Protein AF-D0LQ85-F1 (afdb_monomer_lite)

Structure (mmCIF, N/CA/C/O backbone):
data_AF-D0LQ85-F1
#
_entry.id   AF-D0LQ85-F1
#
loop_
_atom_site.group_PDB
_atom_site.id
_atom_site.type_symbol
_atom_site.label_atom_id
_atom_site.label_alt_id
_atom_site.label_comp_id
_atom_site.label_asym_id
_atom_site.label_entity_id
_atom_site.label_seq_id
_atom_site.pdbx_PDB_ins_code
_atom_site.Cartn_x
_atom_site.Cartn_y
_atom_site.Cartn_z
_atom_site.occupancy
_atom_site.B_iso_or_equiv
_atom_site.auth_seq_id
_atom_site.auth_comp_id
_atom_site.auth_asym_id
_atom_site.auth_atom_id
_atom_site.pdbx_PDB_model_num
ATOM 1 N N . MET A 1 1 ? -16.252 81.339 11.603 1.00 27.92 1 MET A N 1
ATOM 2 C CA . MET A 1 1 ? -16.058 81.647 13.038 1.00 27.92 1 MET A CA 1
ATOM 3 C C . MET A 1 1 ? -14.922 80.762 13.533 1.00 27.92 1 MET A C 1
ATOM 5 O O . MET A 1 1 ? -15.133 79.569 13.634 1.00 27.92 1 MET A O 1
ATOM 9 N N . HIS A 1 2 ? -13.670 81.227 13.409 1.00 30.16 2 HIS A N 1
ATOM 10 C CA . HIS A 1 2 ? -12.871 81.927 14.446 1.00 30.16 2 HIS A CA 1
ATOM 11 C C . HIS A 1 2 ? -12.289 80.902 15.447 1.00 30.16 2 HIS A C 1
ATOM 13 O O . HIS A 1 2 ? -13.068 80.232 16.099 1.00 30.16 2 HIS A O 1
ATOM 19 N N . ILE A 1 3 ? -10.973 80.668 15.584 1.00 30.02 3 ILE A N 1
ATOM 20 C CA . ILE A 1 3 ? -9.798 81.568 15.573 1.00 30.02 3 ILE A CA 1
ATOM 21 C C . ILE A 1 3 ? -8.515 80.842 15.092 1.00 30.02 3 ILE A C 1
ATOM 23 O O . ILE A 1 3 ? -8.409 79.623 15.129 1.00 30.02 3 ILE A O 1
ATOM 27 N N . PHE A 1 4 ? -7.565 81.650 14.617 1.00 31.27 4 PHE A N 1
ATOM 28 C CA . PHE A 1 4 ? -6.306 81.365 13.919 1.00 31.27 4 PHE A CA 1
ATOM 29 C C . PHE A 1 4 ? -5.072 81.602 14.834 1.00 31.27 4 PHE A C 1
ATOM 31 O O . PHE A 1 4 ? -5.158 82.431 15.736 1.00 31.27 4 PHE A O 1
ATOM 38 N N . ARG A 1 5 ? -3.909 81.064 14.403 1.00 34.06 5 ARG A N 1
ATOM 39 C CA . ARG A 1 5 ? -2.519 81.626 14.446 1.00 34.06 5 ARG A CA 1
ATOM 40 C C . ARG A 1 5 ? -1.594 81.424 15.669 1.00 34.06 5 ARG A C 1
ATOM 42 O O . ARG A 1 5 ? -1.812 82.010 16.718 1.00 34.06 5 ARG A O 1
ATOM 49 N N . CYS A 1 6 ? -0.441 80.784 15.406 1.00 25.72 6 CYS A N 1
ATOM 50 C CA . CYS A 1 6 ? 0.945 81.318 15.513 1.00 25.72 6 CYS A CA 1
ATOM 51 C C . CYS A 1 6 ? 1.916 80.282 14.868 1.00 25.72 6 CYS A C 1
ATOM 53 O O . CYS A 1 6 ? 1.823 79.116 15.223 1.00 25.72 6 CYS A O 1
ATOM 55 N N . LEU A 1 7 ? 2.614 80.538 13.739 1.00 31.80 7 LEU A N 1
ATOM 56 C CA . LEU A 1 7 ? 3.945 81.194 13.569 1.00 31.80 7 LEU A CA 1
ATOM 57 C C . LEU A 1 7 ? 5.070 80.428 14.319 1.00 31.80 7 LEU A C 1
ATOM 59 O O . LEU A 1 7 ? 4.902 80.179 15.501 1.00 31.80 7 LEU A O 1
ATOM 63 N N . THR A 1 8 ? 6.192 79.970 13.734 1.00 30.53 8 THR A N 1
ATOM 64 C CA . THR A 1 8 ? 7.167 80.631 12.828 1.00 30.53 8 THR A CA 1
ATOM 65 C C . THR A 1 8 ? 8.168 79.643 12.177 1.00 30.53 8 THR A C 1
ATOM 67 O O . THR A 1 8 ? 8.434 78.576 12.717 1.00 30.53 8 THR A O 1
ATOM 70 N N . LEU A 1 9 ? 8.762 80.075 11.050 1.00 30.22 9 LEU A N 1
ATOM 71 C CA . LEU A 1 9 ? 9.872 79.495 10.265 1.00 30.22 9 LEU A CA 1
ATOM 72 C C . LEU A 1 9 ? 11.260 79.519 10.950 1.00 30.22 9 LEU A C 1
ATOM 74 O O . LEU A 1 9 ? 11.529 80.472 11.673 1.00 30.22 9 LEU A O 1
ATOM 78 N N . TRP A 1 10 ? 12.172 78.607 10.555 1.00 28.00 10 TRP A N 1
ATOM 79 C CA . TRP A 1 10 ? 13.581 78.862 10.128 1.00 28.00 10 TRP A CA 1
ATOM 80 C C . TRP A 1 10 ? 14.274 77.521 9.763 1.00 28.00 10 TRP A C 1
ATOM 82 O O . TRP A 1 10 ? 14.135 76.569 10.512 1.00 28.00 10 TRP A O 1
ATOM 92 N N . SER A 1 11 ? 14.834 77.287 8.567 1.00 29.95 11 SER A N 1
ATOM 93 C CA . SER A 1 11 ? 16.113 77.724 7.950 1.00 29.95 11 SER A CA 1
ATOM 94 C C . SER A 1 11 ? 17.096 76.547 7.796 1.00 29.95 11 SER A C 1
ATOM 96 O O . SER A 1 11 ? 17.191 75.688 8.664 1.00 29.95 11 SER A O 1
ATOM 98 N N . CYS A 1 12 ? 17.807 76.538 6.667 1.00 30.00 12 CYS A N 1
ATOM 99 C CA . CYS A 1 12 ? 18.821 75.578 6.215 1.00 30.00 12 CYS A CA 1
ATOM 100 C C . CYS A 1 12 ? 19.994 75.354 7.193 1.00 30.00 12 CYS A C 1
ATOM 102 O O . CYS A 1 12 ? 20.348 76.287 7.905 1.00 30.00 12 CYS A O 1
ATOM 104 N N . ILE A 1 13 ? 20.679 74.197 7.098 1.00 33.72 13 ILE A N 1
ATOM 105 C CA . ILE A 1 13 ? 22.153 74.045 6.945 1.00 33.72 13 ILE A CA 1
ATOM 106 C C . ILE A 1 13 ? 22.546 72.557 6.771 1.00 33.72 13 ILE A C 1
ATOM 108 O O . ILE A 1 13 ? 21.922 71.658 7.325 1.00 33.72 13 ILE A O 1
ATOM 112 N N . LEU A 1 14 ? 23.576 72.346 5.944 1.00 32.09 14 LEU A N 1
ATOM 113 C CA . LEU A 1 14 ? 24.211 71.097 5.509 1.00 32.09 14 LEU A CA 1
ATOM 114 C C . LEU A 1 14 ? 25.055 70.359 6.581 1.00 32.09 14 LEU A C 1
ATOM 116 O O . LEU A 1 14 ? 25.708 70.994 7.400 1.00 32.09 14 LEU A O 1
ATOM 120 N N . THR A 1 15 ? 25.126 69.026 6.408 1.00 31.20 15 THR A N 1
ATOM 121 C CA . THR A 1 15 ? 26.262 68.075 6.586 1.00 31.20 15 THR A CA 1
ATOM 122 C C . THR A 1 15 ? 27.094 68.066 7.881 1.00 31.20 15 THR A C 1
ATOM 124 O O . THR A 1 15 ? 27.815 69.018 8.157 1.00 31.20 15 THR A O 1
ATOM 127 N N . ILE A 1 16 ? 27.159 66.903 8.553 1.00 33.38 16 ILE A N 1
ATOM 128 C CA . ILE A 1 16 ? 28.312 65.960 8.625 1.00 33.38 16 ILE A CA 1
ATOM 129 C C . ILE A 1 16 ? 27.996 64.845 9.652 1.00 33.38 16 ILE A C 1
ATOM 131 O O . ILE A 1 16 ? 27.671 65.143 10.793 1.00 33.38 16 ILE A O 1
ATOM 135 N N . GLY A 1 17 ? 28.193 63.584 9.237 1.00 26.95 17 GLY A N 1
ATOM 136 C CA . GLY A 1 17 ? 28.738 62.485 10.053 1.00 26.95 17 GLY A CA 1
ATOM 137 C C . GLY A 1 17 ? 27.829 61.758 11.055 1.00 26.95 17 GLY A C 1
ATOM 138 O O . GLY A 1 17 ? 27.478 62.319 12.082 1.00 26.95 17 GLY A O 1
ATOM 139 N N . ALA A 1 18 ? 27.575 60.465 10.816 1.00 26.53 18 ALA A N 1
ATOM 140 C CA . ALA A 1 18 ? 27.982 59.360 11.704 1.00 26.53 18 ALA A CA 1
ATOM 141 C C . ALA A 1 18 ? 27.353 58.024 11.264 1.00 26.53 18 ALA A C 1
ATOM 143 O O . ALA A 1 18 ? 26.195 57.962 10.860 1.00 26.53 18 ALA A O 1
ATOM 144 N N . CYS A 1 19 ? 28.163 56.970 11.346 1.00 27.42 19 CYS A N 1
ATOM 145 C CA . CYS A 1 19 ? 27.842 55.570 11.098 1.00 27.42 19 CYS A CA 1
ATOM 146 C C . CYS A 1 19 ? 26.755 55.033 12.043 1.00 27.42 19 CYS A C 1
ATOM 148 O O . CYS A 1 19 ? 26.736 55.402 13.215 1.00 27.42 19 CYS A O 1
ATOM 150 N N . ALA A 1 20 ? 25.956 54.070 11.577 1.00 27.88 20 ALA A N 1
ATOM 151 C CA . ALA A 1 20 ? 25.286 53.110 12.452 1.00 27.88 20 ALA A CA 1
ATOM 152 C C . ALA A 1 20 ? 25.105 51.765 11.729 1.00 27.88 20 ALA A C 1
ATOM 154 O O . ALA A 1 20 ? 24.346 51.656 10.767 1.00 27.88 20 ALA A O 1
ATOM 155 N N . GLN A 1 21 ? 25.869 50.779 12.200 1.00 28.20 21 GLN A N 1
ATOM 156 C CA . GLN A 1 21 ? 25.610 49.344 12.093 1.00 28.20 21 GLN A CA 1
ATOM 157 C C . GLN A 1 21 ? 24.645 48.923 13.219 1.00 28.20 21 GLN A C 1
ATOM 159 O O . GLN A 1 21 ? 24.473 49.663 14.185 1.00 28.20 21 GLN A O 1
ATOM 164 N N . GLU A 1 22 ? 24.043 47.752 13.016 1.00 32.81 22 GLU A N 1
ATOM 165 C CA . GLU A 1 22 ? 22.952 47.040 13.710 1.00 32.81 22 GLU A CA 1
ATOM 166 C C . GLU A 1 22 ? 22.842 47.140 15.247 1.00 32.81 22 GLU A C 1
ATOM 168 O O . GLU A 1 22 ? 23.789 47.493 15.952 1.00 32.81 22 GLU A O 1
ATOM 173 N N . PRO A 1 23 ? 21.685 46.706 15.784 1.00 32.06 23 PRO A N 1
ATOM 174 C CA . PRO A 1 23 ? 21.728 45.394 16.434 1.00 32.06 23 PRO A CA 1
ATOM 175 C C . PRO A 1 23 ? 20.564 44.451 16.079 1.00 32.06 23 PRO A C 1
ATOM 177 O O . PRO A 1 23 ? 19.418 44.862 15.894 1.00 32.06 23 PRO A O 1
ATOM 180 N N . LEU A 1 24 ? 20.918 43.164 16.051 1.00 31.00 24 LEU A N 1
ATOM 181 C CA . LEU A 1 24 ? 20.067 42.001 16.293 1.00 31.00 24 LEU A CA 1
ATOM 182 C C . LEU A 1 24 ? 19.391 42.114 17.669 1.00 31.00 24 LEU A C 1
ATOM 184 O O . LEU A 1 24 ? 20.067 42.451 18.636 1.00 31.00 24 LEU A O 1
ATOM 188 N N . ASP A 1 25 ? 18.110 41.755 17.768 1.00 25.77 25 ASP A N 1
ATOM 189 C CA . ASP A 1 25 ? 17.683 40.795 18.790 1.00 25.77 25 ASP A CA 1
ATOM 190 C C . ASP A 1 25 ? 16.309 40.186 18.491 1.00 25.77 25 ASP A C 1
ATOM 192 O O . ASP A 1 25 ? 15.384 40.820 17.983 1.00 25.77 25 ASP A O 1
ATOM 196 N N . ALA A 1 26 ? 16.254 38.894 18.788 1.00 31.08 26 ALA A N 1
ATOM 197 C CA . ALA A 1 26 ? 15.220 37.939 18.460 1.00 31.08 26 ALA A CA 1
ATOM 198 C C . ALA A 1 26 ? 14.009 38.004 19.403 1.00 31.08 26 ALA A C 1
ATOM 200 O O . ALA A 1 26 ? 14.148 38.158 20.614 1.00 31.08 26 ALA A O 1
ATOM 201 N N . SER A 1 27 ? 12.825 37.753 18.845 1.00 25.41 27 SER A N 1
ATOM 202 C CA . SER A 1 27 ? 11.752 37.015 19.519 1.00 25.41 27 SER A CA 1
ATOM 203 C C . SER A 1 27 ? 10.763 36.526 18.462 1.00 25.41 27 SER A C 1
ATOM 205 O O . SER A 1 27 ? 9.851 37.244 18.056 1.00 25.41 27 SER A O 1
ATOM 207 N N . ALA A 1 28 ? 10.996 35.313 17.961 1.00 26.39 28 ALA A N 1
ATOM 208 C CA . ALA A 1 28 ? 10.004 34.561 17.209 1.00 26.39 28 ALA A CA 1
ATOM 209 C C . ALA A 1 28 ? 9.103 33.856 18.228 1.00 26.39 28 ALA A C 1
ATOM 211 O O . ALA A 1 28 ? 9.542 32.957 18.944 1.00 26.39 28 ALA A O 1
ATOM 212 N N . THR A 1 29 ? 7.854 34.297 18.321 1.00 26.19 29 THR A N 1
ATOM 213 C CA . THR A 1 29 ? 6.799 33.532 18.982 1.00 26.19 29 THR A CA 1
ATOM 214 C C . THR A 1 29 ? 6.322 32.485 17.981 1.00 26.19 29 THR A C 1
ATOM 216 O O . THR A 1 29 ? 5.824 32.809 16.909 1.00 26.19 29 THR A O 1
ATOM 219 N N . HIS A 1 30 ? 6.594 31.222 18.297 1.00 28.20 30 HIS A N 1
ATOM 220 C CA . HIS A 1 30 ? 6.122 30.062 17.556 1.00 28.20 30 HIS A CA 1
ATOM 221 C C . HIS A 1 30 ? 4.683 29.798 18.012 1.00 28.20 30 HIS A C 1
ATOM 223 O O . HIS A 1 30 ? 4.461 29.315 19.123 1.00 28.20 30 HIS A O 1
ATOM 229 N N . GLU A 1 31 ? 3.707 30.211 17.208 1.00 26.20 31 GLU A N 1
ATOM 230 C CA . GLU A 1 31 ? 2.309 29.836 17.409 1.00 26.20 31 GLU A CA 1
ATOM 231 C C . GLU A 1 31 ? 2.152 28.362 17.013 1.00 26.20 31 GLU A C 1
ATOM 233 O O . GLU A 1 31 ? 2.339 27.992 15.856 1.00 26.20 31 GLU A O 1
ATOM 238 N N . VAL A 1 32 ? 1.864 27.513 18.001 1.00 29.91 32 VAL A N 1
ATOM 239 C CA . VAL A 1 32 ? 1.469 26.112 17.805 1.00 29.91 32 VAL A CA 1
ATOM 240 C C . VAL A 1 32 ? 0.045 26.114 17.239 1.00 29.91 32 VAL A C 1
ATOM 242 O O . VAL A 1 32 ? -0.840 26.656 17.909 1.00 29.91 32 VAL A O 1
ATOM 245 N N . PRO A 1 33 ? -0.221 25.540 16.052 1.00 28.20 33 PRO A N 1
ATOM 246 C CA . PRO A 1 33 ? -1.581 25.448 15.547 1.00 28.20 33 PRO A CA 1
ATOM 247 C C . PRO A 1 33 ? -2.382 24.475 16.413 1.00 28.20 33 PRO A C 1
ATOM 249 O O . PRO A 1 33 ? -1.975 23.342 16.658 1.00 28.20 33 PRO A O 1
ATOM 252 N N . THR A 1 34 ? -3.524 24.940 16.901 1.00 25.28 34 THR A N 1
ATOM 253 C CA . THR A 1 34 ? -4.504 24.167 17.659 1.00 25.28 34 THR A CA 1
ATOM 254 C C . THR A 1 34 ? -5.240 23.184 16.740 1.00 25.28 34 THR A C 1
ATOM 256 O O . THR A 1 34 ? -5.919 23.597 15.803 1.00 25.28 34 THR A O 1
ATOM 259 N N . GLU A 1 35 ? -5.162 21.887 17.053 1.00 36.66 35 GLU A N 1
ATOM 260 C CA . GLU A 1 35 ? -5.731 20.726 16.329 1.00 36.66 35 GLU A CA 1
ATOM 261 C C . GLU A 1 35 ? -7.278 20.682 16.225 1.00 36.66 35 GLU A C 1
ATOM 263 O O . GLU A 1 35 ? -7.870 19.621 16.046 1.00 36.66 35 GLU A O 1
ATOM 268 N N . HIS A 1 36 ? -7.998 21.795 16.374 1.00 33.09 36 HIS A N 1
ATOM 269 C CA . HIS A 1 36 ? -9.460 21.771 16.558 1.00 33.09 36 HIS A CA 1
ATOM 270 C C . HIS A 1 36 ? -10.280 22.484 15.477 1.00 33.09 36 HIS A C 1
ATOM 272 O O . HIS A 1 36 ? -11.479 22.677 15.670 1.00 33.09 36 HIS A O 1
ATOM 278 N N . GLN A 1 37 ? -9.696 22.857 14.331 1.00 28.52 37 GLN A N 1
ATOM 279 C CA . GLN A 1 37 ? -10.461 23.530 13.263 1.00 28.52 37 GLN A CA 1
ATOM 280 C C . GLN A 1 37 ? -10.300 22.983 11.833 1.00 28.52 37 GLN A C 1
ATOM 282 O O . GLN A 1 37 ? -10.950 23.507 10.933 1.00 28.52 37 GLN A O 1
ATOM 287 N N . GLU A 1 38 ? -9.566 21.890 11.599 1.00 35.62 38 GLU A N 1
ATOM 288 C CA . GLU A 1 38 ? -9.393 21.330 10.237 1.00 35.62 38 GLU A CA 1
ATOM 289 C C . GLU A 1 38 ? -10.264 20.099 9.911 1.00 35.62 38 GLU A C 1
ATOM 291 O O . GLU A 1 38 ? -10.186 19.554 8.813 1.00 35.62 38 GLU A O 1
ATOM 296 N N . ALA A 1 39 ? -11.150 19.669 10.813 1.00 41.88 39 ALA A N 1
ATOM 297 C CA . ALA A 1 39 ? -11.963 18.462 10.609 1.00 41.88 39 ALA A CA 1
ATOM 298 C C . ALA A 1 39 ? -13.200 18.648 9.697 1.00 41.88 39 ALA A C 1
ATOM 300 O O . ALA A 1 39 ? -13.882 17.678 9.397 1.00 41.88 39 ALA A O 1
ATOM 301 N N . ALA A 1 40 ? -13.523 19.868 9.253 1.00 32.62 40 ALA A N 1
ATOM 302 C CA . ALA A 1 40 ? -14.833 20.163 8.649 1.00 32.62 40 ALA A CA 1
ATOM 303 C C . ALA A 1 40 ? -14.859 20.280 7.108 1.00 32.62 40 ALA A C 1
ATOM 305 O O . ALA A 1 40 ? -15.883 20.682 6.560 1.00 32.62 40 ALA A O 1
ATOM 306 N N . LEU A 1 41 ? -13.771 19.955 6.395 1.00 35.97 41 LEU A N 1
ATOM 307 C CA . LEU A 1 41 ? -13.686 20.110 4.926 1.00 35.97 41 LEU A CA 1
ATOM 308 C C . LEU A 1 41 ? -13.086 18.904 4.170 1.00 35.97 41 LEU A C 1
ATOM 310 O O . LEU A 1 41 ? -12.700 19.043 3.014 1.00 35.97 41 LEU A O 1
ATOM 314 N N . ARG A 1 42 ? -13.042 17.717 4.784 1.00 46.09 42 ARG A N 1
ATOM 315 C CA . ARG A 1 42 ? -12.640 16.446 4.145 1.00 46.09 42 ARG A CA 1
ATOM 316 C C . ARG A 1 42 ? -13.868 15.546 4.018 1.00 46.09 42 ARG A C 1
ATOM 318 O O . ARG A 1 42 ? -14.101 14.679 4.850 1.00 46.09 42 ARG A O 1
ATOM 325 N N . GLY A 1 43 ? -14.742 15.891 3.077 1.00 36.72 43 GLY A N 1
ATOM 326 C CA . GLY A 1 43 ? -16.023 15.218 2.883 1.00 36.72 43 GLY A CA 1
ATOM 327 C C . GLY A 1 43 ? -15.870 13.914 2.107 1.00 36.72 43 GLY A C 1
ATOM 328 O O . GLY A 1 43 ? -15.292 13.925 1.031 1.00 36.72 43 GLY A O 1
ATOM 329 N N . GLU A 1 44 ? -16.458 12.853 2.661 1.00 42.34 44 GLU A N 1
ATOM 330 C CA . GLU A 1 44 ? -16.792 11.562 2.034 1.00 42.34 44 GLU A CA 1
ATOM 331 C C . GLU A 1 44 ? -15.742 10.438 1.987 1.00 42.34 44 GLU A C 1
ATOM 333 O O . GLU A 1 44 ? -16.112 9.356 1.549 1.00 42.34 44 GLU A O 1
ATOM 338 N N . ASN A 1 45 ? -14.532 10.576 2.555 1.00 44.66 45 ASN A N 1
ATOM 339 C CA . ASN A 1 45 ? -13.626 9.425 2.708 1.00 44.66 45 ASN A CA 1
ATOM 340 C C . ASN A 1 45 ? -12.660 9.495 3.909 1.00 44.66 45 ASN A C 1
ATOM 342 O O . ASN A 1 45 ? -12.347 10.548 4.469 1.00 44.66 45 ASN A O 1
ATOM 346 N N . ARG A 1 46 ? -12.277 8.304 4.375 1.00 63.66 46 ARG A N 1
ATOM 347 C CA . ARG A 1 46 ? -12.022 7.920 5.773 1.00 63.66 46 ARG A CA 1
ATOM 348 C C . ARG A 1 46 ? -10.567 8.112 6.207 1.00 63.66 46 ARG A C 1
ATOM 350 O O . ARG A 1 46 ? -9.866 7.166 6.562 1.00 63.66 46 ARG A O 1
ATOM 357 N N . LEU A 1 47 ? -10.127 9.365 6.214 1.00 69.12 47 LEU A N 1
ATOM 358 C CA . LEU A 1 47 ? -8.791 9.745 6.669 1.00 69.12 47 LEU A CA 1
ATOM 359 C C . LEU A 1 47 ? -8.604 9.437 8.155 1.00 69.12 47 LEU A C 1
ATOM 361 O O . LEU A 1 47 ? -9.361 9.911 9.007 1.00 69.12 47 LEU A O 1
ATOM 365 N N . ALA A 1 48 ? -7.565 8.666 8.466 1.00 71.31 48 ALA A N 1
ATOM 366 C CA . ALA A 1 48 ? -7.311 8.194 9.815 1.00 71.31 48 ALA A CA 1
ATOM 367 C C . ALA A 1 48 ? -5.884 8.519 10.275 1.00 71.31 48 ALA A C 1
ATOM 369 O O . ALA A 1 48 ? -4.982 8.800 9.488 1.00 71.31 48 ALA A O 1
ATOM 370 N N . PHE A 1 49 ? -5.692 8.501 11.589 1.00 73.44 49 PHE A N 1
ATOM 371 C CA . PHE A 1 49 ? -4.405 8.716 12.241 1.00 73.44 49 PHE A CA 1
ATOM 372 C C . PHE A 1 49 ? -3.942 7.404 12.879 1.00 73.44 49 PHE A C 1
ATOM 374 O O . PHE A 1 49 ? -4.767 6.655 13.391 1.00 73.44 49 PHE A O 1
ATOM 381 N N . ASN A 1 50 ? -2.645 7.099 12.832 1.00 70.50 50 ASN A N 1
ATOM 382 C CA . ASN A 1 50 ? -2.084 5.789 13.210 1.00 70.50 50 ASN A CA 1
ATOM 383 C C . ASN A 1 50 ? -1.340 5.774 14.556 1.00 70.50 50 ASN A C 1
ATOM 385 O O . ASN A 1 50 ? -0.267 5.215 14.731 1.00 70.50 50 ASN A O 1
ATOM 389 N N . ARG A 1 51 ? -1.928 6.359 15.584 1.00 69.81 51 ARG A N 1
ATOM 390 C CA . ARG A 1 51 ? -1.332 6.304 16.917 1.00 69.81 51 ARG A CA 1
ATOM 391 C C . ARG A 1 51 ? -1.754 5.031 17.666 1.00 69.81 51 ARG A C 1
ATOM 393 O O . ARG A 1 51 ? -2.464 5.132 18.649 1.00 69.81 51 ARG A O 1
ATOM 400 N N . LEU A 1 52 ? -1.382 3.839 17.197 1.00 69.44 52 LEU A N 1
ATOM 401 C CA . LEU A 1 52 ? -1.562 2.592 17.958 1.00 69.44 52 LEU A CA 1
ATOM 402 C C . LEU A 1 52 ? -0.211 1.879 18.067 1.00 69.44 52 LEU A C 1
ATOM 404 O O . LEU A 1 52 ? 0.362 1.478 17.063 1.00 69.44 52 LEU A O 1
ATOM 408 N N . ALA A 1 53 ? 0.331 1.725 19.274 1.00 60.59 53 ALA A N 1
ATOM 409 C CA . ALA A 1 53 ? 1.586 0.997 19.486 1.00 60.59 53 ALA A CA 1
ATOM 410 C C . ALA A 1 53 ? 1.308 -0.451 19.929 1.00 60.59 53 ALA A C 1
ATOM 412 O O . ALA A 1 53 ? 0.536 -0.670 20.867 1.00 60.59 53 ALA A O 1
ATOM 413 N N . PHE A 1 54 ? 1.967 -1.439 19.306 1.00 61.91 54 PHE A N 1
ATOM 414 C CA . PHE A 1 54 ? 1.919 -2.845 19.738 1.00 61.91 54 PHE A CA 1
ATOM 415 C C . PHE A 1 54 ? 2.695 -3.003 21.053 1.00 61.91 54 PHE A C 1
ATOM 417 O O . PHE A 1 54 ? 3.880 -3.318 21.093 1.00 61.91 54 PHE A O 1
ATOM 424 N N . ASN A 1 55 ? 2.038 -2.731 22.179 1.00 50.12 55 ASN A N 1
ATOM 425 C CA . ASN A 1 55 ? 2.577 -3.099 23.478 1.00 50.12 55 ASN A CA 1
ATOM 426 C C . ASN A 1 55 ? 2.131 -4.522 23.802 1.00 50.12 55 ASN A C 1
ATOM 428 O O . ASN A 1 55 ? 0.957 -4.761 24.088 1.00 50.12 55 ASN A O 1
ATOM 432 N N . ARG A 1 56 ? 3.091 -5.450 23.874 1.00 47.25 56 ARG A N 1
ATOM 433 C CA . ARG A 1 56 ? 2.877 -6.857 24.245 1.00 47.25 56 ARG A CA 1
ATOM 434 C C . ARG A 1 56 ? 1.963 -7.040 25.457 1.00 47.25 56 ARG A C 1
ATOM 436 O O . ARG A 1 56 ? 1.183 -7.985 25.506 1.00 47.25 56 ARG A O 1
ATOM 443 N N . LEU A 1 57 ? 2.044 -6.147 26.449 1.00 40.56 57 LEU A N 1
ATOM 444 C CA . LEU A 1 57 ? 1.207 -6.173 27.654 1.00 40.56 57 LEU A CA 1
ATOM 445 C C . LEU A 1 57 ? -0.251 -5.758 27.375 1.00 40.56 57 LEU A C 1
ATOM 447 O O . LEU A 1 57 ? -1.156 -6.350 27.958 1.00 40.56 57 LEU A O 1
ATOM 451 N N . ALA A 1 58 ? -0.464 -4.791 26.478 1.00 49.03 58 ALA A N 1
ATOM 452 C CA . ALA A 1 58 ? -1.770 -4.277 26.064 1.00 49.03 58 ALA A CA 1
ATOM 453 C C . ALA A 1 58 ? -2.502 -5.199 25.074 1.00 49.03 58 ALA A C 1
ATOM 455 O O . ALA A 1 58 ? -3.686 -5.018 24.869 1.00 49.03 58 ALA A O 1
ATOM 456 N N . PHE A 1 59 ? -1.846 -6.210 24.498 1.00 54.09 59 PHE A N 1
ATOM 457 C CA . PHE A 1 59 ? -2.524 -7.273 23.741 1.00 54.09 59 PHE A CA 1
ATOM 458 C C . PHE A 1 59 ? -2.518 -8.627 24.471 1.00 54.09 59 PHE A C 1
ATOM 460 O O . PHE A 1 59 ? -3.463 -9.384 24.315 1.00 54.09 59 PHE A O 1
ATOM 467 N N . ASN A 1 60 ? -1.532 -8.951 25.328 1.00 43.69 60 ASN A N 1
ATOM 468 C CA . ASN A 1 60 ? -1.531 -10.225 26.080 1.00 43.69 60 ASN A CA 1
ATOM 469 C C . ASN A 1 60 ? -2.436 -10.230 27.322 1.00 43.69 60 ASN A C 1
ATOM 471 O O . ASN A 1 60 ? -2.968 -11.283 27.662 1.00 43.69 60 ASN A O 1
ATOM 475 N N . ARG A 1 61 ? -2.624 -9.102 28.032 1.00 42.69 61 ARG A N 1
ATOM 476 C CA . ARG A 1 61 ? -3.660 -9.026 29.091 1.00 42.69 61 ARG A CA 1
ATOM 477 C C . ARG A 1 61 ? -5.071 -8.920 28.519 1.00 42.69 61 ARG A C 1
ATOM 479 O O . ARG A 1 61 ? -6.026 -9.227 29.219 1.00 42.69 61 ARG A O 1
ATOM 486 N N . LEU A 1 62 ? -5.154 -8.477 27.272 1.00 47.12 62 LEU A N 1
ATOM 487 C CA . LEU A 1 62 ? -6.361 -8.081 26.563 1.00 47.12 62 LEU A CA 1
ATOM 488 C C . LEU A 1 62 ? -6.680 -9.000 25.392 1.00 47.12 62 LEU A C 1
ATOM 490 O O . LEU A 1 62 ? -7.569 -8.655 24.624 1.00 47.12 62 LEU A O 1
ATOM 494 N N . ALA A 1 63 ? -5.966 -10.129 25.259 1.00 47.03 63 ALA A N 1
ATOM 495 C CA . ALA A 1 63 ? -6.161 -11.119 24.209 1.00 47.03 63 ALA A CA 1
ATOM 496 C C . ALA A 1 63 ? -7.650 -11.410 24.172 1.00 47.03 63 ALA A C 1
ATOM 498 O O . ALA A 1 63 ? -8.193 -11.953 25.135 1.00 47.03 63 ALA A O 1
ATOM 499 N N . PHE A 1 64 ? -8.276 -10.850 23.141 1.00 52.50 64 PHE A N 1
ATOM 500 C CA . PHE A 1 64 ? -9.647 -10.386 23.131 1.00 52.50 64 PHE A CA 1
ATOM 501 C C . PHE A 1 64 ? -10.536 -11.513 23.600 1.00 52.50 64 PHE A C 1
ATOM 503 O O . PHE A 1 64 ? -10.868 -12.401 22.819 1.00 52.50 64 PHE A O 1
ATOM 510 N N . ASN A 1 65 ? -10.859 -11.521 24.898 1.00 45.94 65 ASN A N 1
ATOM 511 C CA . ASN A 1 65 ? -11.572 -12.645 25.468 1.00 45.94 65 ASN A CA 1
ATOM 512 C C . ASN A 1 65 ? -12.855 -12.723 24.665 1.00 45.94 65 ASN A C 1
ATOM 514 O O . ASN A 1 65 ? -13.648 -11.780 24.671 1.00 45.94 65 ASN A O 1
ATOM 518 N N . ARG A 1 66 ? -13.045 -13.822 23.932 1.00 46.09 66 ARG A N 1
ATOM 519 C CA . ARG A 1 66 ? -14.152 -13.980 22.988 1.00 46.09 66 ARG A CA 1
ATOM 520 C C . ARG A 1 66 ? -15.494 -13.610 23.633 1.00 46.09 66 ARG A C 1
ATOM 522 O O . ARG A 1 66 ? -16.401 -13.149 22.954 1.00 46.09 66 ARG A O 1
ATOM 529 N N . LEU A 1 67 ? -15.611 -13.767 24.952 1.00 44.50 67 LEU A N 1
ATOM 530 C CA . LEU A 1 67 ? -16.748 -13.348 25.772 1.00 44.50 67 LEU A CA 1
ATOM 531 C C . LEU A 1 67 ? -16.972 -11.828 25.883 1.00 44.50 67 LEU A C 1
ATOM 533 O O . LEU A 1 67 ? -18.134 -11.434 25.898 1.00 44.50 67 LEU A O 1
ATOM 537 N N . ALA A 1 68 ? -15.934 -10.992 25.959 1.00 53.00 68 ALA A N 1
ATOM 538 C CA . ALA A 1 68 ? -16.067 -9.537 26.092 1.00 53.00 68 ALA A CA 1
ATOM 539 C C . ALA A 1 68 ? -16.696 -8.910 24.834 1.00 53.00 68 ALA A C 1
ATOM 541 O O . ALA A 1 68 ? -17.597 -8.084 24.937 1.00 53.00 68 ALA A O 1
ATOM 542 N N . PHE A 1 69 ? -16.315 -9.397 23.647 1.00 56.28 69 PHE A N 1
ATOM 543 C CA . PHE A 1 69 ? -16.799 -8.874 22.362 1.00 56.28 69 PHE A CA 1
ATOM 544 C C . PHE A 1 69 ? -18.056 -9.578 21.815 1.00 56.28 69 PHE A C 1
ATOM 546 O O . PHE A 1 69 ? -18.735 -9.016 20.959 1.00 56.28 69 PHE A O 1
ATOM 553 N N . ASN A 1 70 ? -18.410 -10.781 22.304 1.00 48.69 70 ASN A N 1
ATOM 554 C CA . ASN A 1 70 ? -19.561 -11.563 21.805 1.00 48.69 70 ASN A CA 1
ATOM 555 C C . ASN A 1 70 ? -20.817 -11.549 22.699 1.00 48.69 70 ASN A C 1
ATOM 557 O O . ASN A 1 70 ? -21.778 -12.257 22.394 1.00 48.69 70 ASN A O 1
ATOM 561 N N . ARG A 1 71 ? -20.853 -10.789 23.803 1.00 43.44 71 ARG A N 1
ATOM 562 C CA . ARG A 1 71 ? -21.984 -10.793 24.759 1.00 43.44 71 ARG A CA 1
ATOM 563 C C . ARG A 1 71 ? -22.984 -9.641 24.569 1.00 43.44 71 ARG A C 1
ATOM 565 O O . ARG A 1 71 ? -23.649 -9.241 25.521 1.00 43.44 71 ARG A O 1
ATOM 572 N N . LEU A 1 72 ? -23.099 -9.116 23.355 1.00 53.34 72 LEU A N 1
ATOM 573 C CA . LEU A 1 72 ? -23.793 -7.857 23.082 1.00 53.34 72 LEU A CA 1
ATOM 574 C C . LEU A 1 72 ? -25.246 -8.091 22.661 1.00 53.34 72 LEU A C 1
ATOM 576 O O . LEU A 1 72 ? -25.512 -8.827 21.713 1.00 53.34 72 LEU A O 1
ATOM 580 N N . ALA A 1 73 ? -26.187 -7.496 23.398 1.00 32.06 73 ALA A N 1
ATOM 581 C CA . ALA A 1 73 ? -27.600 -7.478 23.039 1.00 32.06 73 ALA A CA 1
ATOM 582 C C . ALA A 1 73 ? -28.271 -6.140 23.414 1.00 32.06 73 ALA A C 1
ATOM 584 O O . ALA A 1 73 ? -28.496 -5.856 24.587 1.00 32.06 73 ALA A O 1
ATOM 585 N N . PHE A 1 74 ? -28.636 -5.413 22.354 1.00 32.75 74 PHE A N 1
ATOM 586 C CA . PHE A 1 74 ? -29.749 -4.482 22.123 1.00 32.75 74 PHE A CA 1
ATOM 587 C C . PHE A 1 74 ? -29.995 -3.230 22.996 1.00 32.75 74 PHE A C 1
ATOM 589 O O . PHE A 1 74 ? -30.497 -3.295 24.117 1.00 32.75 74 PHE A O 1
ATOM 596 N N . ASN A 1 75 ? -29.917 -2.107 22.261 1.00 32.12 75 ASN A N 1
ATOM 597 C CA . ASN A 1 75 ? -30.451 -0.749 22.443 1.00 32.12 75 ASN A CA 1
ATOM 598 C C . ASN A 1 75 ? -29.676 0.215 23.347 1.00 32.12 75 ASN A C 1
ATOM 600 O O . ASN A 1 75 ? -29.706 0.091 24.565 1.00 32.12 75 ASN A O 1
ATOM 604 N N . ARG A 1 76 ? -29.119 1.253 22.689 1.00 38.69 76 ARG A N 1
ATOM 605 C CA . ARG A 1 76 ? -28.298 2.352 23.226 1.00 38.69 76 ARG A CA 1
ATOM 606 C C . ARG A 1 76 ? -27.191 1.829 24.121 1.00 38.69 76 ARG A C 1
ATOM 608 O O . ARG A 1 76 ? -27.410 1.623 25.305 1.00 38.69 76 ARG A O 1
ATOM 615 N N . LEU A 1 77 ? -26.052 1.624 23.470 1.00 46.22 77 LEU A N 1
ATOM 616 C CA . LEU A 1 77 ? -24.758 1.074 23.865 1.00 46.22 77 LEU A CA 1
ATOM 617 C C . LEU A 1 77 ? -24.257 1.416 25.292 1.00 46.22 77 LEU A C 1
ATOM 619 O O . LEU A 1 77 ? -23.138 1.846 25.458 1.00 46.22 77 LEU A O 1
ATOM 623 N N . ALA A 1 78 ? -25.035 1.200 26.350 1.00 37.94 78 ALA A N 1
ATOM 624 C CA . ALA A 1 78 ? -24.590 1.315 27.734 1.00 37.94 78 ALA A CA 1
ATOM 625 C C . ALA A 1 78 ? -23.931 -0.008 28.154 1.00 37.94 78 ALA A C 1
ATOM 627 O O . ALA A 1 78 ? -24.612 -1.011 28.401 1.00 37.94 78 ALA A O 1
ATOM 628 N N . PHE A 1 79 ? -22.599 -0.022 28.205 1.00 46.59 79 PHE A N 1
ATOM 629 C CA . PHE A 1 79 ? -21.800 -1.165 28.642 1.00 46.59 79 PHE A CA 1
ATOM 630 C C . PHE A 1 79 ? -21.475 -0.996 30.120 1.00 46.59 79 PHE A C 1
ATOM 632 O O . PHE A 1 79 ? -20.900 0.007 30.520 1.00 46.59 79 PHE A O 1
ATOM 639 N N . ASN A 1 80 ? -21.817 -1.993 30.935 1.00 40.53 80 ASN A N 1
ATOM 640 C CA . ASN A 1 80 ? -21.558 -1.940 32.378 1.00 40.53 80 ASN A CA 1
ATOM 641 C C . ASN A 1 80 ? -20.161 -2.458 32.778 1.00 40.53 80 ASN A C 1
ATOM 643 O O . ASN A 1 80 ? -19.923 -2.610 33.970 1.00 40.53 80 ASN A O 1
ATOM 647 N N . SER A 1 81 ? -19.296 -2.800 31.812 1.00 50.00 81 SER A N 1
ATOM 648 C CA . SER A 1 81 ? -17.829 -2.894 31.947 1.00 50.00 81 SER A CA 1
ATOM 649 C C . SER A 1 81 ? -17.233 -3.590 30.713 1.00 50.00 81 SER A C 1
ATOM 651 O O . SER A 1 81 ? -17.700 -4.668 30.329 1.00 50.00 81 SER A O 1
ATOM 653 N N . LEU A 1 82 ? -16.200 -3.001 30.105 1.00 57.78 82 LEU A N 1
ATOM 654 C CA . LEU A 1 82 ? -15.398 -3.562 29.006 1.00 57.78 82 LEU A CA 1
ATOM 655 C C . LEU A 1 82 ? -14.161 -4.298 29.562 1.00 57.78 82 LEU A C 1
ATOM 657 O O . LEU A 1 82 ? -13.058 -4.200 29.028 1.00 57.78 82 LEU A O 1
ATOM 661 N N . ASP A 1 83 ? -14.371 -5.068 30.638 1.00 62.34 83 ASP A N 1
ATOM 662 C CA . ASP A 1 83 ? -13.360 -5.883 31.335 1.00 62.34 83 ASP A CA 1
ATOM 663 C C . ASP A 1 83 ? -12.134 -5.064 31.806 1.00 62.34 83 ASP A C 1
ATOM 665 O O . ASP A 1 83 ? -11.011 -5.570 31.866 1.00 62.34 83 ASP A O 1
ATOM 669 N N . GLY A 1 84 ? -12.347 -3.782 32.135 1.00 64.12 84 GLY A N 1
ATOM 670 C CA . GLY A 1 84 ? -11.328 -2.859 32.646 1.00 64.12 84 GLY A CA 1
ATOM 671 C C . GLY A 1 84 ? -10.432 -2.239 31.569 1.00 64.12 84 GLY A C 1
ATOM 672 O O . GLY A 1 84 ? -9.406 -1.635 31.889 1.00 64.12 84 GLY A O 1
ATOM 673 N N . LEU A 1 85 ? -10.784 -2.382 30.288 1.00 70.00 85 LEU A N 1
ATOM 674 C CA . LEU A 1 85 ? -10.101 -1.710 29.181 1.00 70.00 85 LEU A CA 1
ATOM 675 C C . LEU A 1 85 ? -10.361 -0.195 29.231 1.00 70.00 85 LEU A C 1
ATOM 677 O O . LEU A 1 85 ? -9.444 0.608 29.064 1.00 70.00 85 LEU A O 1
ATOM 681 N N . GLU A 1 86 ? -11.592 0.180 29.564 1.00 71.81 86 GLU A N 1
ATOM 682 C CA . GLU A 1 86 ? -12.034 1.541 29.852 1.00 71.81 86 GLU A CA 1
ATOM 683 C C . GLU A 1 86 ? -11.258 2.194 31.006 1.00 71.81 86 GLU A C 1
ATOM 685 O O . GLU A 1 86 ? -11.134 3.415 31.043 1.00 71.81 86 GLU A O 1
ATOM 690 N N . ASP A 1 87 ? -10.670 1.395 31.902 1.00 73.31 87 ASP A N 1
ATOM 691 C CA . ASP A 1 87 ? -10.005 1.893 33.109 1.00 73.31 87 ASP A CA 1
ATOM 692 C C . ASP A 1 87 ? -8.572 2.392 32.870 1.00 73.31 87 ASP A C 1
ATOM 694 O O . ASP A 1 87 ? -7.932 2.932 33.777 1.00 73.31 87 ASP A O 1
ATOM 698 N N . THR A 1 88 ? -8.034 2.199 31.662 1.00 77.88 88 THR A N 1
ATOM 699 C CA . THR A 1 88 ? -6.655 2.568 31.318 1.00 77.88 88 THR A CA 1
ATOM 700 C C . THR A 1 88 ? -6.604 3.448 30.077 1.00 77.88 88 THR A C 1
ATOM 702 O O . THR A 1 88 ? -7.328 3.209 29.116 1.00 77.88 88 THR A O 1
ATOM 705 N N . GLU A 1 89 ? -5.687 4.418 30.049 1.00 79.50 89 GLU A N 1
ATOM 706 C CA . GLU A 1 89 ? -5.487 5.308 28.891 1.00 79.50 89 GLU A CA 1
ATOM 707 C C . GLU A 1 89 ? -5.231 4.518 27.595 1.00 79.50 89 GLU A C 1
ATOM 709 O O . GLU A 1 89 ? -5.895 4.739 26.586 1.00 79.50 89 GLU A O 1
ATOM 714 N N . GLY A 1 90 ? -4.342 3.518 27.642 1.00 77.06 90 GLY A N 1
ATOM 715 C CA . GLY A 1 90 ? -4.064 2.662 26.482 1.00 77.06 90 GLY A CA 1
ATOM 716 C C . GLY A 1 90 ? -5.252 1.790 26.065 1.00 77.06 90 GLY A C 1
ATOM 717 O O . GLY A 1 90 ? -5.365 1.411 24.902 1.00 77.06 90 GLY A O 1
ATOM 718 N N . GLY A 1 91 ? -6.158 1.479 26.993 1.00 79.19 91 GLY A N 1
ATOM 719 C CA . GLY A 1 91 ? -7.356 0.726 26.669 1.00 79.19 91 GLY A CA 1
ATOM 720 C C . GLY A 1 91 ? -8.467 1.573 26.054 1.00 79.19 91 GLY A C 1
ATOM 721 O O . GLY A 1 91 ? -9.093 1.143 25.089 1.00 79.19 91 GLY A O 1
ATOM 722 N N . GLN A 1 92 ? -8.640 2.811 26.517 1.00 83.38 92 GLN A N 1
ATOM 723 C CA . GLN A 1 92 ? -9.505 3.797 25.862 1.00 83.38 92 GLN A CA 1
ATOM 724 C C . GLN A 1 92 ? -9.006 4.135 24.445 1.00 83.38 92 GLN A C 1
ATOM 726 O O . GLN A 1 92 ? -9.806 4.266 23.515 1.00 83.38 92 GLN A O 1
ATOM 731 N N . GLU A 1 93 ? -7.686 4.216 24.246 1.00 82.75 93 GLU A N 1
ATOM 732 C CA . GLU A 1 93 ? -7.087 4.371 22.915 1.00 82.75 93 GLU A CA 1
ATOM 733 C C . GLU A 1 93 ? -7.428 3.173 22.015 1.00 82.75 93 GLU A C 1
ATOM 735 O O . GLU A 1 93 ? -7.939 3.360 20.910 1.00 82.75 93 GLU A O 1
ATOM 740 N N . LEU A 1 94 ? -7.262 1.938 22.504 1.00 82.88 94 LEU A N 1
ATOM 741 C CA . LEU A 1 94 ? -7.660 0.738 21.760 1.00 82.88 94 LEU A CA 1
ATOM 742 C C . LEU A 1 94 ? -9.160 0.736 21.421 1.00 82.88 94 LEU A C 1
ATOM 744 O O . LEU A 1 94 ? -9.518 0.445 20.282 1.00 82.88 94 LEU A O 1
ATOM 748 N N . LEU A 1 95 ? -10.035 1.089 22.368 1.00 85.00 95 LEU A N 1
ATOM 749 C CA . LEU A 1 95 ? -11.484 1.179 22.140 1.00 85.00 95 LEU A CA 1
ATOM 750 C C . LEU A 1 95 ? -11.842 2.206 21.068 1.00 85.00 95 LEU A C 1
ATOM 752 O O . LEU A 1 95 ? -12.724 1.946 20.251 1.00 85.00 95 LEU A O 1
ATOM 756 N N . THR A 1 96 ? -11.117 3.324 21.019 1.00 87.50 96 THR A N 1
ATOM 757 C CA . THR A 1 96 ? -11.266 4.326 19.958 1.00 87.50 96 THR A CA 1
ATOM 758 C C . THR A 1 96 ? -11.004 3.706 18.586 1.00 87.50 96 THR A C 1
ATOM 760 O O . THR A 1 96 ? -11.808 3.882 17.673 1.00 87.50 96 THR A O 1
ATOM 763 N N . TYR A 1 97 ? -9.915 2.947 18.427 1.00 88.88 97 TYR A N 1
ATOM 764 C CA . TYR A 1 97 ? -9.611 2.285 17.154 1.00 88.88 97 TYR A CA 1
ATOM 765 C C . TYR A 1 97 ? -10.569 1.142 16.834 1.00 88.88 97 TYR A C 1
ATOM 767 O O . TYR A 1 97 ? -10.985 1.009 15.688 1.00 88.88 97 TYR A O 1
ATOM 775 N N . VAL A 1 98 ? -10.966 0.344 17.826 1.00 89.56 98 VAL A N 1
ATOM 776 C CA . VAL A 1 98 ? -11.944 -0.731 17.625 1.00 89.56 98 VAL A CA 1
ATOM 777 C C . VAL A 1 98 ? -13.276 -0.161 17.141 1.00 89.56 98 VAL A C 1
ATOM 779 O O . VAL A 1 98 ? -13.808 -0.658 16.151 1.00 89.56 98 VAL A O 1
ATOM 782 N N . ALA A 1 99 ? -13.787 0.896 17.783 1.00 89.81 99 ALA A N 1
ATOM 783 C CA . ALA A 1 99 ? -15.018 1.562 17.368 1.00 89.81 99 ALA A CA 1
ATOM 784 C C .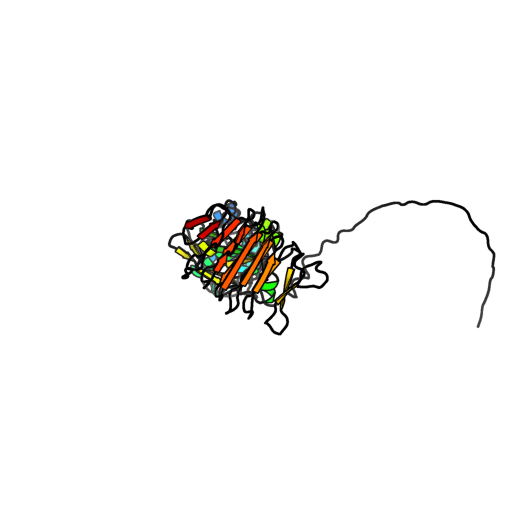 ALA A 1 99 ? -14.887 2.127 15.949 1.00 89.81 99 ALA A C 1
ATOM 786 O O . ALA A 1 99 ? -15.705 1.802 15.091 1.00 89.81 99 ALA A O 1
ATOM 787 N N . ARG A 1 100 ? -13.808 2.874 15.670 1.00 92.19 100 ARG A N 1
ATOM 788 C CA . ARG A 1 100 ? -13.531 3.424 14.336 1.00 92.19 100 ARG A CA 1
ATOM 789 C C . ARG A 1 100 ? -13.443 2.351 13.260 1.00 92.19 100 ARG A C 1
ATOM 791 O O . ARG A 1 100 ? -13.963 2.569 12.179 1.00 92.19 100 ARG A O 1
ATOM 798 N N . CYS A 1 101 ? -12.812 1.210 13.524 1.00 93.31 101 CYS A N 1
ATOM 799 C CA . CYS A 1 101 ? -12.708 0.127 12.549 1.00 93.31 101 CYS A CA 1
ATOM 800 C C . CYS A 1 101 ? -14.051 -0.598 12.351 1.00 93.31 101 CYS A C 1
ATOM 802 O O . CYS A 1 101 ? -14.439 -0.883 11.221 1.00 93.31 101 CYS A O 1
ATOM 804 N N . ALA A 1 102 ? -14.751 -0.935 13.437 1.00 92.88 102 ALA A N 1
ATOM 805 C CA . ALA A 1 102 ? -15.909 -1.823 13.388 1.00 92.88 102 ALA A CA 1
ATOM 806 C C . ALA A 1 102 ? -17.212 -1.115 12.994 1.00 92.88 102 ALA A C 1
ATOM 808 O O . ALA A 1 102 ? -17.956 -1.654 12.174 1.00 92.88 102 ALA A O 1
ATOM 809 N N . LEU A 1 103 ? -17.485 0.054 13.573 1.00 91.31 103 LEU A N 1
ATOM 810 C CA . LEU A 1 103 ? -18.774 0.743 13.478 1.00 91.31 103 LEU A CA 1
ATOM 811 C C . LEU A 1 103 ? -18.791 1.769 12.342 1.00 91.31 103 LEU A C 1
ATOM 813 O O . LEU A 1 103 ? -17.740 2.296 11.956 1.00 91.31 103 LEU A O 1
ATOM 817 N N . ASP A 1 104 ? -19.980 2.032 11.802 1.00 90.88 104 ASP A N 1
ATOM 818 C CA . ASP A 1 104 ? -20.180 3.027 10.750 1.00 90.88 104 ASP A CA 1
ATOM 819 C C . ASP A 1 104 ? -19.972 4.456 11.277 1.00 90.88 104 ASP A C 1
ATOM 821 O O . ASP A 1 104 ? -19.962 4.717 12.483 1.00 90.88 104 ASP A O 1
ATOM 825 N N . ASP A 1 105 ? -19.781 5.401 10.356 1.00 87.75 105 ASP A N 1
ATOM 826 C CA . ASP A 1 105 ? -19.784 6.819 10.712 1.00 87.75 105 ASP A CA 1
ATOM 827 C C . ASP A 1 105 ? -21.163 7.226 11.259 1.00 87.75 105 ASP A C 1
ATOM 829 O O . ASP A 1 105 ? -22.205 6.916 10.678 1.00 87.75 105 ASP A O 1
ATOM 833 N N . GLY A 1 106 ? -21.161 7.928 12.392 1.00 86.44 106 GLY A N 1
ATOM 834 C CA . GLY A 1 106 ? -22.365 8.319 13.128 1.00 86.44 106 GLY A CA 1
ATOM 835 C C . GLY A 1 106 ? -22.801 7.354 14.236 1.00 86.44 106 GLY A C 1
ATOM 836 O O . GLY A 1 106 ? -23.553 7.779 15.119 1.00 86.44 106 GLY A O 1
ATOM 837 N N . ASP A 1 107 ? -22.296 6.119 14.252 1.00 88.94 107 ASP A N 1
ATOM 838 C CA . ASP A 1 107 ? -22.504 5.184 15.360 1.00 88.94 107 ASP A CA 1
ATOM 839 C C . ASP A 1 107 ? -21.501 5.457 16.491 1.00 88.94 107 ASP A C 1
ATOM 841 O O . ASP A 1 107 ? -20.382 5.922 16.263 1.00 88.94 107 ASP A O 1
ATOM 845 N N . ILE A 1 108 ? -21.899 5.215 17.744 1.00 86.56 108 ILE A N 1
ATOM 846 C CA . ILE A 1 108 ? -21.080 5.549 18.921 1.00 86.56 108 ILE A CA 1
ATOM 847 C C . ILE A 1 108 ? -21.096 4.394 19.912 1.00 86.56 108 ILE A C 1
ATOM 849 O O . ILE A 1 108 ? -22.116 4.118 20.545 1.00 86.56 108 ILE A O 1
ATOM 853 N N . LEU A 1 109 ? -19.932 3.781 20.115 1.00 84.88 109 LEU A N 1
ATOM 854 C CA . LEU A 1 109 ? -19.687 2.866 21.221 1.00 84.88 109 LEU A CA 1
ATOM 855 C C . LEU A 1 109 ? -19.579 3.678 22.514 1.00 84.88 109 LEU A C 1
ATOM 857 O O . LEU A 1 109 ? -18.749 4.573 22.614 1.00 84.88 109 LEU A O 1
ATOM 861 N N . VAL A 1 110 ? -20.403 3.374 23.510 1.00 84.00 110 VAL A N 1
ATOM 862 C CA . VAL A 1 110 ? -20.387 4.079 24.798 1.00 84.00 110 VAL A CA 1
ATOM 863 C C . VAL A 1 110 ? -19.830 3.151 25.881 1.00 84.00 110 VAL A C 1
ATOM 865 O O . VAL A 1 110 ? -19.997 1.947 25.792 1.00 84.00 110 VAL A O 1
ATOM 868 N N . ALA A 1 111 ? -19.126 3.651 26.889 1.00 80.38 111 ALA A N 1
ATOM 869 C CA . ALA A 1 111 ? -18.660 2.846 28.021 1.00 80.38 111 ALA A CA 1
ATOM 870 C C . ALA A 1 111 ? -18.833 3.620 29.324 1.00 80.38 111 ALA A C 1
ATOM 872 O O . ALA A 1 111 ? -18.586 4.820 29.355 1.00 80.38 111 ALA A O 1
ATOM 873 N N . GLU A 1 112 ? -19.234 2.947 30.399 1.00 81.56 112 GLU A N 1
ATOM 874 C CA . GLU A 1 112 ? -19.213 3.553 31.733 1.00 81.56 112 GLU A CA 1
ATOM 875 C C . GLU A 1 112 ? -17.834 3.330 32.364 1.00 81.56 112 GLU A C 1
ATOM 877 O O . GLU A 1 112 ? -17.351 2.201 32.417 1.00 81.56 112 GLU A O 1
ATOM 882 N N . TYR A 1 113 ? -17.210 4.406 32.832 1.00 80.94 113 TYR A N 1
ATOM 883 C CA . TYR A 1 113 ? -15.897 4.433 33.464 1.00 80.94 113 TYR A CA 1
ATOM 884 C C . TYR A 1 113 ? -16.016 5.010 34.872 1.00 80.94 113 TYR A C 1
ATOM 886 O O . TYR A 1 113 ? -16.413 6.160 35.064 1.00 80.94 113 TYR A O 1
ATOM 894 N N . ASP A 1 114 ? -15.639 4.223 35.873 1.00 83.00 114 ASP A N 1
ATOM 895 C CA . ASP A 1 114 ? -15.592 4.694 37.251 1.00 83.00 114 ASP A CA 1
ATOM 896 C C . ASP A 1 114 ? -14.222 5.320 37.528 1.00 83.00 114 ASP A C 1
ATOM 898 O O . ASP A 1 114 ? -13.227 4.629 37.748 1.00 83.00 114 ASP A O 1
ATOM 902 N N . ASN A 1 115 ? -14.174 6.652 37.548 1.00 79.88 115 ASN A N 1
ATOM 903 C CA . ASN A 1 115 ? -12.948 7.405 37.761 1.00 79.88 115 ASN A CA 1
ATOM 904 C C . ASN A 1 115 ? -12.402 7.144 39.181 1.00 79.88 115 ASN A C 1
ATOM 906 O O . ASN A 1 115 ? -13.014 7.572 40.169 1.00 79.88 115 ASN A O 1
ATOM 910 N N . PRO A 1 116 ? -11.241 6.478 39.329 1.00 80.00 116 PRO A N 1
ATOM 911 C CA . PRO A 1 116 ? -10.717 6.091 40.633 1.00 80.00 116 PRO A CA 1
ATOM 912 C C . PRO A 1 116 ? -10.212 7.291 41.448 1.00 80.00 116 PRO A C 1
ATOM 914 O O . PRO A 1 116 ? -10.147 7.204 42.676 1.00 80.00 116 PRO A O 1
ATOM 917 N N . ASP A 1 117 ? -9.887 8.411 40.794 1.00 83.25 117 ASP A N 1
ATOM 918 C CA . ASP A 1 117 ? -9.386 9.621 41.448 1.00 83.25 117 ASP A CA 1
ATOM 919 C C . ASP A 1 117 ? -10.521 10.483 42.016 1.00 83.25 117 ASP A C 1
ATOM 921 O O . ASP A 1 117 ? -10.376 11.094 43.079 1.00 83.25 117 ASP A O 1
ATOM 925 N N . THR A 1 118 ? -11.663 10.540 41.324 1.00 84.88 118 THR A N 1
ATOM 926 C CA . THR A 1 118 ? -12.813 11.376 41.718 1.00 84.88 118 THR A CA 1
ATOM 927 C C . THR A 1 118 ? -13.950 10.580 42.363 1.00 84.88 118 THR A C 1
ATOM 929 O O . THR A 1 118 ? -14.779 11.161 43.069 1.00 84.88 118 THR A O 1
ATOM 932 N N . GLY A 1 119 ? -13.990 9.261 42.154 1.00 82.00 119 GLY A N 1
ATOM 933 C CA . GLY A 1 119 ? -15.091 8.381 42.546 1.00 82.00 119 GLY A CA 1
ATOM 934 C C . GLY A 1 119 ? -16.389 8.631 41.770 1.00 82.00 119 GLY A C 1
ATOM 935 O O . GLY A 1 119 ? -17.447 8.180 42.212 1.00 82.00 119 GLY A O 1
ATOM 936 N N . ALA A 1 120 ? -16.331 9.394 40.674 1.00 84.25 120 ALA A N 1
ATOM 937 C CA . ALA A 1 120 ? -17.463 9.650 39.793 1.00 84.25 120 ALA A CA 1
ATOM 938 C C . ALA A 1 120 ? -17.543 8.582 38.695 1.00 84.25 120 ALA A C 1
ATOM 940 O O . ALA A 1 120 ? -16.518 8.151 38.178 1.00 84.25 120 ALA A O 1
ATOM 941 N N . SER A 1 121 ? -18.765 8.195 38.336 1.00 82.75 121 SER A N 1
ATOM 942 C CA . SER A 1 121 ? -19.024 7.392 37.140 1.00 82.75 121 SER A CA 1
ATOM 943 C C . SER A 1 121 ? -19.175 8.346 35.955 1.00 82.75 121 SER A C 1
ATOM 945 O O . SER A 1 121 ? -19.971 9.291 36.020 1.00 82.75 121 SER A O 1
ATOM 947 N N . GLU A 1 122 ? -18.360 8.151 34.929 1.00 84.88 122 GLU A N 1
ATOM 948 C CA . GLU A 1 122 ? -18.278 8.960 33.719 1.00 84.88 122 GLU A CA 1
ATOM 949 C C . GLU A 1 122 ? -18.624 8.100 32.503 1.00 84.88 122 GLU A C 1
ATOM 951 O O . GLU A 1 122 ? -18.221 6.946 32.406 1.00 84.88 122 GLU A O 1
ATOM 956 N N . THR A 1 123 ? -19.341 8.677 31.546 1.00 84.25 123 THR A N 1
ATOM 957 C CA . THR A 1 123 ? -19.692 7.993 30.303 1.00 84.25 123 THR A CA 1
ATOM 958 C C . THR A 1 123 ? -18.697 8.395 29.212 1.00 84.25 123 THR A C 1
ATOM 960 O O . THR A 1 123 ? -18.600 9.572 28.863 1.00 84.25 123 THR A O 1
ATOM 963 N N . LEU A 1 124 ? -17.952 7.425 28.683 1.00 85.38 124 LEU A N 1
ATOM 964 C CA . LEU A 1 124 ? -17.012 7.579 27.572 1.00 85.38 124 LEU A CA 1
ATOM 965 C C . LEU A 1 124 ? -17.707 7.270 26.244 1.00 85.38 124 LEU A C 1
ATOM 967 O O . LEU A 1 124 ? -18.466 6.309 26.154 1.00 85.38 124 LEU A O 1
ATOM 971 N N . GLU A 1 125 ? -17.421 8.054 25.208 1.00 87.69 125 GLU A N 1
ATOM 972 C CA . GLU A 1 125 ? -17.980 7.885 23.863 1.00 87.69 125 GLU A CA 1
ATOM 973 C C . GLU A 1 125 ? -16.858 7.651 22.842 1.00 87.69 125 GLU A C 1
ATOM 975 O O . GLU A 1 125 ? -15.913 8.436 22.745 1.00 87.69 125 GLU A O 1
ATOM 980 N N . PHE A 1 126 ? -16.980 6.586 22.053 1.00 87.31 126 PHE A N 1
ATOM 981 C CA . PHE A 1 126 ? -16.038 6.172 21.018 1.00 87.31 126 PHE A CA 1
ATOM 982 C C . PHE A 1 126 ? -16.773 6.105 19.666 1.00 87.31 126 PHE A C 1
ATOM 984 O O . PHE A 1 126 ? -17.489 5.135 19.401 1.00 87.31 126 PHE A O 1
ATOM 991 N N . PRO A 1 127 ? -16.654 7.136 18.813 1.00 89.56 127 PRO A N 1
ATOM 992 C CA . PRO A 1 127 ? -17.356 7.182 17.533 1.00 89.56 127 PRO A CA 1
ATOM 993 C C . PRO A 1 127 ? -16.776 6.189 16.514 1.00 89.56 127 PRO A C 1
ATOM 995 O O . PRO A 1 127 ? -15.558 5.987 16.447 1.00 89.56 127 PRO A O 1
ATOM 998 N N . GLY A 1 128 ? -17.663 5.603 15.710 1.00 89.94 128 GLY A N 1
ATOM 999 C CA . GLY A 1 128 ? -17.350 4.788 14.540 1.00 89.94 128 GLY A CA 1
ATOM 1000 C C . GLY A 1 128 ? -16.845 5.600 13.348 1.00 89.94 128 GLY A C 1
ATOM 1001 O O . GLY A 1 128 ? -16.801 6.830 13.389 1.00 89.94 128 GLY A O 1
ATOM 1002 N N . LEU A 1 129 ? -16.396 4.901 12.299 1.00 89.25 129 LEU A N 1
ATOM 1003 C CA . LEU A 1 129 ? -15.900 5.533 11.069 1.00 89.25 129 LEU A CA 1
ATOM 1004 C C . LEU A 1 129 ? -15.949 4.592 9.853 1.00 89.25 129 LEU A C 1
ATOM 1006 O O . LEU A 1 129 ? -16.461 4.968 8.797 1.00 89.25 129 LEU A O 1
ATOM 1010 N N . LEU A 1 130 ? -15.377 3.387 9.978 1.00 91.88 130 LEU A N 1
ATOM 1011 C CA . LEU A 1 130 ? -15.036 2.487 8.869 1.00 91.88 130 LEU A CA 1
ATOM 1012 C C . LEU A 1 130 ? -16.057 1.380 8.588 1.00 91.88 130 LEU A C 1
ATOM 1014 O O . LEU A 1 130 ? -16.031 0.803 7.499 1.00 91.88 130 LEU A O 1
ATOM 1018 N N . GLY A 1 131 ? -16.960 1.068 9.513 1.00 92.69 131 GLY A N 1
ATOM 1019 C CA . GLY A 1 131 ? -18.061 0.145 9.228 1.00 92.69 131 GLY A CA 1
ATOM 1020 C C . GLY A 1 131 ? -17.618 -1.223 8.709 1.00 92.69 131 GLY A C 1
ATOM 1021 O O . GLY A 1 131 ? -18.265 -1.801 7.835 1.00 92.69 131 GLY A O 1
ATOM 1022 N N . LEU A 1 132 ? -16.484 -1.752 9.177 1.00 94.12 132 LEU A N 1
ATOM 1023 C CA . LEU A 1 132 ? -16.017 -3.068 8.732 1.00 94.12 132 LEU A CA 1
ATOM 1024 C C . LEU A 1 132 ? -16.839 -4.213 9.342 1.00 94.12 132 LEU A C 1
ATOM 1026 O O . LEU A 1 132 ? -16.864 -5.319 8.795 1.00 94.12 132 LEU A O 1
ATOM 1030 N N . ALA A 1 133 ? -17.529 -3.949 10.453 1.00 93.50 133 ALA A N 1
ATOM 1031 C CA . ALA A 1 133 ? -18.363 -4.903 11.169 1.00 93.50 133 ALA A CA 1
ATOM 1032 C C . ALA A 1 133 ? -19.571 -4.229 11.865 1.00 93.50 133 ALA A C 1
ATOM 1034 O O . ALA A 1 133 ? -19.743 -4.386 13.074 1.00 93.50 133 ALA A O 1
ATOM 1035 N N . PRO A 1 134 ? -20.454 -3.522 11.137 1.00 90.56 134 PRO A N 1
ATOM 1036 C CA . PRO A 1 134 ? -21.516 -2.711 11.743 1.00 90.56 134 PRO A CA 1
ATOM 1037 C C . PRO A 1 134 ? -22.570 -3.558 12.467 1.00 90.56 134 PRO A C 1
ATOM 1039 O O . PRO A 1 134 ? -23.158 -3.148 13.459 1.00 90.56 134 PRO A O 1
ATOM 1042 N N . ALA A 1 135 ? -22.747 -4.817 12.055 1.00 88.88 135 ALA A N 1
ATOM 1043 C CA . ALA A 1 135 ? -23.631 -5.757 12.743 1.00 88.88 135 ALA A CA 1
ATOM 1044 C C . ALA A 1 135 ? -23.174 -6.105 14.177 1.00 88.88 135 ALA A C 1
ATOM 1046 O O . ALA A 1 135 ? -23.908 -6.789 14.896 1.00 88.88 135 ALA A O 1
ATOM 1047 N N . TRP A 1 136 ? -21.983 -5.659 14.593 1.00 85.19 136 TRP A N 1
ATOM 1048 C CA . TRP A 1 136 ? -21.475 -5.834 15.950 1.00 85.19 136 TRP A CA 1
ATOM 1049 C C . TRP A 1 136 ? -22.368 -5.186 17.019 1.00 85.19 136 TRP A C 1
ATOM 1051 O O . TRP A 1 136 ? -22.418 -5.662 18.153 1.00 85.19 136 TRP A O 1
ATOM 1061 N N . GLU A 1 137 ? -23.152 -4.170 16.651 1.00 75.69 137 GLU A N 1
ATOM 1062 C CA . GLU A 1 137 ? -24.124 -3.540 17.553 1.00 75.69 137 GLU A CA 1
ATOM 1063 C C . GLU A 1 137 ? -25.243 -4.489 18.005 1.00 75.69 137 GLU A C 1
ATOM 1065 O O . GLU A 1 137 ? -25.796 -4.367 19.103 1.00 75.69 137 GLU A O 1
ATOM 1070 N N . GLU A 1 138 ? -25.594 -5.447 17.148 1.00 78.25 138 GLU A N 1
ATOM 1071 C CA . GLU A 1 138 ? -26.744 -6.328 17.344 1.00 78.25 138 GLU A CA 1
ATOM 1072 C C . GLU A 1 138 ? -26.338 -7.755 17.709 1.00 78.25 138 GLU A C 1
ATOM 1074 O O . GLU A 1 138 ? -27.127 -8.500 18.302 1.00 78.25 138 GLU A O 1
ATOM 1079 N N . ARG A 1 139 ? -25.126 -8.164 17.320 1.00 83.69 139 ARG A N 1
ATOM 1080 C CA . ARG A 1 139 ? -24.645 -9.532 17.487 1.00 83.69 139 ARG A CA 1
ATOM 1081 C C . ARG A 1 139 ? -23.130 -9.618 17.620 1.00 83.69 139 ARG A C 1
ATOM 1083 O O . ARG A 1 139 ? -22.374 -8.764 17.189 1.00 83.69 139 ARG A O 1
ATOM 1090 N N . ALA A 1 140 ? -22.701 -10.760 18.140 1.00 80.81 140 ALA A N 1
ATOM 1091 C CA . ALA A 1 140 ? -21.330 -11.243 18.076 1.00 80.81 140 ALA A CA 1
ATOM 1092 C C . ALA A 1 140 ? -20.693 -11.098 16.675 1.00 80.81 140 ALA A C 1
ATOM 1094 O O . ALA A 1 140 ? -21.351 -11.360 15.656 1.00 80.81 140 ALA A O 1
ATOM 1095 N N . LEU A 1 141 ? -19.399 -10.758 16.651 1.00 83.44 141 LEU A N 1
ATOM 1096 C CA . LEU A 1 141 ? -18.585 -10.754 15.435 1.00 83.44 141 LEU A CA 1
ATOM 1097 C C . LEU A 1 141 ? -18.486 -12.175 14.873 1.00 83.44 141 LEU A C 1
ATOM 1099 O O . LEU A 1 141 ? -18.227 -13.148 15.589 1.00 83.44 141 LEU A O 1
ATOM 1103 N N . THR A 1 142 ? -18.660 -12.302 13.564 1.00 88.62 142 THR A N 1
ATOM 1104 C CA . THR A 1 142 ? -18.223 -13.499 12.843 1.00 88.62 142 THR A CA 1
ATOM 1105 C C . THR A 1 142 ? -16.696 -13.525 12.747 1.00 88.62 142 THR A C 1
ATOM 1107 O O . THR A 1 142 ? -16.033 -12.510 12.940 1.00 88.62 142 THR A O 1
ATOM 1110 N N . ALA A 1 143 ? -16.121 -14.681 12.403 1.00 86.94 143 ALA A N 1
ATOM 1111 C CA . ALA A 1 143 ? -14.675 -14.789 12.195 1.00 86.94 143 ALA A CA 1
ATOM 1112 C C . ALA A 1 143 ? -14.174 -13.819 11.107 1.00 86.94 143 ALA A C 1
ATOM 1114 O O . ALA A 1 143 ? -13.157 -13.165 11.290 1.00 86.94 143 ALA A O 1
ATOM 1115 N N . SER A 1 144 ? -14.921 -13.671 10.007 1.00 92.00 144 SER A N 1
ATOM 1116 C CA . SER A 1 144 ? -14.564 -12.747 8.921 1.00 92.00 144 SER A CA 1
ATOM 1117 C C . SER A 1 144 ? -14.610 -11.284 9.371 1.00 92.00 144 SER A C 1
ATOM 1119 O O . SER A 1 144 ? -13.654 -10.547 9.172 1.00 92.00 144 SER A O 1
ATOM 1121 N N . GLU A 1 145 ? -15.673 -10.866 10.062 1.00 92.31 145 GLU A N 1
ATOM 1122 C CA . GLU A 1 145 ? -15.758 -9.506 10.617 1.00 92.31 145 GLU A CA 1
ATOM 1123 C C . GLU A 1 145 ? -14.644 -9.230 11.633 1.00 92.31 145 GLU A C 1
ATOM 1125 O O . GLU A 1 145 ? -14.035 -8.165 11.606 1.00 92.31 145 GLU A O 1
ATOM 1130 N N . GLY A 1 146 ? -14.322 -10.212 12.481 1.00 90.25 146 GLY A N 1
ATOM 1131 C CA . GLY A 1 146 ? -13.180 -10.133 13.387 1.00 90.25 146 GLY A CA 1
ATOM 1132 C C . GLY A 1 146 ? -11.862 -9.937 12.638 1.00 90.25 146 GLY A C 1
ATOM 1133 O O . GLY A 1 146 ? -11.055 -9.103 13.043 1.00 90.25 146 GLY A O 1
ATOM 1134 N N . ARG A 1 147 ? -11.643 -10.636 11.520 1.00 92.56 147 ARG A N 1
ATOM 1135 C CA . ARG A 1 147 ? -10.441 -10.459 10.690 1.00 92.56 147 ARG A CA 1
ATOM 1136 C C . ARG A 1 147 ? -10.397 -9.107 9.979 1.00 92.56 147 ARG A C 1
ATOM 1138 O O . ARG A 1 147 ? -9.338 -8.496 9.963 1.00 92.56 147 ARG A O 1
ATOM 1145 N N . TRP A 1 148 ? -11.526 -8.577 9.508 1.00 95.56 148 TRP A N 1
ATOM 1146 C CA . TRP A 1 148 ? -11.585 -7.217 8.957 1.00 95.56 148 TRP A CA 1
ATOM 1147 C C . TRP A 1 148 ? -11.200 -6.156 9.989 1.00 95.56 148 TRP A C 1
ATOM 1149 O O . TRP A 1 148 ? -10.347 -5.307 9.729 1.00 95.56 148 TRP A O 1
ATOM 1159 N N . VAL A 1 149 ? -11.787 -6.232 11.187 1.00 93.75 149 VAL A N 1
ATOM 1160 C CA . VAL A 1 149 ? -11.431 -5.327 12.286 1.00 93.75 149 VAL A CA 1
ATOM 1161 C C . VAL A 1 149 ? -9.965 -5.530 12.677 1.00 93.75 149 VAL A C 1
ATOM 1163 O O . VAL A 1 149 ? -9.253 -4.551 12.870 1.00 93.75 149 VAL A O 1
ATOM 1166 N N . SER A 1 150 ? -9.475 -6.775 12.712 1.00 92.75 150 SER A N 1
ATOM 1167 C CA . SER A 1 150 ? -8.062 -7.078 12.985 1.00 92.75 150 SER A CA 1
ATOM 1168 C C . SER A 1 150 ? -7.138 -6.415 11.967 1.00 92.75 150 SER A C 1
ATOM 1170 O O . SER A 1 150 ? -6.203 -5.736 12.368 1.00 92.75 150 SER A O 1
ATOM 1172 N N . ALA A 1 151 ? -7.407 -6.565 10.670 1.00 95.88 151 ALA A N 1
ATOM 1173 C CA . ALA A 1 151 ? -6.618 -5.971 9.596 1.00 95.88 151 ALA A CA 1
ATOM 1174 C C . ALA A 1 151 ? -6.528 -4.444 9.732 1.00 95.88 151 ALA A C 1
ATOM 1176 O O . ALA A 1 151 ? -5.437 -3.883 9.656 1.00 95.88 151 ALA A O 1
ATOM 1177 N N . CYS A 1 152 ? -7.648 -3.784 10.039 1.00 95.81 152 CYS A N 1
ATOM 1178 C CA . CYS A 1 152 ? -7.679 -2.348 10.315 1.00 95.81 152 CYS A CA 1
ATOM 1179 C C . CYS A 1 152 ? -6.842 -1.957 11.543 1.00 95.81 152 CYS A C 1
ATOM 1181 O O . CYS A 1 152 ? -6.045 -1.022 11.480 1.00 95.81 152 CYS A O 1
ATOM 1183 N N . LEU A 1 153 ? -6.969 -2.693 12.652 1.00 92.94 153 LEU A N 1
ATOM 1184 C CA . LEU A 1 153 ? -6.171 -2.444 13.856 1.00 92.94 153 LEU A CA 1
ATOM 1185 C C . LEU A 1 153 ? -4.673 -2.632 13.590 1.00 92.94 153 LEU A C 1
ATOM 1187 O O . LEU A 1 153 ? -3.870 -1.813 14.027 1.00 92.94 153 LEU A O 1
ATOM 1191 N N . ILE A 1 154 ? -4.297 -3.672 12.843 1.00 93.50 154 ILE A N 1
ATOM 1192 C CA . ILE A 1 154 ? -2.906 -3.935 12.460 1.00 93.50 154 ILE A CA 1
ATOM 1193 C C . ILE A 1 154 ? -2.387 -2.809 11.548 1.00 93.50 154 ILE A C 1
ATOM 1195 O O . ILE A 1 154 ? -1.281 -2.319 11.759 1.00 93.50 154 ILE A O 1
ATOM 1199 N N . ALA A 1 155 ? -3.190 -2.325 10.596 1.00 94.56 155 ALA A N 1
ATOM 1200 C CA . ALA A 1 155 ? -2.834 -1.187 9.741 1.00 94.56 155 ALA A CA 1
ATOM 1201 C C . ALA A 1 155 ? -2.629 0.121 10.532 1.00 94.56 155 ALA A C 1
ATOM 1203 O O . ALA A 1 155 ? -1.887 1.015 10.108 1.00 94.56 155 ALA A O 1
ATOM 1204 N N . HIS A 1 156 ? -3.244 0.229 11.711 1.00 92.12 156 HIS A N 1
ATOM 1205 C CA . HIS A 1 156 ? -3.042 1.328 12.647 1.00 92.12 156 HIS A CA 1
ATOM 1206 C C . HIS A 1 156 ? -1.799 1.198 13.526 1.00 92.12 156 HIS A C 1
ATOM 1208 O O . HIS A 1 156 ? -1.522 2.140 14.267 1.00 92.12 156 HIS A O 1
ATOM 1214 N N . VAL A 1 157 ? -0.998 0.140 13.404 1.00 88.94 157 VAL A N 1
ATOM 1215 C CA . VAL A 1 157 ? 0.213 -0.048 14.213 1.00 88.94 157 VAL A CA 1
ATOM 1216 C C . VAL A 1 157 ? 1.343 0.885 13.794 1.00 88.94 157 VAL A C 1
ATOM 1218 O O . VAL A 1 157 ? 1.693 0.986 12.619 1.00 88.94 157 VAL A O 1
ATOM 1221 N N . ASN A 1 158 ? 1.965 1.535 14.774 1.00 87.12 158 ASN A N 1
ATOM 1222 C CA . ASN A 1 158 ? 3.153 2.359 14.605 1.00 87.12 158 ASN A CA 1
ATOM 1223 C C . ASN A 1 158 ? 4.233 1.975 15.625 1.00 87.12 158 ASN A C 1
ATOM 1225 O O . ASN A 1 158 ? 4.018 2.099 16.833 1.00 87.12 158 ASN A O 1
ATOM 1229 N N . ALA A 1 159 ? 5.414 1.575 15.144 1.00 86.69 159 ALA A N 1
ATOM 1230 C CA . ALA A 1 159 ? 6.547 1.188 15.993 1.00 86.69 159 ALA A CA 1
ATOM 1231 C C . ALA A 1 159 ? 7.012 2.308 16.942 1.00 86.69 159 ALA A C 1
ATOM 1233 O O . ALA A 1 159 ? 7.506 2.046 18.037 1.00 86.69 159 ALA A O 1
ATOM 1234 N N . TYR A 1 160 ? 6.852 3.567 16.532 1.00 86.44 160 TYR A N 1
ATOM 1235 C CA . TYR A 1 160 ? 7.328 4.736 17.269 1.00 86.44 160 TYR A CA 1
ATOM 1236 C C . TYR A 1 160 ? 6.244 5.383 18.140 1.00 86.44 160 TYR A C 1
ATOM 1238 O O . TYR A 1 160 ? 6.533 6.349 18.847 1.00 86.44 160 TYR A O 1
ATOM 1246 N N . GLY A 1 161 ? 5.002 4.882 18.098 1.00 83.44 161 GLY A N 1
ATOM 1247 C CA . GLY A 1 161 ? 3.873 5.457 18.836 1.00 83.44 161 GLY A CA 1
ATOM 1248 C C . GLY A 1 161 ? 3.519 6.885 18.408 1.00 83.44 161 GLY A C 1
ATOM 1249 O O . GLY A 1 161 ? 2.932 7.637 19.189 1.00 83.44 161 GLY A O 1
ATOM 1250 N N . VAL A 1 162 ? 3.898 7.278 17.188 1.00 85.38 162 VAL A N 1
ATOM 1251 C CA . VAL A 1 162 ? 3.591 8.593 16.617 1.00 85.38 162 VAL A CA 1
ATOM 1252 C C . VAL A 1 162 ? 2.388 8.510 15.690 1.00 85.38 162 VAL A C 1
ATOM 1254 O O . VAL A 1 162 ? 2.106 7.477 15.092 1.00 85.38 162 VAL A O 1
ATOM 1257 N N . SER A 1 163 ? 1.670 9.622 15.574 1.00 85.81 163 SER A N 1
ATOM 1258 C CA . SER A 1 163 ? 0.522 9.723 14.684 1.00 85.81 163 SER A CA 1
ATOM 1259 C C . SER A 1 163 ? 0.976 10.091 13.273 1.00 85.81 163 SER A C 1
ATOM 1261 O O . SER A 1 163 ? 1.568 11.150 13.071 1.00 85.81 163 SER A O 1
ATOM 1263 N N . VAL A 1 164 ? 0.676 9.227 12.307 1.00 88.69 164 VAL A N 1
ATOM 1264 C CA . VAL A 1 164 ? 0.859 9.475 10.871 1.00 88.69 164 VAL A CA 1
ATOM 1265 C C . VAL A 1 164 ? -0.510 9.507 10.207 1.00 88.69 164 VAL A C 1
ATOM 1267 O O . VAL A 1 164 ? -1.379 8.700 10.555 1.00 88.69 164 VAL A O 1
ATOM 1270 N N . GLN A 1 165 ? -0.710 10.451 9.286 1.00 90.19 165 GLN A N 1
ATOM 1271 C CA . GLN A 1 165 ? -1.946 10.528 8.518 1.00 90.19 165 GLN A CA 1
ATOM 1272 C C . GLN A 1 165 ? -1.935 9.443 7.446 1.00 90.19 165 GLN A C 1
ATOM 1274 O O . GLN A 1 165 ? -0.994 9.353 6.658 1.00 90.19 165 GLN A O 1
ATOM 1279 N N . ILE A 1 166 ? -2.990 8.638 7.418 1.00 93.12 166 ILE A N 1
ATOM 1280 C CA . ILE A 1 166 ? -3.109 7.510 6.507 1.00 93.12 166 ILE A CA 1
ATOM 1281 C C . ILE A 1 166 ? -4.465 7.463 5.817 1.00 93.12 166 ILE A C 1
ATOM 1283 O O . ILE A 1 166 ? -5.491 7.843 6.387 1.00 93.12 166 ILE A O 1
ATOM 1287 N N . SER A 1 167 ? -4.437 6.938 4.599 1.00 95.00 167 SER A N 1
ATOM 1288 C CA . SER A 1 167 ? -5.601 6.484 3.850 1.00 95.00 167 SER A CA 1
ATOM 1289 C C . SER A 1 167 ? -5.679 4.964 3.997 1.00 95.00 167 SER A C 1
ATOM 1291 O O . SER A 1 167 ? -4.758 4.247 3.596 1.00 95.00 167 SER A O 1
ATOM 1293 N N . LEU A 1 168 ? -6.741 4.486 4.648 1.00 95.56 168 LEU A N 1
ATOM 1294 C CA . LEU A 1 168 ? -7.018 3.061 4.814 1.00 95.56 168 LEU A CA 1
ATOM 1295 C C . LEU A 1 168 ? -7.967 2.610 3.721 1.00 95.56 168 LEU A C 1
ATOM 1297 O O . LEU A 1 168 ? -9.035 3.198 3.561 1.00 95.56 168 LEU A O 1
ATOM 1301 N N . ARG A 1 169 ? -7.599 1.546 3.011 1.00 95.31 169 ARG A N 1
ATOM 1302 C CA . ARG A 1 169 ? -8.376 1.056 1.875 1.00 95.31 169 ARG A CA 1
ATOM 1303 C C . ARG A 1 169 ? -8.560 -0.452 1.933 1.00 95.31 169 ARG A C 1
ATOM 1305 O O . ARG A 1 169 ? -7.711 -1.169 2.453 1.00 95.31 169 ARG A O 1
ATOM 1312 N N . ALA A 1 170 ? -9.689 -0.932 1.443 1.00 94.62 170 ALA A N 1
ATOM 1313 C CA . ALA A 1 170 ? -10.070 -2.336 1.483 1.00 94.62 170 ALA A CA 1
ATOM 1314 C C . ALA A 1 170 ? -10.982 -2.648 0.301 1.00 94.62 170 ALA A C 1
ATOM 1316 O O . ALA A 1 170 ? -12.083 -2.102 0.224 1.00 94.62 170 ALA A O 1
ATOM 1317 N N . SER A 1 171 ? -10.539 -3.549 -0.576 1.00 90.75 171 SER A N 1
ATOM 1318 C CA . SER A 1 171 ? -11.217 -3.853 -1.841 1.00 90.75 171 SER A CA 1
ATOM 1319 C C . SER A 1 171 ? -12.703 -4.157 -1.638 1.00 90.75 171 SER A C 1
ATOM 1321 O O . SER A 1 171 ? -13.085 -5.010 -0.825 1.00 90.75 171 SER A O 1
ATOM 1323 N N . GLY A 1 172 ? -13.554 -3.405 -2.343 1.00 88.00 172 GLY A N 1
ATOM 1324 C CA . GLY A 1 172 ? -15.006 -3.576 -2.330 1.00 88.00 172 GLY A CA 1
ATOM 1325 C C . GLY A 1 172 ? -15.686 -3.211 -1.005 1.00 88.00 172 GLY A C 1
ATOM 1326 O O . GLY A 1 172 ? -16.852 -3.563 -0.798 1.00 88.00 172 GLY A O 1
ATOM 1327 N N . ARG A 1 173 ? -14.976 -2.535 -0.091 1.00 90.38 173 ARG A N 1
ATOM 1328 C CA . ARG A 1 173 ? -15.506 -2.058 1.200 1.00 90.38 173 ARG A CA 1
ATOM 1329 C C . ARG A 1 173 ? -15.146 -0.610 1.501 1.00 90.38 173 ARG A C 1
ATOM 1331 O O . ARG A 1 173 ? -15.989 0.122 2.011 1.00 90.38 173 ARG A O 1
ATOM 1338 N N . ILE A 1 174 ? -13.896 -0.235 1.254 1.00 91.06 174 ILE A N 1
ATOM 1339 C CA . ILE A 1 174 ? -13.326 1.083 1.527 1.00 91.06 174 ILE A CA 1
ATOM 1340 C C . ILE A 1 174 ? -12.421 1.431 0.346 1.00 91.06 174 ILE A C 1
ATOM 1342 O O . ILE A 1 174 ? -11.213 1.216 0.401 1.00 91.06 174 ILE A O 1
ATOM 1346 N N . ASP A 1 175 ? -13.021 1.907 -0.739 1.00 87.31 175 ASP A N 1
ATOM 1347 C CA . ASP A 1 175 ? -12.287 2.304 -1.938 1.00 87.31 175 ASP A CA 1
ATOM 1348 C C . ASP A 1 175 ? -12.028 3.812 -1.897 1.00 87.31 175 ASP A C 1
ATOM 1350 O O . ASP A 1 175 ? -12.929 4.591 -1.575 1.00 87.31 175 ASP A O 1
ATOM 1354 N N . ALA A 1 176 ? -10.806 4.221 -2.236 1.00 88.31 176 ALA A N 1
ATOM 1355 C CA . ALA A 1 176 ? -10.480 5.635 -2.350 1.00 88.31 176 ALA A CA 1
ATOM 1356 C C . ALA A 1 176 ? -11.165 6.262 -3.565 1.00 88.31 176 ALA A C 1
ATOM 1358 O O . ALA A 1 176 ? -11.223 5.671 -4.647 1.00 88.31 176 ALA A O 1
ATOM 1359 N N . ASP A 1 177 ? -11.630 7.495 -3.389 1.00 84.12 177 ASP A N 1
ATOM 1360 C CA . ASP A 1 177 ? -11.986 8.350 -4.515 1.00 84.12 177 ASP A CA 1
ATOM 1361 C C . ASP A 1 177 ? -10.733 8.919 -5.210 1.00 84.12 177 ASP A C 1
ATOM 1363 O O . ASP A 1 177 ? -9.598 8.755 -4.756 1.00 84.12 177 ASP A O 1
ATOM 1367 N N . GLU A 1 178 ? -10.939 9.601 -6.339 1.00 79.81 178 GLU A N 1
ATOM 1368 C CA . GLU A 1 178 ? -9.852 10.180 -7.137 1.00 79.81 178 GLU A CA 1
ATOM 1369 C C . GLU A 1 178 ? -9.018 11.210 -6.357 1.00 79.81 178 GLU A C 1
ATOM 1371 O O . GLU A 1 178 ? -7.803 11.284 -6.543 1.00 79.81 178 GLU A O 1
ATOM 1376 N N . GLN A 1 179 ? -9.642 11.998 -5.475 1.00 82.44 179 GLN A N 1
ATOM 1377 C CA . GLN A 1 179 ? -8.951 13.029 -4.703 1.00 82.44 179 GLN A CA 1
ATOM 1378 C C . GLN A 1 179 ? -8.093 12.396 -3.604 1.00 82.44 179 GLN A C 1
ATOM 1380 O O . GLN A 1 179 ? -6.937 12.782 -3.428 1.00 82.44 179 GLN A O 1
ATOM 1385 N N . GLU A 1 180 ? -8.625 11.409 -2.886 1.00 85.44 180 GLU A N 1
ATOM 1386 C CA . GLU A 1 180 ? -7.882 10.658 -1.877 1.00 85.44 180 GLU A CA 1
ATOM 1387 C C . GLU A 1 180 ? -6.730 9.872 -2.510 1.00 85.44 180 GLU A C 1
ATOM 1389 O O . GLU A 1 180 ? -5.611 9.909 -1.998 1.00 85.44 180 GLU A O 1
ATOM 1394 N N . ALA A 1 181 ? -6.963 9.206 -3.644 1.00 84.38 181 ALA A N 1
ATOM 1395 C CA . ALA A 1 181 ? -5.915 8.507 -4.383 1.00 84.38 181 ALA A CA 1
ATOM 1396 C C . ALA A 1 181 ? -4.797 9.461 -4.836 1.00 84.38 181 ALA A C 1
ATOM 1398 O O . ALA A 1 181 ? -3.617 9.114 -4.760 1.00 84.38 181 ALA A O 1
ATOM 1399 N N . PHE A 1 182 ? -5.159 10.681 -5.242 1.00 80.69 182 PHE A N 1
ATOM 1400 C CA . PHE A 1 182 ? -4.209 11.721 -5.627 1.00 80.69 182 PHE A CA 1
ATOM 1401 C C . PHE A 1 182 ? -3.401 12.277 -4.440 1.00 80.69 182 PHE A C 1
ATOM 1403 O O . PHE A 1 182 ? -2.202 12.528 -4.574 1.00 80.69 182 PHE A O 1
ATOM 1410 N N . GLU A 1 183 ? -4.029 12.482 -3.279 1.00 85.75 183 GLU A N 1
ATOM 1411 C CA . GLU A 1 183 ? -3.360 12.997 -2.073 1.00 85.75 183 GLU A CA 1
ATOM 1412 C C . GLU A 1 183 ? -2.519 11.934 -1.351 1.00 85.75 183 GLU A C 1
ATOM 1414 O O . GLU A 1 183 ? -1.464 12.256 -0.793 1.00 85.75 183 GLU A O 1
ATOM 1419 N N . PHE A 1 184 ? -2.952 10.671 -1.405 1.00 91.12 184 PHE A N 1
ATOM 1420 C CA . PHE A 1 184 ? -2.316 9.518 -0.767 1.00 91.12 184 PHE A CA 1
ATOM 1421 C C . PHE A 1 184 ? -1.852 8.488 -1.812 1.00 91.12 184 PHE A C 1
ATOM 1423 O O . PHE A 1 184 ? -2.405 7.386 -1.880 1.00 91.12 184 PHE A O 1
ATOM 1430 N N . PRO A 1 185 ? -0.852 8.809 -2.651 1.00 88.44 185 PRO A N 1
ATOM 1431 C CA . PRO A 1 185 ? -0.417 7.916 -3.721 1.00 88.44 185 PRO A CA 1
ATOM 1432 C C . PRO A 1 185 ? 0.620 6.879 -3.261 1.00 88.44 185 PRO A C 1
ATOM 1434 O O . PRO A 1 185 ? 0.932 5.952 -4.002 1.00 88.44 185 PRO A O 1
ATOM 1437 N N . VAL A 1 186 ? 1.211 7.033 -2.068 1.00 92.00 186 VAL A N 1
ATOM 1438 C CA . VAL A 1 186 ? 2.338 6.194 -1.633 1.00 92.00 186 VAL A CA 1
ATOM 1439 C C . VAL A 1 186 ? 1.828 4.962 -0.907 1.00 92.00 186 VAL A C 1
ATOM 1441 O O . VAL A 1 186 ? 1.402 5.045 0.242 1.00 92.00 186 VAL A O 1
ATOM 1444 N N . TYR A 1 187 ? 1.901 3.812 -1.563 1.00 93.25 187 TYR A N 1
ATOM 1445 C CA . TYR A 1 187 ? 1.448 2.550 -0.999 1.00 93.25 187 TYR A CA 1
ATOM 1446 C C . TYR A 1 187 ? 2.465 1.970 -0.002 1.00 93.25 187 TYR A C 1
ATOM 1448 O O . TYR A 1 187 ? 3.584 1.606 -0.362 1.00 93.25 187 TYR A O 1
ATOM 1456 N N . GLU A 1 188 ? 2.088 1.885 1.274 1.00 95.00 188 GLU A N 1
ATOM 1457 C CA . GLU A 1 188 ? 2.946 1.331 2.328 1.00 95.00 188 GLU A CA 1
ATOM 1458 C C . GLU A 1 188 ? 2.947 -0.196 2.319 1.00 95.00 188 GLU A C 1
ATOM 1460 O O . GLU A 1 188 ? 4.003 -0.821 2.470 1.00 95.00 188 GLU A O 1
ATOM 1465 N N . GLY A 1 189 ? 1.763 -0.790 2.175 1.00 96.06 189 GLY A N 1
ATOM 1466 C CA . GLY A 1 189 ? 1.563 -2.225 2.293 1.00 96.06 189 GLY A CA 1
ATOM 1467 C C . GLY A 1 189 ? 0.143 -2.615 2.684 1.00 96.06 189 GLY A C 1
ATOM 1468 O O . GLY A 1 189 ? -0.708 -1.762 2.943 1.00 96.06 189 GLY A O 1
ATOM 1469 N N . THR A 1 190 ? -0.088 -3.925 2.726 1.00 97.94 190 THR A N 1
ATOM 1470 C CA . THR A 1 190 ? -1.356 -4.541 3.134 1.00 97.94 190 THR A CA 1
ATOM 1471 C C . THR A 1 190 ? -1.175 -5.282 4.446 1.00 97.94 190 THR A C 1
ATOM 1473 O O . THR A 1 190 ? -0.194 -6.000 4.634 1.00 97.94 190 THR A O 1
ATOM 1476 N N . PHE A 1 191 ? -2.151 -5.136 5.334 1.00 97.50 191 PHE A N 1
ATOM 1477 C CA . PHE A 1 191 ? -2.197 -5.711 6.669 1.00 97.50 191 PHE A CA 1
ATOM 1478 C C . PHE A 1 191 ? -3.385 -6.656 6.790 1.00 97.50 191 PHE A C 1
ATOM 1480 O O . PHE A 1 191 ? -4.470 -6.383 6.272 1.00 97.50 191 PHE A O 1
ATOM 1487 N N . PHE A 1 192 ? -3.183 -7.780 7.470 1.00 97.25 192 PHE A N 1
ATOM 1488 C CA . PHE A 1 192 ? -4.206 -8.808 7.616 1.00 97.25 192 PHE A CA 1
ATOM 1489 C C . PHE A 1 192 ? -3.882 -9.765 8.758 1.00 97.25 192 PHE A C 1
ATOM 1491 O O . PHE A 1 192 ? -2.778 -9.782 9.306 1.00 97.25 192 PHE A O 1
ATOM 1498 N N . GLY A 1 193 ? -4.871 -10.573 9.129 1.00 93.38 193 GLY A N 1
ATOM 1499 C CA . GLY A 1 193 ? -4.724 -11.567 10.178 1.00 93.38 193 GLY A CA 1
ATOM 1500 C C . GLY A 1 193 ? -5.910 -11.594 11.126 1.00 93.38 193 GLY A C 1
ATOM 1501 O O . GLY A 1 193 ? -7.036 -11.276 10.752 1.00 93.38 193 GLY A O 1
ATOM 1502 N N . SER A 1 194 ? -5.660 -12.025 12.354 1.00 87.69 194 SER A N 1
ATOM 1503 C CA . SER A 1 194 ? -6.678 -12.255 13.367 1.00 87.69 194 SER A CA 1
ATOM 1504 C C . SER A 1 194 ? -6.106 -11.988 14.753 1.00 87.69 194 SER A C 1
ATOM 1506 O O . SER A 1 194 ? -5.182 -12.673 15.199 1.00 87.69 194 SER A O 1
ATOM 1508 N N . VAL A 1 195 ? -6.665 -10.990 15.440 1.00 81.19 195 VAL A N 1
ATOM 1509 C CA . VAL A 1 195 ? -6.344 -10.703 16.848 1.00 81.19 195 VAL A CA 1
ATOM 1510 C C . VAL A 1 195 ? -7.420 -11.216 17.811 1.00 81.19 195 VAL A C 1
ATOM 1512 O O . VAL A 1 195 ? -7.186 -11.246 19.013 1.00 81.19 195 VAL A O 1
ATOM 1515 N N . PHE A 1 196 ? -8.578 -11.658 17.299 1.00 74.19 196 PHE A N 1
ATOM 1516 C CA . PHE A 1 196 ? -9.733 -12.102 18.098 1.00 74.19 196 PHE A CA 1
ATOM 1517 C C . PHE A 1 196 ? -9.899 -13.632 18.200 1.00 74.19 196 PHE A C 1
ATOM 1519 O O . PHE A 1 196 ? -10.821 -14.100 18.870 1.00 74.19 196 PHE A O 1
ATOM 1526 N N . GLU A 1 197 ? -9.072 -14.421 17.509 1.00 67.25 197 GLU A N 1
ATOM 1527 C CA . GLU A 1 197 ? -9.108 -15.890 17.556 1.00 67.25 197 GLU A CA 1
ATOM 1528 C C . GLU A 1 197 ? -8.114 -16.427 18.610 1.00 67.25 197 GLU A C 1
ATOM 1530 O O . GLU A 1 197 ? -7.030 -15.876 18.794 1.00 67.25 197 GLU A O 1
ATOM 1535 N N . ASP A 1 198 ? -8.506 -17.472 19.351 1.00 58.06 198 ASP A N 1
ATOM 1536 C CA . ASP A 1 198 ? -7.775 -17.947 20.536 1.00 58.06 198 ASP A CA 1
ATOM 1537 C C . ASP A 1 198 ? -6.408 -18.606 20.210 1.00 58.06 198 ASP A C 1
ATOM 1539 O O . ASP A 1 198 ? -6.222 -19.241 19.174 1.00 58.06 198 ASP A O 1
ATOM 1543 N N . GLU A 1 199 ? -5.496 -18.516 21.190 1.00 56.59 199 GLU A N 1
ATOM 1544 C CA . GLU A 1 199 ? -4.180 -19.177 21.355 1.00 56.59 199 GLU A CA 1
ATOM 1545 C C . GLU A 1 199 ? -2.944 -18.560 20.672 1.00 56.59 199 GLU A C 1
ATOM 1547 O O . GLU A 1 199 ? -1.866 -18.622 21.272 1.00 56.59 199 GLU A O 1
ATOM 1552 N N . THR A 1 200 ? -3.050 -17.888 19.521 1.00 62.91 200 THR A N 1
ATOM 1553 C CA . THR A 1 200 ? -1.907 -17.168 18.912 1.00 62.91 200 THR A CA 1
ATOM 1554 C C . THR A 1 200 ? -2.350 -15.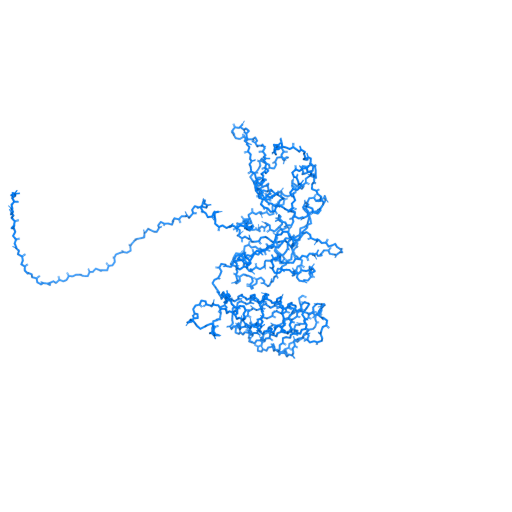948 18.113 1.00 62.91 200 THR A C 1
ATOM 1556 O O . THR A 1 200 ? -3.146 -16.084 17.189 1.00 62.91 200 THR A O 1
ATOM 1559 N N . LEU A 1 201 ? -1.776 -14.777 18.413 1.00 72.50 201 LEU A N 1
ATOM 1560 C CA . LEU A 1 201 ? -1.921 -13.587 17.571 1.00 72.50 201 LEU A CA 1
ATOM 1561 C C . LEU A 1 201 ? -1.346 -13.886 16.183 1.00 72.50 201 LEU A C 1
ATOM 1563 O O . LEU A 1 201 ? -0.169 -14.227 16.059 1.00 72.50 201 LEU A O 1
ATOM 1567 N N . ALA A 1 202 ? -2.185 -13.765 15.159 1.00 85.94 202 ALA A N 1
ATOM 1568 C CA . ALA A 1 202 ? -1.795 -13.925 13.769 1.00 85.94 202 ALA A CA 1
ATOM 1569 C C . ALA A 1 202 ? -1.831 -12.542 13.118 1.00 85.94 202 ALA A C 1
ATOM 1571 O O . ALA A 1 202 ? -2.891 -12.077 12.714 1.00 85.94 202 ALA A O 1
ATOM 1572 N N . THR A 1 203 ? -0.695 -11.854 13.090 1.00 91.56 203 THR A N 1
ATOM 1573 C CA . THR A 1 203 ? -0.565 -10.474 12.607 1.00 91.56 203 THR A CA 1
ATOM 1574 C C . THR A 1 203 ? 0.432 -10.442 11.462 1.00 91.56 203 THR A C 1
ATOM 1576 O O . THR A 1 203 ? 1.619 -10.730 11.639 1.00 91.56 203 THR A O 1
ATOM 1579 N N . TYR A 1 204 ? -0.051 -10.104 10.273 1.00 95.44 204 TYR A N 1
ATOM 1580 C CA . TYR A 1 204 ? 0.740 -10.138 9.054 1.00 95.44 204 TYR A CA 1
ATOM 1581 C C . TYR A 1 204 ? 0.677 -8.805 8.333 1.00 95.44 204 TYR A C 1
ATOM 1583 O O . TYR A 1 204 ? -0.327 -8.088 8.380 1.00 95.44 204 TYR A O 1
ATOM 1591 N N . ALA A 1 205 ? 1.764 -8.507 7.639 1.00 96.88 205 ALA A N 1
ATOM 1592 C CA . ALA A 1 205 ? 1.807 -7.442 6.668 1.00 96.88 205 ALA A CA 1
ATOM 1593 C C . ALA A 1 205 ? 2.632 -7.870 5.457 1.00 96.88 205 ALA A C 1
ATOM 1595 O O . ALA A 1 205 ? 3.490 -8.746 5.546 1.00 96.88 205 ALA A O 1
ATOM 1596 N N . CYS A 1 206 ? 2.401 -7.218 4.333 1.00 96.38 206 CYS A N 1
ATOM 1597 C CA . CYS A 1 206 ? 3.296 -7.245 3.190 1.00 96.38 206 CYS A CA 1
ATOM 1598 C C . CYS A 1 206 ? 3.639 -5.814 2.786 1.00 96.38 206 CYS A C 1
ATOM 1600 O O . CYS A 1 206 ? 2.896 -4.873 3.066 1.00 96.38 206 CYS A O 1
ATOM 1602 N N . LEU A 1 207 ? 4.786 -5.655 2.144 1.00 94.50 207 LEU A N 1
ATOM 1603 C CA . LEU A 1 207 ? 5.356 -4.387 1.729 1.00 94.50 207 LEU A CA 1
ATOM 1604 C C . LEU A 1 207 ? 4.812 -3.965 0.360 1.00 94.50 207 LEU A C 1
ATOM 1606 O O . LEU A 1 207 ? 4.775 -4.767 -0.575 1.00 94.50 207 LEU A O 1
ATOM 1610 N N . GLY A 1 208 ? 4.408 -2.701 0.236 1.00 90.69 208 GLY A N 1
ATOM 1611 C CA . GLY A 1 208 ? 3.804 -2.190 -0.992 1.00 90.69 208 GLY A CA 1
ATOM 1612 C C . GLY A 1 208 ? 4.770 -2.028 -2.168 1.00 90.69 208 GLY A C 1
ATOM 1613 O O . GLY A 1 208 ? 4.403 -2.348 -3.294 1.00 90.69 208 GLY A O 1
ATOM 1614 N N . GLY A 1 209 ? 5.999 -1.586 -1.903 1.00 87.00 209 GLY A N 1
ATOM 1615 C CA . GLY A 1 209 ? 7.026 -1.296 -2.908 1.00 87.00 209 GLY A CA 1
ATOM 1616 C C . GLY A 1 209 ? 8.382 -1.025 -2.254 1.00 87.00 209 GLY A C 1
ATOM 1617 O O . GLY A 1 209 ? 8.549 -1.254 -1.053 1.00 87.00 209 GLY A O 1
ATOM 1618 N N . ASP A 1 210 ? 9.373 -0.559 -3.018 1.00 87.19 210 ASP A N 1
ATOM 1619 C CA . ASP A 1 210 ? 10.715 -0.297 -2.466 1.00 87.19 210 ASP A CA 1
ATOM 1620 C C . ASP A 1 210 ? 10.653 0.808 -1.382 1.00 87.19 210 ASP A C 1
ATOM 1622 O O . ASP A 1 210 ? 10.249 1.940 -1.680 1.00 87.19 210 ASP A O 1
ATOM 1626 N N . PRO A 1 211 ? 11.093 0.552 -0.130 1.00 88.88 211 PRO A N 1
ATOM 1627 C CA . PRO A 1 211 ? 11.014 1.542 0.941 1.00 88.88 211 PRO A CA 1
ATOM 1628 C C . PRO A 1 211 ? 11.805 2.817 0.639 1.00 88.88 211 PRO A C 1
ATOM 1630 O O . PRO A 1 211 ? 11.454 3.884 1.133 1.00 88.88 211 PRO A O 1
ATOM 1633 N N . ARG A 1 212 ? 12.869 2.754 -0.175 1.00 88.56 212 ARG A N 1
ATOM 1634 C CA . ARG A 1 212 ? 13.645 3.938 -0.585 1.00 88.56 212 ARG A CA 1
ATOM 1635 C C . ARG A 1 212 ? 12.807 4.857 -1.467 1.00 88.56 212 ARG A C 1
ATOM 1637 O O . ARG A 1 212 ? 12.831 6.068 -1.262 1.00 88.56 212 ARG A O 1
ATOM 1644 N N . ILE A 1 213 ? 12.048 4.279 -2.400 1.00 90.88 213 ILE A N 1
ATOM 1645 C CA . ILE A 1 213 ? 11.129 5.015 -3.274 1.00 90.88 213 ILE A CA 1
ATOM 1646 C C . ILE A 1 213 ? 9.980 5.586 -2.438 1.00 90.88 213 ILE A C 1
ATOM 1648 O O . ILE A 1 213 ? 9.708 6.783 -2.496 1.00 90.88 213 ILE A O 1
ATOM 1652 N N . ALA A 1 214 ? 9.368 4.765 -1.580 1.00 91.94 214 ALA A N 1
ATOM 1653 C CA . ALA A 1 214 ? 8.277 5.206 -0.717 1.00 91.94 214 ALA A CA 1
ATOM 1654 C C . ALA A 1 214 ? 8.697 6.351 0.230 1.00 91.94 214 ALA A C 1
ATOM 1656 O O . ALA A 1 214 ? 7.984 7.344 0.334 1.00 91.94 214 ALA A O 1
ATOM 1657 N N . ASN A 1 215 ? 9.880 6.274 0.853 1.00 92.44 215 ASN A N 1
ATOM 1658 C CA . ASN A 1 215 ? 10.427 7.343 1.704 1.00 92.44 215 ASN A CA 1
ATOM 1659 C C . ASN A 1 215 ? 10.729 8.636 0.938 1.00 92.44 215 ASN A C 1
ATOM 1661 O O . ASN A 1 215 ? 10.607 9.728 1.491 1.00 92.44 215 ASN A O 1
ATOM 1665 N N . ALA A 1 216 ? 11.136 8.529 -0.326 1.00 91.50 216 ALA A N 1
ATOM 1666 C CA . ALA A 1 216 ? 11.370 9.694 -1.168 1.00 91.50 216 ALA A CA 1
ATOM 1667 C C . ALA A 1 216 ? 10.057 10.391 -1.573 1.00 91.50 216 ALA A C 1
ATOM 1669 O O . ALA A 1 216 ? 10.060 11.590 -1.848 1.00 91.50 216 ALA A O 1
ATOM 1670 N N . HIS A 1 217 ? 8.937 9.669 -1.587 1.00 90.94 217 HIS A N 1
ATOM 1671 C CA . HIS A 1 217 ? 7.623 10.218 -1.916 1.00 90.94 217 HIS A CA 1
ATOM 1672 C C . HIS A 1 217 ? 6.787 10.630 -0.698 1.00 90.94 217 HIS A C 1
ATOM 1674 O O . HIS A 1 217 ? 5.962 11.529 -0.811 1.00 90.94 217 HIS A O 1
ATOM 1680 N N . ALA A 1 218 ? 6.994 10.007 0.460 1.00 93.12 218 ALA A N 1
ATOM 1681 C CA . ALA A 1 218 ? 6.327 10.356 1.707 1.00 93.12 218 ALA A CA 1
ATOM 1682 C C . ALA A 1 218 ? 7.332 10.289 2.857 1.00 93.12 218 ALA A C 1
ATOM 1684 O O . ALA A 1 218 ? 7.742 9.206 3.279 1.00 93.12 218 ALA A O 1
ATOM 1685 N N . SER A 1 219 ? 7.699 11.442 3.414 1.00 91.19 219 SER A N 1
ATOM 1686 C CA . SER A 1 219 ? 8.681 11.528 4.500 1.00 91.19 219 SER A CA 1
ATOM 1687 C C . SER A 1 219 ? 8.219 10.772 5.753 1.00 91.19 219 SER A C 1
ATOM 1689 O O . SER A 1 219 ? 9.023 10.190 6.483 1.00 91.19 219 SER A O 1
ATOM 1691 N N . GLN A 1 220 ? 6.899 10.699 5.955 1.00 91.00 220 GLN A N 1
ATOM 1692 C CA . GLN A 1 220 ? 6.269 9.964 7.051 1.00 91.00 220 GLN A CA 1
ATOM 1693 C C . GLN A 1 220 ? 6.381 8.437 6.914 1.00 91.00 220 GLN A C 1
ATOM 1695 O O . GLN A 1 220 ? 6.176 7.734 7.905 1.00 91.00 220 GLN A O 1
ATOM 1700 N N . ARG A 1 221 ? 6.768 7.897 5.747 1.00 94.00 221 ARG A N 1
ATOM 1701 C CA . ARG A 1 221 ? 7.018 6.455 5.580 1.00 94.00 221 ARG A CA 1
ATOM 1702 C C . ARG A 1 221 ? 8.136 5.949 6.495 1.00 94.00 221 ARG A C 1
ATOM 1704 O O . ARG A 1 221 ? 8.061 4.818 6.975 1.00 94.00 221 ARG A O 1
ATOM 1711 N N . ALA A 1 222 ? 9.108 6.801 6.822 1.00 92.12 222 ALA A N 1
ATOM 1712 C CA . ALA A 1 222 ? 10.189 6.477 7.751 1.00 92.12 222 ALA A CA 1
ATOM 1713 C C . ALA A 1 222 ? 9.690 6.280 9.194 1.00 92.12 222 ALA A C 1
ATOM 1715 O O . ALA A 1 222 ? 10.394 5.714 10.022 1.00 92.12 222 ALA A O 1
ATOM 1716 N N . LEU A 1 223 ? 8.470 6.738 9.499 1.00 91.56 223 LEU A N 1
ATOM 1717 C CA . LEU A 1 223 ? 7.801 6.541 10.783 1.00 91.56 223 LEU A CA 1
ATOM 1718 C C . LEU A 1 223 ? 6.862 5.326 10.768 1.00 91.56 223 LEU A C 1
ATOM 1720 O O . LEU A 1 223 ? 6.204 5.060 11.769 1.00 91.56 223 LEU A O 1
ATOM 1724 N N . ARG A 1 224 ? 6.772 4.597 9.652 1.00 92.81 224 ARG A N 1
ATOM 1725 C CA . ARG A 1 224 ? 5.842 3.483 9.443 1.00 92.81 224 ARG A CA 1
ATOM 1726 C C . ARG A 1 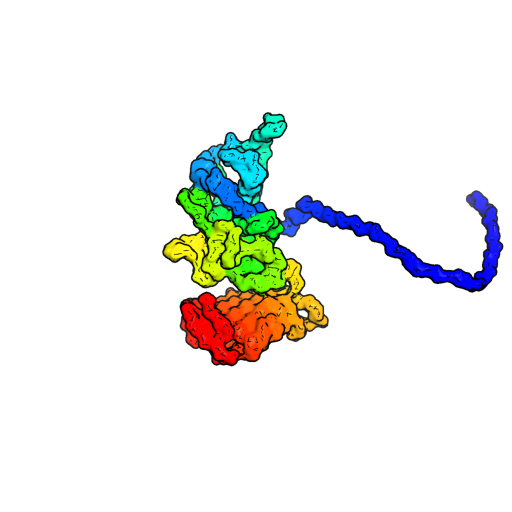224 ? 6.567 2.261 8.898 1.00 92.81 224 ARG A C 1
ATOM 1728 O O . ARG A 1 224 ? 6.476 1.928 7.724 1.00 92.81 224 ARG A O 1
ATOM 1735 N N . VAL A 1 225 ? 7.325 1.624 9.784 1.00 92.12 225 VAL A N 1
ATOM 1736 C CA . VAL A 1 225 ? 8.294 0.573 9.437 1.00 92.12 225 VAL A CA 1
ATOM 1737 C C . VAL A 1 225 ? 7.761 -0.850 9.638 1.00 92.12 225 VAL A C 1
ATOM 1739 O O . VAL A 1 225 ? 8.472 -1.819 9.427 1.00 92.12 225 VAL A O 1
ATOM 1742 N N . CYS A 1 226 ? 6.495 -1.018 10.025 1.00 91.75 226 CYS A N 1
ATOM 1743 C CA . CYS A 1 226 ? 5.952 -2.337 10.371 1.00 91.75 226 CYS A CA 1
ATOM 1744 C C . CYS A 1 226 ? 5.662 -3.253 9.173 1.00 91.75 226 CYS A C 1
ATOM 1746 O O . CYS A 1 226 ? 5.329 -4.421 9.365 1.00 91.75 226 CYS A O 1
ATOM 1748 N N . THR A 1 227 ? 5.811 -2.744 7.948 1.00 94.44 227 THR A N 1
ATOM 1749 C CA . THR A 1 227 ? 5.872 -3.557 6.726 1.00 94.44 227 THR A CA 1
ATOM 1750 C C . THR A 1 227 ? 7.306 -3.923 6.339 1.00 94.44 227 THR A C 1
ATOM 1752 O O . THR A 1 227 ? 7.494 -4.805 5.499 1.00 94.44 227 THR A O 1
ATOM 1755 N N . ASP A 1 228 ? 8.321 -3.305 6.953 1.00 91.69 228 ASP A N 1
ATOM 1756 C CA . ASP A 1 228 ? 9.722 -3.535 6.615 1.00 91.69 228 ASP A CA 1
ATOM 1757 C C . ASP A 1 228 ? 10.233 -4.859 7.216 1.00 91.69 228 ASP A C 1
ATOM 1759 O O . ASP A 1 228 ? 9.936 -5.195 8.369 1.00 91.69 228 ASP A O 1
ATOM 1763 N N . PRO A 1 229 ? 11.015 -5.651 6.459 1.00 85.19 229 PRO A N 1
ATOM 1764 C CA . PRO A 1 229 ? 11.576 -6.893 6.972 1.00 85.19 229 PRO A CA 1
ATOM 1765 C C . PRO A 1 229 ? 12.533 -6.656 8.146 1.00 85.19 229 PRO A C 1
ATOM 1767 O O . PRO A 1 229 ? 13.498 -5.902 8.035 1.00 85.19 229 PRO A O 1
ATOM 1770 N N . GLY A 1 230 ? 12.331 -7.391 9.241 1.00 82.75 230 GLY A N 1
ATOM 1771 C CA . GLY A 1 230 ? 13.241 -7.397 10.392 1.00 82.75 230 GLY A CA 1
ATOM 1772 C C . GLY A 1 230 ? 12.952 -6.346 11.465 1.00 82.75 230 GLY A C 1
ATOM 1773 O O . GLY A 1 230 ? 13.660 -6.330 12.473 1.00 82.75 230 GLY A O 1
ATOM 1774 N N . GLU A 1 231 ? 11.918 -5.526 11.289 1.00 85.12 231 GLU A N 1
ATOM 1775 C CA . GLU A 1 231 ? 11.470 -4.567 12.299 1.00 85.12 231 GLU A CA 1
ATOM 1776 C C . GLU A 1 231 ? 10.629 -5.235 13.397 1.00 85.12 231 GLU A C 1
ATOM 1778 O O . GLU A 1 231 ? 9.877 -6.184 13.157 1.00 85.12 231 GLU A O 1
ATOM 1783 N N . ASP A 1 232 ? 10.761 -4.741 14.629 1.00 81.00 232 ASP A N 1
ATOM 1784 C CA . ASP A 1 232 ? 10.080 -5.297 15.805 1.00 81.00 232 ASP A CA 1
ATOM 1785 C C . ASP A 1 232 ? 8.742 -4.584 16.049 1.00 81.00 232 ASP A C 1
ATOM 1787 O O . ASP A 1 232 ? 8.647 -3.646 16.841 1.00 81.00 232 ASP A O 1
ATOM 1791 N N . CYS A 1 233 ? 7.707 -5.011 15.322 1.00 81.75 233 CYS A N 1
ATOM 1792 C CA . CYS A 1 233 ? 6.351 -4.454 15.420 1.00 81.75 233 CYS A CA 1
ATOM 1793 C C . CYS A 1 233 ? 5.305 -5.422 15.986 1.00 81.75 233 CYS A C 1
ATOM 1795 O O . CYS A 1 233 ? 4.122 -5.094 15.987 1.00 81.75 233 CYS A O 1
ATOM 1797 N N . GLU A 1 234 ? 5.698 -6.637 16.382 1.00 84.25 234 GLU A N 1
ATOM 1798 C CA . GLU A 1 234 ? 4.762 -7.756 16.601 1.00 84.25 234 GLU A CA 1
ATOM 1799 C C . GLU A 1 234 ? 3.846 -8.024 15.382 1.00 84.25 234 GLU A C 1
ATOM 1801 O O . GLU A 1 234 ? 2.784 -8.628 15.509 1.00 84.25 234 GLU A O 1
ATOM 1806 N N . VAL A 1 235 ? 4.273 -7.602 14.186 1.00 89.00 235 VAL A N 1
ATOM 1807 C CA . VAL A 1 235 ? 3.638 -7.847 12.886 1.00 89.00 235 VAL A CA 1
ATOM 1808 C C . VAL A 1 235 ? 4.659 -8.560 12.010 1.00 89.00 235 VAL A C 1
ATOM 1810 O O . VAL A 1 235 ? 5.792 -8.107 11.869 1.00 89.00 235 VAL A O 1
ATOM 1813 N N . SER A 1 236 ? 4.278 -9.701 11.443 1.00 92.19 236 SER A N 1
ATOM 1814 C CA . SER A 1 236 ? 5.163 -10.481 10.581 1.00 92.19 236 SER A CA 1
ATOM 1815 C C . SER A 1 236 ? 5.101 -9.945 9.152 1.00 92.19 236 SER A C 1
ATOM 1817 O O . SER A 1 236 ? 4.104 -10.158 8.464 1.00 92.19 236 SER A O 1
ATOM 1819 N N . SER A 1 237 ? 6.162 -9.267 8.705 1.00 93.25 237 SER A N 1
ATOM 1820 C CA . SER A 1 237 ? 6.317 -8.875 7.299 1.00 93.25 237 SER A CA 1
ATOM 1821 C C . SER A 1 237 ? 6.629 -10.100 6.429 1.00 93.25 237 SER A C 1
ATOM 1823 O O . SER A 1 237 ? 7.559 -10.856 6.720 1.00 93.25 237 SER A O 1
ATOM 1825 N N . LEU A 1 238 ? 5.838 -10.304 5.375 1.00 94.44 238 LEU A N 1
ATOM 1826 C CA . LEU A 1 238 ? 5.892 -11.471 4.487 1.00 94.44 238 LEU A CA 1
ATOM 1827 C C . LEU A 1 238 ? 6.600 -11.198 3.149 1.00 94.44 238 LEU A C 1
ATOM 1829 O O . LEU A 1 238 ? 6.534 -12.028 2.248 1.00 94.44 238 LEU A O 1
ATOM 1833 N N . GLY A 1 239 ? 7.290 -10.063 3.014 1.00 90.81 239 GLY A N 1
ATOM 1834 C CA . GLY A 1 239 ? 7.872 -9.625 1.741 1.00 90.81 239 GLY A CA 1
ATOM 1835 C C . GLY A 1 239 ? 6.929 -8.701 0.975 1.00 90.81 239 GLY A C 1
ATOM 1836 O O . GLY A 1 239 ? 6.111 -8.021 1.594 1.00 90.81 239 GLY A O 1
ATOM 1837 N N . TYR A 1 240 ? 7.056 -8.626 -0.352 1.00 89.56 240 TYR A N 1
ATOM 1838 C CA . TYR A 1 240 ? 6.232 -7.720 -1.154 1.00 89.56 240 TYR A CA 1
ATOM 1839 C C . TYR A 1 240 ? 4.812 -8.255 -1.326 1.00 89.56 240 TYR A C 1
ATOM 1841 O O . TYR A 1 240 ? 4.599 -9.454 -1.480 1.00 89.56 240 TYR A O 1
ATOM 1849 N N . CYS A 1 241 ? 3.827 -7.358 -1.356 1.00 92.12 241 CYS A N 1
ATOM 1850 C CA . CYS A 1 241 ? 2.428 -7.753 -1.510 1.00 92.12 241 CYS A CA 1
ATOM 1851 C C . CYS A 1 241 ? 2.137 -8.472 -2.829 1.00 92.12 241 CYS A C 1
ATOM 1853 O O . CYS A 1 241 ? 1.319 -9.385 -2.839 1.00 92.12 241 CYS A O 1
ATOM 1855 N N . ARG A 1 242 ? 2.847 -8.126 -3.907 1.00 83.94 242 ARG A N 1
ATOM 1856 C CA . ARG A 1 242 ? 2.731 -8.815 -5.202 1.00 83.94 242 ARG A CA 1
ATOM 1857 C C . ARG A 1 242 ? 3.122 -10.297 -5.157 1.00 83.94 242 ARG A C 1
ATOM 1859 O O . ARG A 1 242 ? 2.658 -11.062 -5.989 1.00 83.94 242 ARG A O 1
ATOM 1866 N N . ASP A 1 243 ? 3.942 -10.695 -4.181 1.00 83.81 243 ASP A N 1
ATOM 1867 C CA . ASP A 1 243 ? 4.436 -12.071 -4.052 1.00 83.81 243 ASP A CA 1
ATOM 1868 C C . ASP A 1 243 ? 3.491 -12.942 -3.205 1.00 83.81 243 ASP A C 1
ATOM 1870 O O . ASP A 1 243 ? 3.579 -14.170 -3.225 1.00 83.81 243 ASP A O 1
ATOM 1874 N N . VAL A 1 244 ? 2.616 -12.315 -2.407 1.00 92.12 244 VAL A N 1
ATOM 1875 C CA . VAL A 1 244 ? 1.808 -13.007 -1.387 1.00 92.12 244 VAL A CA 1
ATOM 1876 C C . VAL A 1 244 ? 0.305 -12.777 -1.519 1.00 92.12 244 VAL A C 1
ATOM 1878 O O . VAL A 1 244 ? -0.456 -13.448 -0.825 1.00 92.12 244 VAL A O 1
ATOM 1881 N N . CYS A 1 245 ? -0.141 -11.855 -2.371 1.00 92.06 245 CYS A N 1
ATOM 1882 C CA . CYS A 1 245 ? -1.549 -11.514 -2.570 1.00 92.06 245 CYS A CA 1
ATOM 1883 C C . CYS A 1 245 ? -1.969 -11.697 -4.033 1.00 92.06 245 CYS A C 1
ATOM 1885 O O . CYS A 1 245 ? -1.155 -11.589 -4.944 1.00 92.06 245 CYS A O 1
ATOM 1887 N N . ASP A 1 246 ? -3.258 -11.950 -4.261 1.00 88.19 246 ASP A N 1
ATOM 1888 C CA . ASP A 1 246 ? -3.747 -12.367 -5.582 1.00 88.19 246 ASP A CA 1
ATOM 1889 C C . ASP A 1 246 ? -4.190 -11.207 -6.480 1.00 88.19 246 ASP A C 1
ATOM 1891 O O . ASP A 1 246 ? -4.140 -11.302 -7.707 1.00 88.19 246 ASP A O 1
ATOM 1895 N N . THR A 1 247 ? -4.754 -10.147 -5.900 1.00 86.44 247 THR A N 1
ATOM 1896 C CA . THR A 1 247 ? -5.435 -9.091 -6.664 1.00 86.44 247 THR A CA 1
ATOM 1897 C C . THR A 1 247 ? -5.035 -7.726 -6.151 1.00 86.44 247 THR A C 1
ATOM 1899 O O . THR A 1 247 ? -5.091 -7.483 -4.949 1.00 86.44 247 THR A O 1
ATOM 1902 N N . TYR A 1 248 ? -4.674 -6.833 -7.066 1.00 84.94 248 TYR A N 1
ATOM 1903 C CA . TYR A 1 248 ? -4.466 -5.423 -6.779 1.00 84.94 248 TYR A CA 1
ATOM 190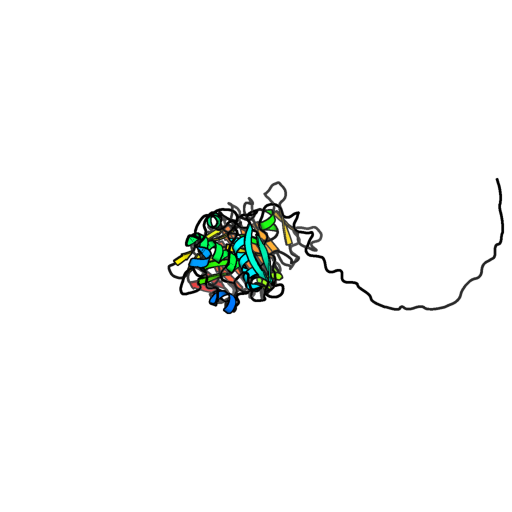4 C C . TYR A 1 248 ? -5.548 -4.589 -7.445 1.00 84.94 248 TYR A C 1
ATOM 1906 O O . TYR A 1 248 ? -5.866 -4.802 -8.613 1.00 84.94 248 TYR A O 1
ATOM 1914 N N . GLU A 1 249 ? -6.049 -3.603 -6.714 1.00 84.75 249 GLU A N 1
ATOM 1915 C CA . GLU A 1 249 ? -6.912 -2.554 -7.241 1.00 84.75 249 GLU A CA 1
ATOM 1916 C C . GLU A 1 249 ? -6.291 -1.195 -6.886 1.00 84.75 249 GLU A C 1
ATOM 1918 O O . GLU A 1 249 ? -6.010 -0.967 -5.710 1.00 84.75 249 GLU A O 1
ATOM 1923 N N . PRO A 1 250 ? -6.089 -0.257 -7.828 1.00 79.56 250 PRO A N 1
ATOM 1924 C CA . PRO A 1 250 ? -5.477 1.044 -7.517 1.00 79.56 250 PRO A CA 1
ATOM 1925 C C . PRO A 1 250 ? -6.197 1.828 -6.407 1.00 79.56 250 PRO A C 1
ATOM 1927 O O . PRO A 1 250 ? -5.575 2.492 -5.573 1.00 79.56 250 PRO A O 1
ATOM 1930 N N . SER A 1 251 ? -7.523 1.697 -6.341 1.00 84.56 251 SER A N 1
ATOM 1931 C CA . SER A 1 251 ? -8.362 2.324 -5.319 1.00 84.56 251 SER A CA 1
ATOM 1932 C C . SER A 1 251 ? -8.302 1.635 -3.955 1.00 84.56 251 SER A C 1
ATOM 1934 O O . SER A 1 251 ? -8.830 2.196 -3.001 1.00 84.56 251 SER A O 1
ATOM 1936 N N . ALA A 1 252 ? -7.691 0.450 -3.830 1.00 89.94 252 ALA A N 1
ATOM 1937 C CA . ALA A 1 252 ? -7.751 -0.347 -2.602 1.00 89.94 252 ALA A CA 1
ATOM 1938 C C . ALA A 1 252 ? -6.451 -1.052 -2.171 1.00 89.94 252 ALA A C 1
ATOM 1940 O O . ALA A 1 252 ? -6.341 -1.465 -1.017 1.00 89.94 252 ALA A O 1
ATOM 1941 N N . GLY A 1 253 ? -5.453 -1.169 -3.043 1.00 90.75 253 GLY A N 1
ATOM 1942 C CA . GLY A 1 253 ? -4.234 -1.946 -2.827 1.00 90.75 253 GLY A CA 1
ATOM 1943 C C . GLY A 1 253 ? -4.430 -3.451 -3.040 1.00 90.75 253 GLY A C 1
ATOM 1944 O O . GLY A 1 253 ? -5.282 -3.871 -3.825 1.00 90.75 253 GLY A O 1
ATOM 1945 N N . TRP A 1 254 ? -3.606 -4.268 -2.377 1.00 92.81 254 TRP A N 1
ATOM 1946 C CA . TRP A 1 254 ? -3.628 -5.723 -2.553 1.00 92.81 254 TRP A CA 1
ATOM 1947 C C . TRP A 1 254 ? -4.680 -6.404 -1.671 1.00 92.81 254 TRP A C 1
ATOM 1949 O O . TRP A 1 254 ? -4.965 -5.984 -0.551 1.00 92.81 254 TRP A O 1
ATOM 1959 N N . SER A 1 255 ? -5.242 -7.500 -2.175 1.00 94.44 255 SER A N 1
ATOM 1960 C CA . SER A 1 255 ? -6.225 -8.323 -1.478 1.00 94.44 255 SER A CA 1
ATOM 1961 C C . SER A 1 255 ? -6.046 -9.811 -1.763 1.00 94.44 255 SER A C 1
ATOM 1963 O O . SER A 1 255 ? -5.376 -10.210 -2.723 1.00 94.44 255 SER A O 1
ATOM 1965 N N . GLY A 1 256 ? -6.638 -10.645 -0.903 1.00 95.06 256 GLY A N 1
ATOM 1966 C CA . GLY A 1 256 ? -6.547 -12.097 -1.033 1.00 95.06 256 GLY A CA 1
ATOM 1967 C C . GLY A 1 256 ? -5.142 -12.614 -0.739 1.00 95.06 256 GLY A C 1
ATOM 1968 O O . GLY A 1 256 ? -4.533 -13.248 -1.594 1.00 95.06 256 GLY A O 1
ATOM 1969 N N . CYS A 1 257 ? -4.613 -12.297 0.441 1.00 96.81 257 CYS A N 1
ATOM 1970 C CA . CYS A 1 257 ? -3.227 -12.585 0.802 1.00 96.81 257 CYS A CA 1
ATOM 1971 C C . CYS A 1 257 ? -3.069 -13.953 1.478 1.00 96.81 257 CYS A C 1
ATOM 1973 O O . CYS A 1 257 ? -3.948 -14.406 2.217 1.00 96.81 257 CYS A O 1
ATOM 1975 N N . TRP A 1 258 ? -1.934 -14.608 1.249 1.00 95.38 258 TRP A N 1
ATOM 1976 C CA . TRP A 1 258 ? -1.669 -15.978 1.677 1.00 95.38 258 TRP A CA 1
ATOM 1977 C C . TRP A 1 258 ? -0.634 -16.061 2.801 1.00 95.38 258 TRP A C 1
ATOM 1979 O O . TRP A 1 258 ? 0.400 -15.397 2.780 1.00 95.38 258 TRP A O 1
ATOM 1989 N N . VAL A 1 259 ? -0.884 -16.958 3.759 1.00 94.62 259 VAL A N 1
ATOM 1990 C CA . VAL A 1 259 ? 0.114 -17.444 4.724 1.00 94.62 259 VAL A CA 1
ATOM 1991 C C . VAL A 1 259 ? 0.101 -18.965 4.711 1.00 94.62 259 VAL A C 1
ATOM 1993 O O . VAL A 1 259 ? -0.836 -19.599 5.201 1.00 94.62 259 VAL A O 1
ATOM 1996 N N . GLY A 1 260 ? 1.147 -19.568 4.145 1.00 90.88 260 GLY A N 1
ATOM 1997 C CA . GLY A 1 260 ? 1.145 -21.006 3.877 1.00 90.88 260 GLY A CA 1
ATOM 1998 C C . GLY A 1 260 ? -0.042 -21.376 2.983 1.00 90.88 260 GLY A C 1
ATOM 1999 O O . GLY A 1 260 ? -0.207 -20.801 1.915 1.00 90.88 260 GLY A O 1
ATOM 2000 N N . ASP A 1 261 ? -0.893 -22.292 3.446 1.00 91.25 261 ASP A N 1
ATOM 2001 C CA . ASP A 1 261 ? -2.090 -22.731 2.710 1.00 91.25 261 ASP A CA 1
ATOM 2002 C C . ASP A 1 261 ? -3.359 -21.920 3.057 1.00 91.25 261 ASP A C 1
ATOM 2004 O O . ASP A 1 261 ? -4.450 -22.238 2.576 1.00 91.25 261 ASP A O 1
ATOM 2008 N N . GLN A 1 262 ? -3.259 -20.909 3.929 1.00 92.19 262 GLN A N 1
ATOM 2009 C CA . GLN A 1 262 ? -4.402 -20.108 4.363 1.00 92.19 262 GLN A CA 1
ATOM 2010 C C . GLN A 1 262 ? -4.488 -18.796 3.585 1.00 92.19 262 GLN A C 1
ATOM 2012 O O . GLN A 1 262 ? -3.567 -17.984 3.624 1.00 92.19 262 GLN A O 1
ATOM 2017 N N . ARG A 1 263 ? -5.643 -18.569 2.952 1.00 94.44 263 ARG A N 1
ATOM 2018 C CA . ARG A 1 263 ? -5.997 -17.312 2.286 1.00 94.44 263 ARG A CA 1
ATOM 2019 C C . ARG A 1 263 ? -6.794 -16.406 3.221 1.00 94.44 263 ARG A C 1
ATOM 2021 O O . ARG A 1 263 ? -7.737 -16.864 3.871 1.00 94.44 263 ARG A O 1
ATOM 2028 N N . TYR A 1 264 ? -6.439 -15.130 3.243 1.00 95.38 264 TYR A N 1
ATOM 2029 C CA . TYR A 1 264 ? -7.141 -14.062 3.941 1.00 95.38 264 TYR A CA 1
ATOM 2030 C C . TYR A 1 264 ? -7.773 -13.120 2.916 1.00 95.38 264 TYR A C 1
ATOM 2032 O O . TYR A 1 264 ? -7.075 -12.435 2.173 1.00 95.38 264 TYR A O 1
ATOM 2040 N N . GLU A 1 265 ? -9.105 -13.086 2.893 1.00 95.25 265 GLU A N 1
ATOM 2041 C CA . GLU A 1 265 ? -9.870 -12.101 2.110 1.00 95.25 265 GLU A CA 1
ATOM 2042 C C . GLU A 1 265 ? -9.886 -10.738 2.804 1.00 95.25 265 GLU A C 1
ATOM 2044 O O . GLU A 1 265 ? -10.105 -9.706 2.181 1.00 95.25 265 GLU A O 1
ATOM 2049 N N . GLU A 1 266 ? -9.728 -10.750 4.128 1.00 96.50 266 GLU A N 1
ATOM 2050 C CA . GLU A 1 266 ? -9.923 -9.593 4.987 1.00 96.50 266 GLU A CA 1
ATOM 2051 C C . GLU A 1 266 ? -8.622 -8.802 5.139 1.00 96.50 266 GLU A C 1
ATOM 2053 O O . GLU A 1 266 ? -7.900 -8.933 6.129 1.00 96.50 266 GLU A O 1
ATOM 2058 N N . THR A 1 267 ? -8.316 -8.015 4.112 1.00 97.62 267 THR A N 1
ATOM 2059 C CA . THR A 1 267 ? -7.061 -7.276 3.950 1.00 97.62 267 THR A CA 1
ATOM 2060 C C . THR A 1 267 ? -7.303 -5.771 3.923 1.00 97.62 267 THR A C 1
ATOM 2062 O O . THR A 1 267 ? -8.165 -5.293 3.187 1.00 97.62 267 THR A O 1
ATOM 2065 N N . VAL A 1 268 ? -6.518 -5.011 4.685 1.00 97.75 268 VAL A N 1
ATOM 2066 C CA . VAL A 1 268 ? -6.576 -3.543 4.698 1.00 97.75 268 VAL A CA 1
ATOM 2067 C C . VAL A 1 268 ? -5.227 -2.983 4.272 1.00 97.75 268 VAL A C 1
ATOM 2069 O O . VAL A 1 268 ? -4.199 -3.295 4.868 1.00 97.75 268 VAL A O 1
ATOM 2072 N N . SER A 1 269 ? -5.242 -2.145 3.249 1.00 97.50 269 SER A N 1
ATOM 2073 C CA . SER A 1 269 ? -4.085 -1.443 2.709 1.00 97.50 269 SER A CA 1
ATOM 2074 C C . SER A 1 269 ? -3.924 -0.071 3.337 1.00 97.50 269 SER A C 1
ATOM 2076 O O . SER A 1 269 ? -4.911 0.620 3.598 1.00 97.50 269 SER A O 1
ATOM 2078 N N . THR A 1 270 ? -2.674 0.358 3.486 1.00 96.19 270 THR A N 1
ATOM 2079 C CA . THR A 1 270 ? -2.343 1.713 3.925 1.00 96.19 270 THR A CA 1
ATOM 2080 C C . THR A 1 270 ? -1.638 2.488 2.821 1.00 96.19 270 THR A C 1
ATOM 2082 O O . THR A 1 270 ? -0.662 2.014 2.235 1.00 96.19 270 THR A O 1
ATOM 2085 N N . PHE A 1 271 ? -2.111 3.708 2.580 1.00 94.94 271 PHE A N 1
ATOM 2086 C CA . PHE A 1 271 ? -1.489 4.682 1.693 1.00 94.94 271 PHE A CA 1
ATOM 2087 C C . PHE A 1 271 ? -1.141 5.962 2.457 1.00 94.94 271 PHE A C 1
ATOM 2089 O O . PHE A 1 271 ? -1.867 6.383 3.363 1.00 94.94 271 PHE A O 1
ATOM 2096 N N . LEU A 1 272 ? -0.020 6.580 2.095 1.00 94.31 272 LEU A N 1
ATOM 2097 C CA . LEU A 1 272 ? 0.562 7.723 2.793 1.00 94.31 272 LEU A CA 1
ATOM 2098 C C . LEU A 1 272 ? 0.445 8.999 1.976 1.00 94.31 272 LEU A C 1
ATOM 2100 O O . LEU A 1 272 ? 0.544 8.986 0.746 1.00 94.31 272 LEU A O 1
ATOM 2104 N N . TYR A 1 273 ? 0.272 10.102 2.702 1.00 91.06 273 TYR A N 1
ATOM 2105 C CA . TYR A 1 273 ? 0.199 11.433 2.127 1.00 91.06 273 TYR A CA 1
ATOM 2106 C C . TYR A 1 273 ? 1.532 11.814 1.478 1.00 91.06 273 TYR A C 1
ATOM 2108 O O . TYR A 1 273 ? 2.598 11.652 2.077 1.00 91.06 273 TYR A O 1
ATOM 2116 N N . ASN A 1 274 ? 1.466 12.355 0.264 1.00 89.00 274 ASN A N 1
ATOM 2117 C CA . ASN A 1 274 ? 2.639 12.878 -0.428 1.00 89.00 274 ASN A CA 1
ATOM 2118 C C . ASN A 1 274 ? 2.987 14.285 0.091 1.00 89.00 274 ASN A C 1
ATOM 2120 O O . ASN A 1 274 ? 2.504 15.304 -0.417 1.00 89.00 274 ASN A O 1
ATOM 2124 N N . ASP A 1 275 ? 3.830 14.332 1.122 1.00 84.31 275 ASP A N 1
ATOM 2125 C CA . ASP A 1 275 ? 4.344 15.557 1.741 1.00 84.31 275 ASP A CA 1
ATOM 2126 C C . ASP A 1 275 ? 5.667 16.052 1.135 1.00 84.31 275 ASP A C 1
ATOM 2128 O O . ASP A 1 275 ? 6.166 17.112 1.527 1.00 84.31 275 ASP A O 1
ATOM 2132 N N . VAL A 1 276 ? 6.229 15.326 0.165 1.00 81.56 276 VAL A N 1
ATOM 2133 C CA . VAL A 1 276 ? 7.502 15.672 -0.470 1.00 81.56 276 VAL A CA 1
ATOM 2134 C C . VAL A 1 276 ? 7.258 16.429 -1.774 1.00 81.56 276 VAL A C 1
ATOM 2136 O O . VAL A 1 276 ? 6.426 16.070 -2.606 1.00 81.56 276 VAL A O 1
ATOM 2139 N N . ALA A 1 277 ? 8.009 17.511 -1.984 1.00 76.25 277 ALA A N 1
ATOM 2140 C CA . ALA A 1 277 ? 7.976 18.223 -3.254 1.00 76.25 277 ALA A CA 1
ATOM 2141 C C . ALA A 1 277 ? 8.492 17.315 -4.383 1.00 76.25 277 ALA A C 1
ATOM 2143 O O . ALA A 1 277 ? 9.584 16.756 -4.303 1.00 76.25 277 ALA A O 1
ATOM 2144 N N . GLY A 1 278 ? 7.711 17.203 -5.450 1.00 78.31 278 GLY A N 1
ATOM 2145 C CA . GLY A 1 278 ? 8.029 16.388 -6.613 1.00 78.31 278 GLY A CA 1
ATOM 2146 C C . GLY A 1 278 ? 7.062 16.684 -7.747 1.00 78.31 278 GLY A C 1
ATOM 2147 O O . GLY A 1 278 ? 6.163 17.522 -7.611 1.00 78.31 278 GLY A O 1
ATOM 2148 N N . CYS A 1 279 ? 7.253 16.010 -8.874 1.00 76.88 279 CYS A N 1
ATOM 2149 C CA . CYS A 1 279 ? 6.373 16.191 -10.015 1.00 76.88 279 CYS A CA 1
ATOM 2150 C C . CYS A 1 279 ? 4.967 15.681 -9.695 1.00 76.88 279 CYS A C 1
ATOM 2152 O O . CYS A 1 279 ? 4.799 14.554 -9.231 1.00 76.88 279 CYS A O 1
ATOM 2154 N N . ARG A 1 280 ? 3.959 16.512 -9.964 1.00 69.75 280 ARG A N 1
ATOM 2155 C CA . ARG A 1 280 ? 2.546 16.168 -9.804 1.00 69.75 280 ARG A CA 1
ATOM 2156 C C . ARG A 1 280 ? 1.910 15.969 -11.159 1.00 69.75 280 ARG A C 1
ATOM 2158 O O . ARG A 1 280 ? 2.027 16.821 -12.036 1.00 69.75 280 ARG A O 1
ATOM 2165 N N . GLN A 1 281 ? 1.208 14.863 -11.320 1.00 73.31 281 GLN A N 1
ATOM 2166 C CA . GLN A 1 281 ? 0.440 14.629 -12.525 1.00 73.31 281 GLN A CA 1
ATOM 2167 C C . GLN A 1 281 ? -0.717 15.628 -12.627 1.00 73.31 281 GLN A C 1
ATOM 2169 O O . GLN A 1 281 ? -1.457 15.858 -11.674 1.00 73.31 281 GLN A O 1
ATOM 2174 N N . SER A 1 282 ? -0.871 16.225 -13.802 1.00 65.94 282 SER A N 1
ATOM 2175 C CA . SER A 1 282 ? -2.030 17.021 -14.175 1.00 65.94 282 SER A CA 1
ATOM 2176 C C . SER A 1 282 ? -2.547 16.521 -15.512 1.00 65.94 282 SER A C 1
ATOM 2178 O O . SER A 1 282 ? -1.848 16.559 -16.527 1.00 65.94 282 SER A O 1
ATOM 2180 N N . CYS A 1 283 ? -3.782 16.039 -15.502 1.00 65.19 283 CYS A N 1
ATOM 2181 C CA . CYS A 1 283 ? -4.498 15.637 -16.699 1.00 65.19 283 CYS A CA 1
ATOM 2182 C C . CYS A 1 283 ? -5.449 16.771 -17.093 1.00 65.19 283 CYS A C 1
ATOM 2184 O O . CYS A 1 283 ? -6.157 17.330 -16.255 1.00 65.19 283 CYS A O 1
ATOM 2186 N N . GLY A 1 284 ? -5.430 17.173 -18.364 1.00 57.66 284 GLY A N 1
ATOM 2187 C CA . GLY A 1 284 ? -6.426 18.115 -18.874 1.00 57.66 284 GLY A CA 1
ATOM 2188 C C . GLY A 1 284 ? -7.792 17.437 -19.015 1.00 57.66 284 GLY A C 1
ATOM 2189 O O . GLY A 1 284 ? -7.849 16.236 -19.234 1.00 57.66 284 GLY A O 1
ATOM 2190 N N . ASN A 1 285 ? -8.879 18.217 -19.008 1.00 51.41 285 ASN A N 1
ATOM 2191 C CA . ASN A 1 285 ? -10.280 17.751 -19.111 1.00 51.41 285 ASN A CA 1
ATOM 2192 C C . ASN A 1 285 ? -10.645 16.952 -20.395 1.00 51.41 285 ASN A C 1
ATOM 2194 O O . ASN A 1 285 ? -11.821 16.712 -20.642 1.00 51.41 285 ASN A O 1
ATOM 2198 N N . ASN A 1 286 ? -9.672 16.630 -21.254 1.00 53.47 286 ASN A N 1
ATOM 2199 C CA . ASN A 1 286 ? -9.808 15.806 -22.457 1.00 53.47 286 ASN A CA 1
ATOM 2200 C C . ASN A 1 286 ? -8.684 14.739 -22.475 1.00 53.47 286 ASN A C 1
ATOM 2202 O O . ASN A 1 286 ? -7.880 14.724 -23.407 1.00 53.47 286 ASN A O 1
ATOM 2206 N N . ASP A 1 287 ? -8.585 13.963 -21.392 1.00 57.84 287 ASP A N 1
ATOM 2207 C CA . ASP A 1 287 ? -8.090 12.589 -21.124 1.00 57.84 287 ASP A CA 1
ATOM 2208 C C . ASP A 1 287 ? -6.995 11.903 -21.972 1.00 57.84 287 ASP A C 1
ATOM 2210 O O . ASP A 1 287 ? -6.716 10.732 -21.753 1.00 57.84 287 ASP A O 1
ATOM 2214 N N . PHE A 1 288 ? -6.324 12.561 -22.917 1.00 54.53 288 PHE A N 1
ATOM 2215 C CA . PHE A 1 288 ? -5.318 11.910 -23.778 1.00 54.53 288 PHE A CA 1
ATOM 2216 C C . PHE A 1 288 ? -3.873 12.308 -23.466 1.00 54.53 288 PHE A C 1
ATOM 2218 O O . PHE A 1 288 ? -2.942 11.731 -24.026 1.00 54.53 288 PHE A O 1
ATOM 2225 N N . LEU A 1 289 ? -3.671 13.331 -22.633 1.00 55.56 289 LEU A N 1
ATOM 2226 C CA . LEU A 1 289 ? -2.352 13.853 -22.277 1.00 55.56 289 LEU A CA 1
ATOM 2227 C C . LEU A 1 289 ? -2.351 14.243 -20.800 1.00 55.56 289 LEU A C 1
ATOM 2229 O O . LEU A 1 289 ? -2.859 15.303 -20.425 1.00 55.56 289 LEU A O 1
ATOM 2233 N N . CYS A 1 290 ? -1.770 13.381 -19.974 1.00 61.50 290 CYS A N 1
ATOM 2234 C CA . CYS A 1 290 ? -1.382 13.733 -18.618 1.00 61.50 290 CYS A CA 1
ATOM 2235 C C . CYS A 1 290 ? 0.069 14.203 -18.631 1.00 61.50 290 CYS A C 1
ATOM 2237 O O . CYS A 1 290 ? 0.941 13.522 -19.169 1.00 61.50 290 CYS A O 1
ATOM 2239 N N . ASN A 1 291 ? 0.315 15.374 -18.050 1.00 62.97 291 ASN A N 1
ATOM 2240 C CA . ASN A 1 291 ? 1.650 15.943 -17.925 1.00 62.97 291 ASN A CA 1
ATOM 2241 C C . ASN A 1 291 ? 2.110 15.852 -16.471 1.00 62.97 291 ASN A C 1
ATOM 2243 O O . ASN A 1 291 ? 1.326 16.079 -15.550 1.00 62.97 291 ASN A O 1
ATOM 2247 N N . LEU A 1 292 ? 3.393 15.577 -16.267 1.00 71.00 292 LEU A N 1
ATOM 2248 C CA . LEU A 1 292 ? 4.047 15.719 -14.971 1.00 71.00 292 LEU A CA 1
ATOM 2249 C C . LEU A 1 292 ? 4.466 17.181 -14.797 1.00 71.00 292 LEU A C 1
ATOM 2251 O O . LEU A 1 292 ? 5.305 17.690 -15.532 1.00 71.00 292 LEU A O 1
ATOM 2255 N N . LEU A 1 293 ? 3.863 17.871 -13.834 1.00 70.75 293 LEU A N 1
ATOM 2256 C CA . LEU A 1 293 ? 4.222 19.234 -13.456 1.00 70.75 293 LEU A CA 1
ATOM 2257 C C . LEU A 1 293 ? 5.268 19.185 -12.344 1.00 70.75 293 LEU A C 1
ATOM 2259 O O . LEU A 1 293 ? 4.940 18.870 -11.201 1.00 70.75 293 LEU A O 1
ATOM 2263 N N . CYS A 1 294 ? 6.518 19.492 -12.676 1.00 75.31 294 CYS A N 1
ATOM 2264 C CA . CYS A 1 294 ? 7.642 19.460 -11.743 1.00 75.31 294 CYS A CA 1
ATOM 2265 C C . CYS A 1 294 ? 7.927 20.847 -11.137 1.00 75.31 294 CYS A C 1
ATOM 2267 O O . CYS A 1 294 ? 7.903 21.839 -11.878 1.00 75.31 294 CYS A O 1
ATOM 2269 N N . PRO A 1 295 ? 8.236 20.939 -9.827 1.00 66.38 295 PRO A N 1
ATOM 2270 C CA . PRO A 1 295 ? 8.769 22.157 -9.222 1.00 66.38 295 PRO A CA 1
ATOM 2271 C C . PRO A 1 295 ? 10.038 22.597 -9.966 1.00 66.38 295 PRO A C 1
ATOM 2273 O O . PRO A 1 295 ? 10.860 21.756 -10.314 1.00 66.38 295 PRO A O 1
ATOM 2276 N N . ASP A 1 296 ? 10.188 23.895 -10.226 1.00 61.69 296 ASP A N 1
ATOM 2277 C CA . ASP A 1 296 ? 11.365 24.504 -10.874 1.00 61.69 296 ASP A CA 1
ATOM 2278 C C . ASP A 1 296 ? 11.634 24.135 -12.349 1.00 61.69 296 ASP A C 1
ATOM 2280 O O . ASP A 1 296 ? 12.623 24.601 -12.912 1.00 61.69 296 ASP A O 1
ATOM 2284 N N . SER A 1 297 ? 10.741 23.395 -13.020 1.00 59.38 297 SER A N 1
ATOM 2285 C CA . SER A 1 297 ? 10.689 23.444 -14.490 1.00 59.38 297 SER A CA 1
ATOM 2286 C C . SER A 1 297 ? 10.135 24.814 -14.894 1.00 59.38 297 SER A C 1
ATOM 2288 O O . SER A 1 297 ? 9.113 25.247 -14.356 1.00 59.38 297 SER A O 1
ATOM 2290 N N . ASP A 1 298 ? 10.794 25.531 -15.804 1.00 52.50 298 ASP A N 1
ATOM 2291 C CA . ASP A 1 298 ? 10.433 26.891 -16.254 1.00 52.50 298 ASP A CA 1
ATOM 2292 C C . ASP A 1 298 ? 9.124 26.921 -17.096 1.00 52.50 298 ASP A C 1
ATOM 2294 O O . ASP A 1 298 ? 9.029 27.552 -18.146 1.00 52.50 298 ASP A O 1
ATOM 2298 N N . GLN A 1 299 ? 8.067 26.246 -16.631 1.00 50.47 299 GLN A N 1
ATOM 2299 C CA . GLN A 1 299 ? 6.798 25.990 -17.322 1.00 50.47 299 GLN A CA 1
ATOM 2300 C C . GLN A 1 299 ? 6.906 25.121 -18.581 1.00 50.47 299 GLN A C 1
ATOM 2302 O O . GLN A 1 299 ? 5.931 25.048 -19.333 1.00 50.47 299 GLN A O 1
ATOM 2307 N N . ASP A 1 300 ? 8.032 24.439 -18.808 1.00 53.53 300 ASP A N 1
ATOM 2308 C CA . ASP A 1 300 ? 8.113 23.411 -19.842 1.00 53.53 300 ASP A CA 1
ATOM 2309 C C . ASP A 1 300 ? 7.847 22.023 -19.226 1.00 53.53 300 ASP A C 1
ATOM 2311 O O . ASP A 1 300 ? 8.732 21.456 -18.586 1.00 53.53 300 ASP A O 1
ATOM 2315 N N . PRO A 1 301 ? 6.640 21.446 -19.386 1.00 48.94 301 PRO A N 1
ATOM 2316 C CA . PRO A 1 301 ? 6.352 20.077 -18.950 1.00 48.94 301 PRO A CA 1
ATOM 2317 C C . PRO A 1 301 ? 7.179 19.016 -19.701 1.00 48.94 301 PRO A C 1
ATOM 2319 O O . PRO A 1 301 ? 7.114 17.844 -19.339 1.00 48.94 301 PRO A O 1
ATOM 2322 N N . ALA A 1 302 ? 7.935 19.402 -20.736 1.00 49.16 302 ALA A N 1
ATOM 2323 C CA . ALA A 1 302 ? 8.921 18.567 -21.416 1.00 49.16 302 ALA A CA 1
ATOM 2324 C C . ALA A 1 302 ? 10.365 18.814 -20.931 1.00 49.16 302 ALA A C 1
ATOM 2326 O O . ALA A 1 302 ? 11.302 18.311 -21.554 1.00 49.16 302 ALA A O 1
ATOM 2327 N N . ASP A 1 303 ? 10.571 19.583 -19.853 1.00 58.84 303 ASP A N 1
ATOM 2328 C CA . ASP A 1 303 ? 11.898 19.771 -19.269 1.00 58.84 303 ASP A CA 1
ATOM 2329 C C . ASP A 1 303 ? 12.384 18.482 -18.585 1.00 58.84 303 ASP A C 1
ATOM 2331 O O . ASP A 1 303 ? 12.193 18.219 -17.394 1.00 58.84 303 ASP A O 1
ATOM 2335 N N . ASP A 1 304 ? 13.044 17.662 -19.395 1.00 60.19 304 ASP A N 1
ATOM 2336 C CA . ASP A 1 304 ? 13.724 16.426 -19.029 1.00 60.19 304 ASP A CA 1
ATOM 2337 C C . ASP A 1 304 ? 14.952 16.642 -18.121 1.00 60.19 304 ASP A C 1
ATOM 2339 O O . ASP A 1 304 ? 15.672 15.685 -17.853 1.00 60.19 304 ASP A O 1
ATOM 2343 N N . SER A 1 305 ? 15.226 17.865 -17.645 1.00 63.53 305 SER A N 1
ATOM 2344 C CA . SER A 1 305 ? 16.371 18.157 -16.768 1.00 63.53 305 SER A CA 1
ATOM 2345 C C . SER A 1 305 ? 16.079 18.039 -15.266 1.00 63.53 305 SER A C 1
ATOM 2347 O O . SER A 1 305 ? 17.015 18.022 -14.463 1.00 63.53 305 SER A O 1
ATOM 2349 N N . TYR A 1 306 ? 14.808 17.926 -14.856 1.00 70.75 306 TYR A N 1
ATOM 2350 C CA . TYR A 1 306 ? 14.456 17.822 -13.437 1.00 70.75 306 TYR A CA 1
ATOM 2351 C C . TYR A 1 306 ? 14.832 16.451 -12.843 1.00 70.75 306 TYR A C 1
ATOM 2353 O O . TYR A 1 306 ? 14.146 15.454 -13.069 1.00 70.75 306 TYR A O 1
ATOM 2361 N N . ALA A 1 307 ? 15.886 16.406 -12.031 1.00 73.25 307 ALA A N 1
ATOM 2362 C CA . ALA A 1 307 ? 16.404 15.196 -11.377 1.00 73.25 307 ALA A CA 1
ATOM 2363 C C . ALA A 1 307 ? 15.774 14.908 -9.992 1.00 73.25 307 ALA A C 1
ATOM 2365 O O . ALA A 1 307 ? 16.457 14.451 -9.075 1.00 73.25 307 ALA A O 1
ATOM 2366 N N . GLY A 1 308 ? 14.494 15.247 -9.798 1.00 81.44 308 GLY A N 1
ATOM 2367 C CA . GLY A 1 308 ? 13.771 15.038 -8.537 1.00 81.44 308 GLY A CA 1
ATOM 2368 C C . GLY A 1 308 ? 12.674 13.977 -8.622 1.00 81.44 308 GLY A C 1
ATOM 2369 O O . GLY A 1 308 ? 12.480 13.337 -9.653 1.00 81.44 308 GLY A O 1
ATOM 2370 N N . ASN A 1 309 ? 11.934 13.810 -7.524 1.00 88.06 309 ASN A N 1
ATOM 2371 C CA . ASN A 1 309 ? 10.992 12.703 -7.357 1.00 88.06 309 ASN A CA 1
ATOM 2372 C C . ASN A 1 309 ? 9.762 12.827 -8.271 1.00 88.06 309 ASN A C 1
ATOM 2374 O O . ASN A 1 309 ? 9.215 13.923 -8.444 1.00 88.06 309 ASN A O 1
ATOM 2378 N N . ARG A 1 310 ? 9.296 11.701 -8.827 1.00 87.88 310 ARG A N 1
ATOM 2379 C CA . ARG A 1 310 ? 8.164 11.643 -9.772 1.00 87.88 310 ARG A CA 1
ATOM 2380 C C . ARG A 1 310 ? 7.192 10.519 -9.413 1.00 87.88 310 ARG A C 1
ATOM 2382 O O . ARG A 1 310 ? 7.619 9.392 -9.207 1.00 87.88 310 ARG A O 1
ATOM 2389 N N . ILE A 1 311 ? 5.894 10.813 -9.376 1.00 87.12 311 ILE A N 1
ATOM 2390 C CA . ILE A 1 311 ? 4.839 9.792 -9.290 1.00 87.12 311 ILE A CA 1
ATOM 2391 C C . ILE A 1 311 ? 3.889 10.011 -10.460 1.00 87.12 311 ILE A C 1
ATOM 2393 O O . ILE A 1 311 ? 3.401 11.127 -10.653 1.00 87.12 311 ILE A O 1
ATOM 2397 N N . LEU A 1 312 ? 3.639 8.962 -11.238 1.00 84.25 312 LEU A N 1
ATOM 2398 C CA . LEU A 1 312 ? 2.739 8.981 -12.385 1.00 84.25 312 LEU A CA 1
ATOM 2399 C C . LEU A 1 312 ? 1.756 7.809 -12.290 1.00 84.25 312 LEU A C 1
ATOM 2401 O O . LEU A 1 312 ? 2.193 6.667 -12.244 1.00 84.25 312 LEU A O 1
ATOM 2405 N N . SER A 1 313 ? 0.448 8.068 -12.306 1.00 82.81 313 SER A N 1
ATOM 2406 C CA . SER A 1 313 ? -0.560 7.014 -12.488 1.00 82.81 313 SER A CA 1
ATOM 2407 C C . SER A 1 313 ? -1.219 7.184 -13.851 1.00 82.81 313 SER A C 1
ATOM 2409 O O . SER A 1 313 ? -1.847 8.197 -14.142 1.00 82.81 313 SER A O 1
ATOM 2411 N N . CYS A 1 314 ? -1.053 6.207 -14.729 1.00 78.06 314 CYS A N 1
ATOM 2412 C CA . CYS A 1 314 ? -1.671 6.185 -16.052 1.00 78.06 314 CYS A CA 1
ATOM 2413 C C . CYS A 1 314 ? -2.981 5.382 -16.071 1.00 78.06 314 CYS A C 1
ATOM 2415 O O . CYS A 1 314 ? -3.482 5.041 -17.145 1.00 78.06 314 CYS A O 1
ATOM 2417 N N . ASP A 1 315 ? -3.544 5.091 -14.901 1.00 74.81 315 ASP A N 1
ATOM 2418 C CA . ASP A 1 315 ? -4.739 4.268 -14.763 1.00 74.81 315 ASP A CA 1
ATOM 2419 C C . ASP A 1 315 ? -5.946 4.951 -15.403 1.00 74.81 315 ASP A C 1
ATOM 2421 O O . ASP A 1 315 ? -6.201 6.140 -15.222 1.00 74.81 315 ASP A O 1
ATOM 2425 N N . GLY A 1 316 ? -6.681 4.200 -16.220 1.00 69.12 316 GLY A N 1
ATOM 2426 C CA . GLY A 1 316 ? -7.849 4.713 -16.937 1.00 69.12 316 GLY A CA 1
ATOM 2427 C C . GLY A 1 316 ? -7.545 5.698 -18.077 1.00 69.12 316 GLY A C 1
ATOM 2428 O O . GLY A 1 316 ? -8.475 6.079 -18.789 1.00 69.12 316 GLY A O 1
ATOM 2429 N N . ILE A 1 317 ? -6.283 6.086 -18.304 1.00 69.69 317 ILE A N 1
ATOM 2430 C CA . ILE A 1 317 ? -5.915 7.135 -19.266 1.00 69.69 317 ILE A CA 1
ATOM 2431 C C . ILE A 1 317 ? -5.596 6.525 -20.645 1.00 69.69 317 ILE A C 1
ATOM 2433 O O . ILE A 1 317 ? -4.612 5.797 -20.800 1.00 69.69 317 ILE A O 1
ATOM 2437 N N . PRO A 1 318 ? -6.379 6.822 -21.701 1.00 66.31 318 PRO A N 1
ATOM 2438 C CA . PRO A 1 318 ? -6.087 6.340 -23.047 1.00 66.31 318 PRO A CA 1
ATOM 2439 C C . PRO A 1 318 ? -4.847 7.029 -23.640 1.00 66.31 318 PRO A C 1
ATOM 2441 O O . PRO A 1 318 ? -4.856 8.230 -23.896 1.00 66.31 318 PRO A O 1
ATOM 2444 N N . GLY A 1 319 ? -3.801 6.269 -23.974 1.00 73.12 319 GLY A N 1
ATOM 2445 C CA . GLY A 1 319 ? -2.644 6.802 -24.704 1.00 73.12 319 GLY A CA 1
ATOM 2446 C C . GLY A 1 319 ? -1.315 6.164 -24.320 1.00 73.12 319 GLY A C 1
ATOM 2447 O O . GLY A 1 319 ? -1.271 5.158 -23.626 1.00 73.12 319 GLY A O 1
ATOM 2448 N N . ALA A 1 320 ? -0.214 6.734 -24.814 1.00 77.50 320 ALA A N 1
ATOM 2449 C CA . ALA A 1 320 ? 1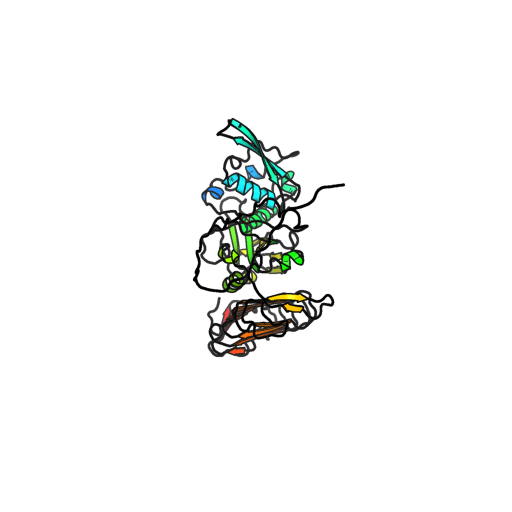.119 6.312 -24.396 1.00 77.50 320 ALA A CA 1
ATOM 2450 C C . ALA A 1 320 ? 1.471 6.936 -23.040 1.00 77.50 320 ALA A C 1
ATOM 2452 O O . ALA A 1 320 ? 1.422 8.158 -22.902 1.00 77.50 320 ALA A O 1
ATOM 2453 N N . CYS A 1 321 ? 1.883 6.111 -22.084 1.00 81.00 321 CYS A N 1
ATOM 2454 C CA . CYS A 1 321 ? 2.370 6.547 -20.782 1.00 81.00 321 CYS A CA 1
ATOM 2455 C C . CYS A 1 321 ? 3.898 6.638 -20.843 1.00 81.00 321 CYS A C 1
ATOM 2457 O O . CYS A 1 321 ? 4.569 5.622 -21.016 1.00 81.00 321 CYS A O 1
ATOM 2459 N N . ASN A 1 322 ? 4.461 7.846 -20.774 1.00 83.06 322 ASN A N 1
ATOM 2460 C CA . ASN A 1 322 ? 5.907 8.039 -20.869 1.00 83.06 322 ASN A CA 1
ATOM 2461 C C . ASN A 1 322 ? 6.439 8.720 -19.611 1.00 83.06 322 ASN A C 1
ATOM 2463 O O . ASN A 1 322 ? 5.929 9.768 -19.224 1.00 83.06 322 ASN A O 1
ATOM 2467 N N . MET A 1 323 ? 7.490 8.159 -19.017 1.00 85.31 323 MET A N 1
ATOM 2468 C CA . MET A 1 323 ? 8.181 8.762 -17.879 1.00 85.31 323 MET A CA 1
ATOM 2469 C C . MET A 1 323 ? 9.686 8.765 -18.106 1.00 85.31 323 MET A C 1
ATOM 2471 O O . MET A 1 323 ? 10.300 7.730 -18.335 1.00 85.31 323 MET A O 1
ATOM 2475 N N . ASN A 1 324 ? 10.292 9.937 -17.994 1.00 86.56 324 ASN A N 1
ATOM 2476 C CA . ASN A 1 324 ? 11.736 10.072 -17.917 1.00 86.56 324 ASN A CA 1
ATOM 2477 C C . ASN A 1 324 ? 12.129 10.410 -16.475 1.00 86.56 324 ASN A C 1
ATOM 2479 O O . ASN A 1 324 ? 11.473 11.241 -15.845 1.00 86.56 324 ASN A O 1
ATOM 2483 N N . CYS A 1 325 ? 13.163 9.758 -15.958 1.00 88.00 325 CYS A N 1
ATOM 2484 C CA . CYS A 1 325 ? 13.637 9.883 -14.586 1.00 88.00 325 CYS A CA 1
ATOM 2485 C C . CYS A 1 325 ? 15.169 10.056 -14.573 1.00 88.00 325 CYS A C 1
ATOM 2487 O O . CYS A 1 325 ? 15.899 9.069 -14.446 1.00 88.00 325 CYS A O 1
ATOM 2489 N N . PRO A 1 326 ? 15.674 11.293 -14.739 1.00 85.81 326 PRO A N 1
ATOM 2490 C CA . PRO A 1 326 ? 17.106 11.605 -14.797 1.00 85.81 326 PRO A CA 1
ATOM 2491 C C . PRO A 1 326 ? 17.733 11.770 -13.395 1.00 85.81 326 PRO A C 1
ATOM 2493 O O . PRO A 1 326 ? 18.460 12.726 -13.132 1.00 85.81 326 PRO A O 1
ATOM 2496 N N . GLY A 1 327 ? 17.378 10.879 -12.469 1.00 86.75 327 GLY A N 1
ATOM 2497 C CA . GLY A 1 327 ? 17.726 10.925 -11.046 1.00 86.75 327 GLY A CA 1
ATOM 2498 C C . GLY A 1 327 ? 16.492 10.967 -10.135 1.00 86.75 327 GLY A C 1
ATOM 2499 O O . GLY A 1 327 ? 15.368 11.166 -10.595 1.00 86.75 327 GLY A O 1
ATOM 2500 N N . GLY A 1 328 ? 16.702 10.782 -8.829 1.00 88.25 328 GLY A N 1
ATOM 2501 C CA . GLY A 1 328 ? 15.630 10.786 -7.824 1.00 88.25 328 GLY A CA 1
ATOM 2502 C C . GLY A 1 328 ? 14.839 9.475 -7.748 1.00 88.25 328 GLY A C 1
ATOM 2503 O O . GLY A 1 328 ? 15.240 8.454 -8.307 1.00 88.25 328 GLY A O 1
ATOM 2504 N N . ALA A 1 329 ? 13.727 9.490 -7.010 1.00 91.94 329 ALA A N 1
ATOM 2505 C CA . ALA A 1 329 ? 12.819 8.350 -6.906 1.00 91.94 329 ALA A CA 1
ATOM 2506 C C . ALA A 1 329 ? 11.623 8.506 -7.845 1.00 91.94 329 ALA A C 1
ATOM 2508 O O . ALA A 1 329 ? 10.988 9.564 -7.879 1.00 91.94 329 ALA A O 1
ATOM 2509 N N . CYS A 1 330 ? 11.303 7.453 -8.589 1.00 91.12 330 CYS A N 1
ATOM 2510 C CA . CYS A 1 330 ? 10.259 7.496 -9.600 1.00 91.12 330 CYS A CA 1
ATOM 2511 C C . CYS A 1 330 ? 9.340 6.280 -9.505 1.00 91.12 330 CYS A C 1
ATOM 2513 O O . CYS A 1 330 ? 9.800 5.144 -9.588 1.00 91.12 330 CYS A O 1
ATOM 2515 N N . SER A 1 331 ? 8.042 6.536 -9.391 1.00 90.50 331 SER A N 1
ATOM 2516 C CA . SER A 1 331 ? 6.998 5.516 -9.411 1.00 90.50 331 SER A CA 1
ATOM 2517 C C . SER A 1 331 ? 6.055 5.749 -10.589 1.00 90.50 331 SER A C 1
ATOM 2519 O O . SER A 1 331 ? 5.615 6.879 -10.822 1.00 90.50 331 SER A O 1
ATOM 2521 N N . LEU A 1 332 ? 5.764 4.689 -11.343 1.00 88.31 332 LEU A N 1
ATOM 2522 C CA . LEU A 1 332 ? 4.758 4.698 -12.401 1.00 88.31 332 LEU A CA 1
ATOM 2523 C C . LEU A 1 332 ? 3.824 3.506 -12.229 1.00 88.31 332 LEU A C 1
ATOM 2525 O O . LEU A 1 332 ? 4.266 2.367 -12.361 1.00 88.31 332 LEU A O 1
ATOM 2529 N N . ASP A 1 333 ? 2.546 3.781 -11.986 1.00 85.81 333 ASP A N 1
ATOM 2530 C CA . ASP A 1 333 ? 1.480 2.775 -12.014 1.00 85.81 333 ASP A CA 1
ATOM 2531 C C . ASP A 1 333 ? 0.714 2.887 -13.336 1.00 85.81 333 ASP A C 1
ATOM 2533 O O . ASP A 1 333 ? 0.349 3.983 -13.772 1.00 85.81 333 ASP A O 1
ATOM 2537 N N . ALA A 1 334 ? 0.554 1.767 -14.029 1.00 81.69 334 ALA A N 1
ATOM 2538 C CA . ALA A 1 334 ? -0.200 1.674 -15.266 1.00 81.69 334 ALA A CA 1
ATOM 2539 C C . ALA A 1 334 ? -0.991 0.366 -15.278 1.00 81.69 334 ALA A C 1
ATOM 2541 O O . ALA A 1 334 ? -0.447 -0.702 -15.567 1.00 81.69 334 ALA A O 1
ATOM 2542 N N . ASP A 1 335 ? -2.287 0.484 -15.011 1.00 76.00 335 ASP A N 1
ATOM 2543 C CA . ASP A 1 335 ? -3.251 -0.606 -14.892 1.00 76.00 335 ASP A CA 1
ATOM 2544 C C . ASP A 1 335 ? -4.489 -0.401 -15.777 1.00 76.00 335 ASP A C 1
ATOM 2546 O O . ASP A 1 335 ? -5.625 -0.652 -15.379 1.00 76.00 335 ASP A O 1
ATOM 2550 N N . TYR A 1 336 ? -4.305 0.113 -16.997 1.00 69.69 336 TYR A N 1
ATOM 2551 C CA . TYR A 1 336 ? -5.379 0.137 -17.990 1.00 69.69 336 TYR A CA 1
ATOM 2552 C C . TYR A 1 336 ? -4.893 0.523 -19.394 1.00 69.69 336 TYR A C 1
ATOM 2554 O O . TYR A 1 336 ? -4.232 1.542 -19.583 1.00 69.69 336 TYR A O 1
ATOM 2562 N N . GLY A 1 337 ? -5.345 -0.219 -20.409 1.00 63.22 337 GLY A N 1
ATOM 2563 C CA . GLY A 1 337 ? -5.488 0.291 -21.775 1.00 63.22 337 GLY A CA 1
ATOM 2564 C C . GLY A 1 337 ? -4.521 -0.258 -22.830 1.00 63.22 337 GLY A C 1
ATOM 2565 O O . GLY A 1 337 ? -3.436 -0.767 -22.561 1.00 63.22 337 GLY A O 1
ATOM 2566 N N . ASP A 1 338 ? -4.912 -0.082 -24.097 1.00 63.44 338 ASP A N 1
ATOM 2567 C CA . ASP A 1 338 ? -4.143 -0.477 -25.292 1.00 63.44 338 ASP A CA 1
ATOM 2568 C C . ASP A 1 338 ? -2.861 0.367 -25.516 1.00 63.44 338 ASP A C 1
ATOM 2570 O O . ASP A 1 338 ? -2.209 0.290 -26.563 1.00 63.44 338 ASP A O 1
ATOM 2574 N N . GLY A 1 339 ? -2.513 1.224 -24.556 1.00 75.44 339 GLY A N 1
ATOM 2575 C CA . GLY A 1 339 ? -1.416 2.174 -24.620 1.00 75.44 339 GLY A CA 1
ATOM 2576 C C . GLY A 1 339 ? -0.039 1.558 -24.344 1.00 75.44 339 GLY A C 1
ATOM 2577 O O . GLY A 1 339 ? 0.078 0.638 -23.532 1.00 75.44 339 GLY A O 1
ATOM 2578 N N . PRO A 1 340 ? 1.039 2.038 -24.994 1.00 83.12 340 PRO A N 1
ATOM 2579 C CA . PRO A 1 340 ? 2.393 1.658 -24.617 1.00 83.12 340 PRO A CA 1
ATOM 2580 C C . PRO A 1 340 ? 2.874 2.455 -23.394 1.00 83.12 340 PRO A C 1
ATOM 2582 O O . PRO A 1 340 ? 2.753 3.679 -23.367 1.00 83.12 340 PRO A O 1
ATOM 2585 N N . VAL A 1 341 ? 3.497 1.774 -22.435 1.00 86.88 341 VAL A N 1
ATOM 2586 C CA . VAL A 1 341 ? 4.266 2.377 -21.339 1.00 86.88 341 VAL A CA 1
ATOM 2587 C C . VAL A 1 341 ? 5.745 2.404 -21.723 1.00 86.88 341 VAL A C 1
ATOM 2589 O O . VAL A 1 341 ? 6.304 1.368 -22.096 1.00 86.88 341 VAL A O 1
ATOM 2592 N N . ASN A 1 342 ? 6.392 3.566 -21.643 1.00 88.81 342 ASN A N 1
ATOM 2593 C CA . ASN A 1 342 ? 7.835 3.709 -21.828 1.00 88.81 342 ASN A CA 1
ATOM 2594 C C . ASN A 1 342 ? 8.442 4.498 -20.666 1.00 88.81 342 ASN A C 1
ATOM 2596 O O . ASN A 1 342 ? 8.053 5.638 -20.425 1.00 88.81 342 ASN A O 1
ATOM 2600 N N . ALA A 1 343 ? 9.438 3.927 -19.998 1.00 90.94 343 ALA A N 1
ATOM 2601 C CA . ALA A 1 343 ? 10.195 4.619 -18.967 1.00 90.94 343 ALA A CA 1
ATOM 2602 C C . ALA A 1 343 ? 11.704 4.613 -19.229 1.00 90.94 343 ALA A C 1
ATOM 2604 O O . ALA A 1 343 ? 12.256 3.637 -19.745 1.00 90.94 343 ALA A O 1
ATOM 2605 N N . SER A 1 344 ? 12.376 5.696 -18.849 1.00 92.81 344 SER A N 1
ATOM 2606 C CA . SER A 1 344 ? 13.836 5.796 -18.816 1.00 92.81 344 SER A CA 1
ATOM 2607 C C . SER A 1 344 ? 14.315 6.252 -17.446 1.00 92.81 344 SER A C 1
ATOM 2609 O O . SER A 1 344 ? 13.778 7.202 -16.885 1.00 92.81 344 SER A O 1
ATOM 2611 N N . PHE A 1 345 ? 15.341 5.577 -16.938 1.00 94.19 345 PHE A N 1
ATOM 2612 C CA . PHE A 1 345 ? 15.979 5.838 -15.655 1.00 94.19 345 PHE A CA 1
ATOM 2613 C C . PHE A 1 345 ? 17.469 6.054 -15.874 1.00 94.19 345 PHE A C 1
ATOM 2615 O O . PHE A 1 345 ? 18.137 5.199 -16.469 1.00 94.19 345 PHE A O 1
ATOM 2622 N N . SER A 1 346 ? 17.979 7.185 -15.398 1.00 93.44 346 SER A N 1
ATOM 2623 C CA . SER A 1 346 ? 19.396 7.515 -15.485 1.00 93.44 346 SER A CA 1
ATOM 2624 C C . SER A 1 346 ? 19.918 8.234 -14.250 1.00 93.44 346 SER A C 1
ATOM 2626 O O . SER A 1 346 ? 19.152 8.608 -13.366 1.00 93.44 346 SER A O 1
ATOM 2628 N N . ASP A 1 347 ? 21.238 8.417 -14.202 1.00 88.56 347 ASP A N 1
ATOM 2629 C CA . ASP A 1 347 ? 21.917 9.339 -13.284 1.00 88.56 347 ASP A CA 1
ATOM 2630 C C . ASP A 1 347 ? 21.614 9.088 -11.791 1.00 88.56 347 ASP A C 1
ATOM 2632 O O . ASP A 1 347 ? 21.440 10.020 -11.006 1.00 88.56 347 ASP A O 1
ATOM 2636 N N . GLY A 1 348 ? 21.555 7.814 -11.389 1.00 89.69 348 GLY A N 1
ATOM 2637 C CA . GLY A 1 348 ? 21.319 7.404 -9.999 1.00 89.69 348 GLY A CA 1
ATOM 2638 C C . GLY A 1 348 ? 19.840 7.319 -9.614 1.00 89.69 348 GLY A C 1
ATOM 2639 O O . GLY A 1 348 ? 19.504 7.326 -8.429 1.00 89.69 348 GLY A O 1
ATOM 2640 N N . ALA A 1 349 ? 18.938 7.281 -10.599 1.00 92.44 349 ALA A N 1
ATOM 2641 C CA . ALA A 1 349 ? 17.509 7.123 -10.361 1.00 92.44 349 ALA A CA 1
ATOM 2642 C C . ALA A 1 349 ? 17.162 5.770 -9.724 1.00 92.44 349 ALA A C 1
ATOM 2644 O O . ALA A 1 349 ? 17.699 4.729 -10.105 1.00 92.44 349 ALA A O 1
ATOM 2645 N N . VAL A 1 350 ? 16.182 5.768 -8.818 1.00 93.62 350 VAL A N 1
ATOM 2646 C CA . VAL A 1 350 ? 15.571 4.549 -8.273 1.00 93.62 350 VAL A CA 1
ATOM 2647 C C . VAL A 1 350 ? 14.111 4.505 -8.714 1.00 93.62 350 VAL A C 1
ATOM 2649 O O . VAL A 1 350 ? 13.301 5.338 -8.313 1.00 93.62 350 VAL A O 1
ATOM 2652 N N . GLY A 1 351 ? 13.797 3.555 -9.587 1.00 92.12 351 GLY A N 1
ATOM 2653 C CA . GLY A 1 351 ? 12.530 3.453 -10.291 1.00 92.12 351 GLY A CA 1
ATOM 2654 C C . GLY A 1 351 ? 11.762 2.174 -9.995 1.00 92.12 351 GLY A C 1
ATOM 2655 O O . GLY A 1 351 ? 12.343 1.087 -10.028 1.00 92.12 351 GLY A O 1
ATOM 2656 N N . GLU A 1 352 ? 10.453 2.294 -9.804 1.00 91.44 352 GLU A N 1
ATOM 2657 C CA . GLU A 1 352 ? 9.506 1.178 -9.804 1.00 91.44 352 GLU A CA 1
ATOM 2658 C C . GLU A 1 352 ? 8.402 1.460 -10.830 1.00 91.44 352 GLU A C 1
ATOM 2660 O O . GLU A 1 352 ? 7.810 2.541 -10.852 1.00 91.44 352 GLU A O 1
ATOM 2665 N N . LEU A 1 353 ? 8.176 0.504 -11.729 1.00 89.88 353 LEU A N 1
ATOM 2666 C CA . LEU A 1 353 ? 7.079 0.519 -12.690 1.00 89.88 353 LEU A CA 1
ATOM 2667 C C . LEU A 1 353 ? 6.174 -0.672 -12.435 1.00 89.88 353 LEU A C 1
ATOM 2669 O O . LEU A 1 353 ? 6.643 -1.809 -12.473 1.00 89.88 353 LEU A O 1
ATOM 2673 N N . THR A 1 354 ? 4.884 -0.402 -12.339 1.00 86.50 354 THR A N 1
ATOM 2674 C CA . THR A 1 354 ? 3.833 -1.410 -12.345 1.00 86.50 354 THR A CA 1
ATOM 2675 C C . THR A 1 354 ? 3.102 -1.340 -13.675 1.00 86.50 354 THR A C 1
ATOM 2677 O O . THR A 1 354 ? 2.613 -0.287 -14.076 1.00 86.50 354 THR A O 1
ATOM 2680 N N . CYS A 1 355 ? 3.068 -2.459 -14.393 1.00 83.81 355 CYS A N 1
ATOM 2681 C CA . CYS A 1 355 ? 2.498 -2.547 -15.730 1.00 83.81 355 CYS A CA 1
ATOM 2682 C C . CYS A 1 355 ? 1.507 -3.709 -15.820 1.00 83.81 355 CYS A C 1
ATOM 2684 O O . CYS A 1 355 ? 1.845 -4.795 -16.297 1.00 83.81 355 CYS A O 1
ATOM 2686 N N . ARG A 1 356 ? 0.255 -3.449 -15.440 1.00 79.12 356 ARG A N 1
ATOM 2687 C CA . ARG A 1 356 ? -0.860 -4.399 -15.517 1.00 79.12 356 ARG A CA 1
ATOM 2688 C C . ARG A 1 356 ? -1.772 -4.063 -16.695 1.00 79.12 356 ARG A C 1
ATOM 2690 O O . ARG A 1 356 ? -1.991 -2.905 -17.025 1.00 79.12 356 ARG A O 1
ATOM 2697 N N . ASN A 1 357 ? -2.280 -5.079 -17.392 1.00 76.75 357 ASN A N 1
ATOM 2698 C CA . ASN A 1 357 ? -3.263 -4.895 -18.474 1.00 76.75 357 ASN A CA 1
ATOM 2699 C C . ASN A 1 357 ? -2.851 -3.929 -19.616 1.00 76.75 357 ASN A C 1
ATOM 2701 O O . ASN A 1 357 ? -3.714 -3.385 -20.305 1.00 76.75 357 ASN A O 1
ATOM 2705 N N . THR A 1 358 ? -1.547 -3.736 -19.859 1.00 77.31 358 THR A N 1
ATOM 2706 C CA . THR A 1 358 ? -1.029 -2.829 -20.904 1.00 77.31 358 THR A CA 1
ATOM 2707 C C . THR A 1 358 ? -0.646 -3.556 -22.198 1.00 77.31 358 THR A C 1
ATOM 2709 O O . THR A 1 358 ? -0.208 -4.713 -22.193 1.00 77.31 358 THR A O 1
ATOM 2712 N N . ALA A 1 359 ? -0.750 -2.864 -23.342 1.00 78.62 359 ALA A N 1
ATOM 2713 C CA . ALA A 1 359 ? -0.383 -3.430 -24.647 1.00 78.62 359 ALA A CA 1
ATOM 2714 C C . ALA A 1 359 ? 1.126 -3.705 -24.785 1.00 78.62 359 ALA A C 1
ATOM 2716 O O . ALA A 1 359 ? 1.539 -4.688 -25.415 1.00 78.62 359 ALA A O 1
ATOM 2717 N N . SER A 1 360 ? 1.958 -2.829 -24.216 1.00 85.25 360 SER A N 1
ATOM 2718 C CA . SER A 1 360 ? 3.397 -3.040 -24.070 1.00 85.25 360 SER A CA 1
ATOM 2719 C C . SER A 1 360 ? 3.972 -2.148 -22.985 1.00 85.25 360 SER A C 1
ATOM 2721 O O . SER A 1 360 ? 3.608 -0.980 -22.929 1.00 85.25 360 SER A O 1
ATOM 2723 N N . CYS A 1 361 ? 4.946 -2.646 -22.234 1.00 88.12 361 CYS A N 1
ATOM 2724 C CA . CYS A 1 361 ? 5.629 -1.881 -21.206 1.00 88.12 361 CYS A CA 1
ATOM 2725 C C . CYS A 1 361 ? 7.146 -2.036 -21.333 1.00 88.12 361 CYS A C 1
ATOM 2727 O O . CYS A 1 361 ? 7.681 -3.147 -21.412 1.00 88.12 361 CYS A O 1
ATOM 2729 N N . ARG A 1 362 ? 7.850 -0.911 -21.462 1.00 91.81 362 ARG A N 1
ATOM 2730 C CA . ARG A 1 362 ? 9.282 -0.865 -21.759 1.00 91.81 362 ARG A CA 1
ATOM 2731 C C . ARG A 1 362 ? 10.004 0.040 -20.783 1.00 91.81 362 ARG A C 1
ATOM 2733 O O . ARG A 1 362 ? 9.579 1.167 -20.573 1.00 91.81 362 ARG A O 1
ATOM 2740 N N . ALA A 1 363 ? 11.141 -0.426 -20.286 1.00 94.12 363 ALA A N 1
ATOM 2741 C CA . ALA A 1 363 ? 12.041 0.384 -19.475 1.00 94.12 363 ALA A CA 1
ATOM 2742 C C . ALA A 1 363 ? 13.468 0.389 -20.044 1.00 94.12 363 ALA A C 1
ATOM 2744 O O . ALA A 1 363 ? 13.902 -0.580 -20.681 1.00 94.12 363 ALA A O 1
ATOM 2745 N N . THR A 1 364 ? 14.197 1.472 -19.798 1.00 96.00 364 THR A N 1
ATOM 2746 C CA . THR A 1 364 ? 15.635 1.624 -20.058 1.00 96.00 364 THR A CA 1
ATOM 2747 C C . THR A 1 364 ? 16.307 2.128 -18.793 1.00 96.00 364 THR A C 1
ATOM 2749 O O . THR A 1 364 ? 15.820 3.082 -18.198 1.00 96.00 364 THR A O 1
ATOM 2752 N N . CYS A 1 365 ? 17.414 1.502 -18.404 1.00 96.75 365 CYS A N 1
ATOM 2753 C CA . CYS A 1 365 ? 18.137 1.794 -17.172 1.00 96.75 365 CYS A CA 1
ATOM 2754 C C . CYS A 1 365 ? 19.624 1.942 -17.480 1.00 96.75 365 CYS A C 1
ATOM 2756 O O . CYS A 1 365 ? 20.243 1.019 -18.023 1.00 96.75 365 CYS A O 1
ATOM 2758 N N . THR A 1 366 ? 20.171 3.116 -17.183 1.00 96.25 366 THR A N 1
ATOM 2759 C CA . THR A 1 366 ? 21.521 3.523 -17.591 1.00 96.25 366 THR A CA 1
ATOM 2760 C C . THR A 1 366 ? 22.219 4.271 -16.461 1.00 96.25 366 THR A C 1
ATOM 2762 O O . THR A 1 366 ? 21.700 5.280 -16.000 1.00 96.25 366 THR A O 1
ATOM 2765 N N . GLY A 1 367 ? 23.423 3.852 -16.089 1.00 93.50 367 GLY A N 1
ATOM 2766 C CA . GLY A 1 367 ? 24.311 4.608 -15.204 1.00 93.50 367 GLY A CA 1
ATOM 2767 C C . GLY A 1 367 ? 24.510 3.969 -13.834 1.00 93.50 367 GLY A C 1
ATOM 2768 O O . GLY A 1 367 ? 23.694 3.170 -13.370 1.00 93.50 367 GLY A O 1
ATOM 2769 N N . GLU A 1 368 ? 25.613 4.344 -13.187 1.00 89.38 368 GLU A N 1
ATOM 2770 C CA . GLU A 1 368 ? 25.951 3.880 -11.842 1.00 89.38 368 GLU A CA 1
ATOM 2771 C C . GLU A 1 368 ? 24.875 4.330 -10.840 1.00 89.38 368 GLU A C 1
ATOM 2773 O O . GLU A 1 368 ? 24.195 5.339 -11.045 1.00 89.38 368 GLU A O 1
ATOM 2778 N N . ASP A 1 369 ? 24.678 3.535 -9.787 1.00 89.94 369 ASP A N 1
ATOM 2779 C CA . ASP A 1 369 ? 23.677 3.751 -8.730 1.00 89.94 369 ASP A CA 1
ATOM 2780 C C . ASP A 1 369 ? 22.210 3.827 -9.209 1.00 89.94 369 ASP A C 1
ATOM 2782 O O . ASP A 1 369 ? 21.310 4.121 -8.423 1.00 89.94 369 ASP A O 1
ATOM 2786 N N . THR A 1 370 ? 21.940 3.525 -10.483 1.00 94.19 370 THR A N 1
ATOM 2787 C CA . THR A 1 370 ? 20.584 3.492 -11.043 1.00 94.19 370 THR A CA 1
ATOM 2788 C C . THR A 1 370 ? 19.953 2.126 -10.796 1.00 94.19 370 THR A C 1
ATOM 2790 O O . THR A 1 370 ? 20.539 1.100 -11.136 1.00 94.19 370 THR A O 1
ATOM 2793 N N . SER A 1 371 ? 18.740 2.093 -10.247 1.00 93.88 371 SER A N 1
ATOM 2794 C CA . SER A 1 371 ? 17.994 0.864 -9.966 1.00 93.88 371 SER A CA 1
ATOM 2795 C C . SER A 1 371 ? 16.607 0.925 -10.587 1.00 93.88 371 SER A C 1
ATOM 2797 O O . SER A 1 371 ? 15.876 1.879 -10.355 1.00 93.88 371 SER A O 1
ATOM 2799 N N . CYS A 1 372 ? 16.205 -0.121 -11.302 1.00 92.50 372 CYS A N 1
ATOM 2800 C CA . CYS A 1 372 ? 14.871 -0.237 -11.883 1.00 92.50 372 CYS A CA 1
ATOM 2801 C C . CYS A 1 372 ? 14.212 -1.561 -11.512 1.00 92.50 372 CYS A C 1
ATOM 2803 O O . CYS A 1 372 ? 14.779 -2.632 -11.752 1.00 92.50 372 CYS A O 1
ATOM 2805 N N . ALA A 1 373 ? 12.986 -1.496 -11.015 1.00 91.69 373 ALA A N 1
ATOM 2806 C CA . ALA A 1 373 ? 12.101 -2.638 -10.868 1.00 91.69 373 ALA A CA 1
ATOM 2807 C C . ALA A 1 373 ? 10.914 -2.487 -11.824 1.00 91.69 373 ALA A C 1
ATOM 2809 O O . ALA A 1 373 ? 10.313 -1.419 -11.913 1.00 91.69 373 ALA A O 1
ATOM 2810 N N . LEU A 1 374 ? 10.613 -3.549 -12.564 1.00 90.69 374 LEU A N 1
ATOM 2811 C CA . LEU A 1 374 ? 9.499 -3.606 -13.498 1.00 90.69 374 LEU A CA 1
ATOM 2812 C C . LEU A 1 374 ? 8.590 -4.778 -13.120 1.00 90.69 374 LEU A C 1
ATOM 2814 O O . LEU A 1 374 ? 8.974 -5.927 -13.328 1.00 90.69 374 LEU A O 1
ATOM 2818 N N . ASP A 1 375 ? 7.416 -4.492 -12.571 1.00 86.88 375 ASP A N 1
ATOM 2819 C CA . ASP A 1 375 ? 6.378 -5.477 -12.277 1.00 86.88 375 ASP A CA 1
ATOM 2820 C C . ASP A 1 375 ? 5.468 -5.646 -13.496 1.00 86.88 375 ASP A C 1
ATOM 2822 O O . ASP A 1 375 ? 4.850 -4.696 -13.987 1.00 86.88 375 ASP A O 1
ATOM 2826 N N . CYS A 1 376 ? 5.434 -6.872 -14.010 1.00 80.81 376 CYS A N 1
ATOM 2827 C CA . CYS A 1 376 ? 4.679 -7.253 -15.193 1.00 80.81 376 CYS A CA 1
ATOM 2828 C C . CYS A 1 376 ? 3.722 -8.406 -14.946 1.00 80.81 376 CYS A C 1
ATOM 2830 O O . CYS A 1 376 ? 3.324 -9.091 -15.898 1.00 80.81 376 CYS A O 1
ATOM 2832 N N . THR A 1 377 ? 3.343 -8.609 -13.687 1.00 72.44 377 THR A N 1
ATOM 2833 C CA . THR A 1 377 ? 2.252 -9.504 -13.326 1.00 72.44 377 THR A CA 1
ATOM 2834 C C . THR A 1 377 ? 1.030 -9.164 -14.189 1.00 72.44 377 THR A C 1
ATOM 2836 O O . THR A 1 377 ? 0.609 -8.017 -14.311 1.00 72.44 377 THR A O 1
ATOM 2839 N N . GLN A 1 378 ? 0.507 -10.159 -14.913 1.00 67.94 378 GLN A N 1
ATOM 2840 C CA . GLN A 1 378 ? -0.640 -10.011 -15.831 1.00 67.94 378 GLN A CA 1
ATOM 2841 C C . GLN A 1 378 ? -0.425 -9.101 -17.073 1.00 67.94 378 GLN A C 1
ATOM 2843 O O . GLN A 1 378 ? -1.366 -8.847 -17.829 1.00 67.94 378 GLN A O 1
ATOM 2848 N N . GLY A 1 379 ? 0.802 -8.647 -17.354 1.00 65.88 379 GLY A N 1
ATOM 2849 C CA . GLY A 1 379 ? 1.142 -7.815 -18.517 1.00 65.88 379 GLY A CA 1
ATOM 2850 C C . GLY A 1 379 ? 1.420 -8.607 -19.807 1.00 65.88 379 GLY A C 1
ATOM 2851 O O . GLY A 1 379 ? 2.085 -9.644 -19.805 1.00 65.88 379 GLY A O 1
ATOM 2852 N N . GLY A 1 380 ? 0.954 -8.097 -20.958 1.00 64.94 380 GLY A N 1
ATOM 2853 C CA . GLY A 1 380 ? 1.071 -8.788 -22.252 1.00 64.94 380 GLY A CA 1
ATOM 2854 C C . GLY A 1 380 ? 2.450 -8.693 -22.924 1.00 64.94 380 GLY A C 1
ATOM 2855 O O . GLY A 1 380 ? 2.925 -9.672 -23.488 1.00 64.94 380 GLY A O 1
ATOM 2856 N N . ASN A 1 381 ? 3.123 -7.534 -22.885 1.00 79.88 381 ASN A N 1
ATOM 2857 C CA . ASN A 1 381 ? 4.439 -7.342 -23.522 1.00 79.88 381 ASN A CA 1
ATOM 2858 C C . ASN A 1 381 ? 5.368 -6.441 -22.703 1.00 79.88 381 ASN A C 1
ATOM 2860 O O . ASN A 1 381 ? 5.613 -5.290 -23.070 1.00 79.88 381 ASN A O 1
ATOM 2864 N N . CYS A 1 382 ? 5.935 -6.978 -21.630 1.00 86.31 382 CYS A N 1
ATOM 2865 C CA . CYS A 1 382 ? 6.923 -6.268 -20.829 1.00 86.31 382 CYS A CA 1
ATOM 2866 C C . CYS A 1 382 ? 8.369 -6.516 -21.247 1.00 86.31 382 CYS A C 1
ATOM 2868 O O . CYS A 1 382 ? 8.709 -7.627 -21.648 1.00 86.31 382 CYS A O 1
ATOM 2870 N N . ARG A 1 383 ? 9.240 -5.506 -21.142 1.00 91.44 383 ARG A N 1
ATOM 2871 C CA . ARG A 1 383 ? 10.667 -5.647 -21.463 1.00 91.44 383 ARG A CA 1
ATOM 2872 C C . ARG A 1 383 ? 11.521 -4.539 -20.856 1.00 91.44 383 ARG A C 1
ATOM 2874 O O . ARG A 1 383 ? 11.332 -3.370 -21.178 1.00 91.44 383 ARG A O 1
ATOM 2881 N N . ILE A 1 384 ? 12.583 -4.908 -20.145 1.00 94.44 384 ILE A N 1
ATOM 2882 C CA . ILE A 1 384 ? 13.700 -3.978 -19.919 1.00 94.44 384 ILE A CA 1
ATOM 2883 C C . ILE A 1 384 ? 14.580 -4.025 -21.166 1.00 94.44 384 ILE A C 1
ATOM 2885 O O . ILE A 1 384 ? 15.156 -5.061 -21.502 1.00 94.44 384 ILE A O 1
ATOM 2889 N N . THR A 1 385 ? 14.616 -2.935 -21.926 1.00 95.56 385 THR A N 1
ATOM 2890 C CA . THR A 1 385 ? 15.295 -2.883 -23.226 1.00 95.56 385 THR A CA 1
ATOM 2891 C C . THR A 1 385 ? 16.806 -2.737 -23.093 1.00 95.56 385 THR A C 1
ATOM 2893 O O . THR A 1 385 ? 17.538 -3.336 -23.885 1.00 95.56 385 THR A O 1
ATOM 2896 N N . GLN A 1 386 ? 17.271 -2.012 -22.079 1.00 96.50 386 GLN A N 1
ATOM 2897 C CA . GLN A 1 386 ? 18.682 -1.822 -21.759 1.00 96.50 386 GLN A CA 1
ATOM 2898 C C . GLN A 1 386 ? 18.851 -1.728 -20.242 1.00 96.50 386 GLN A C 1
ATOM 2900 O O . GLN A 1 386 ? 18.085 -1.032 -19.581 1.00 96.50 386 GLN A O 1
ATOM 2905 N N . CYS A 1 387 ? 19.844 -2.444 -19.727 1.00 97.00 387 CYS A N 1
ATOM 2906 C CA . CYS A 1 387 ? 20.370 -2.328 -18.377 1.00 97.00 387 CYS A CA 1
ATOM 2907 C C . CYS A 1 387 ? 21.892 -2.229 -18.509 1.00 97.00 387 CYS A C 1
ATOM 2909 O O . CYS A 1 387 ? 22.545 -3.245 -18.770 1.00 97.00 387 CYS A O 1
ATOM 2911 N N . VAL A 1 388 ? 22.420 -1.006 -18.503 1.00 97.06 388 VAL A N 1
ATOM 2912 C CA . VAL A 1 388 ? 23.801 -0.704 -18.918 1.00 97.06 388 VAL A CA 1
ATOM 2913 C C . VAL A 1 388 ? 24.471 0.310 -17.998 1.00 97.06 388 VAL A C 1
ATOM 2915 O O . VAL A 1 388 ? 23.818 0.893 -17.133 1.00 97.06 388 VAL A O 1
ATOM 2918 N N . ASP A 1 389 ? 25.778 0.505 -18.186 1.00 94.69 389 ASP A N 1
ATOM 2919 C CA . ASP A 1 389 ? 26.581 1.500 -17.462 1.00 94.69 389 ASP A CA 1
ATOM 2920 C C . ASP A 1 389 ? 26.533 1.338 -15.928 1.00 94.69 389 ASP A C 1
ATOM 2922 O O . ASP A 1 389 ? 26.623 2.311 -15.190 1.00 94.69 389 ASP A O 1
ATOM 2926 N N . GLY A 1 390 ? 26.391 0.101 -15.437 1.00 91.00 390 GLY A N 1
ATOM 2927 C CA . GLY A 1 390 ? 26.383 -0.208 -14.001 1.00 91.00 390 GLY A CA 1
ATOM 2928 C C . GLY A 1 390 ? 25.010 -0.178 -13.320 1.00 91.00 390 GLY A C 1
ATOM 2929 O O . GLY A 1 390 ? 24.963 -0.324 -12.103 1.00 91.00 390 GLY A O 1
ATOM 2930 N N . ALA A 1 391 ? 23.914 -0.040 -14.073 1.00 96.31 391 ALA A N 1
ATOM 2931 C CA . ALA A 1 391 ? 22.562 -0.076 -13.516 1.00 96.31 391 ALA A CA 1
ATOM 2932 C C . ALA A 1 391 ? 22.153 -1.474 -13.004 1.00 96.31 391 ALA A C 1
ATOM 2934 O O . ALA A 1 391 ? 22.508 -2.498 -13.603 1.00 96.31 391 ALA A O 1
ATOM 2935 N N . ASP A 1 392 ? 21.329 -1.492 -11.954 1.00 95.81 392 ASP A N 1
ATOM 2936 C CA . ASP A 1 392 ? 20.684 -2.669 -11.369 1.00 95.81 392 ASP A CA 1
ATOM 2937 C C . ASP A 1 392 ? 19.243 -2.801 -11.872 1.00 95.81 392 ASP A C 1
ATOM 2939 O O . ASP A 1 392 ? 18.426 -1.893 -11.725 1.00 95.81 392 ASP A O 1
ATOM 2943 N N . CYS A 1 393 ? 18.882 -3.955 -12.435 1.00 95.75 393 CYS A N 1
ATOM 2944 C CA . CYS A 1 393 ? 17.554 -4.137 -13.026 1.00 95.75 393 CYS A CA 1
ATOM 2945 C C . CYS A 1 393 ? 16.879 -5.420 -12.563 1.00 95.75 393 CYS A C 1
ATOM 2947 O O . CYS A 1 393 ? 17.502 -6.483 -12.559 1.00 95.75 393 CYS A O 1
ATOM 2949 N N . LEU A 1 394 ? 15.589 -5.336 -12.247 1.00 93.88 394 LEU A N 1
ATOM 2950 C CA . LEU A 1 394 ? 14.693 -6.470 -12.035 1.00 93.88 394 LEU A CA 1
ATOM 2951 C C . LEU A 1 394 ? 13.461 -6.328 -12.909 1.00 93.88 394 LEU A C 1
ATOM 2953 O O . LEU A 1 394 ? 12.885 -5.250 -13.005 1.00 93.88 394 LEU A O 1
ATOM 2957 N N . ILE A 1 395 ? 13.044 -7.440 -13.498 1.00 91.50 395 ILE A N 1
ATOM 2958 C CA . ILE A 1 395 ? 11.719 -7.594 -14.078 1.00 91.50 395 ILE A CA 1
ATOM 2959 C C . ILE A 1 395 ? 11.048 -8.806 -13.438 1.00 91.50 395 ILE A C 1
ATOM 2961 O O . ILE A 1 395 ? 11.638 -9.888 -13.394 1.00 91.50 395 ILE A O 1
ATOM 2965 N N . ASP A 1 396 ? 9.843 -8.601 -12.929 1.00 87.56 396 ASP A N 1
ATOM 2966 C CA . ASP A 1 396 ? 8.985 -9.650 -12.405 1.00 87.56 396 ASP A CA 1
ATOM 2967 C C . ASP A 1 396 ? 8.011 -10.093 -13.496 1.00 87.56 396 ASP A C 1
ATOM 2969 O O . ASP A 1 396 ? 7.260 -9.286 -14.041 1.00 87.56 396 ASP A O 1
ATOM 2973 N N . CYS A 1 397 ? 8.074 -11.372 -13.851 1.00 80.44 397 CYS A N 1
ATOM 2974 C CA . CYS A 1 397 ? 7.239 -11.978 -14.881 1.00 80.44 397 CYS A CA 1
ATOM 2975 C C . CYS A 1 397 ? 6.318 -13.058 -14.308 1.00 80.44 397 CYS A C 1
ATOM 2977 O O . CYS A 1 397 ? 5.860 -13.915 -15.073 1.00 80.44 397 CYS A O 1
ATOM 2979 N N . THR A 1 398 ? 6.082 -13.058 -12.994 1.00 75.38 398 THR A N 1
ATOM 2980 C CA . THR A 1 398 ? 5.183 -14.011 -12.341 1.00 75.38 398 THR A CA 1
ATOM 2981 C C . THR A 1 398 ? 3.813 -13.953 -13.023 1.00 75.38 398 THR A C 1
ATOM 2983 O O . THR A 1 398 ? 3.275 -12.881 -13.301 1.00 75.38 398 THR A O 1
ATOM 2986 N N . ASP A 1 399 ? 3.302 -15.116 -13.435 1.00 66.50 399 ASP A N 1
ATOM 2987 C CA . ASP A 1 399 ? 2.057 -15.283 -14.204 1.00 66.50 399 ASP A CA 1
ATOM 2988 C C . ASP A 1 399 ? 1.959 -14.549 -15.561 1.00 66.50 399 ASP A C 1
ATOM 2990 O O . ASP A 1 399 ? 0.921 -14.591 -16.235 1.00 66.50 399 ASP A O 1
ATOM 2994 N N . ALA A 1 400 ? 3.047 -13.950 -16.054 1.00 63.06 400 ALA A N 1
ATOM 2995 C CA . ALA A 1 400 ? 3.089 -13.386 -17.396 1.00 63.06 400 ALA A CA 1
ATOM 2996 C C . ALA A 1 400 ? 3.145 -14.520 -18.433 1.00 63.06 400 ALA A C 1
ATOM 2998 O O . ALA A 1 400 ? 4.163 -15.181 -18.643 1.00 63.06 400 ALA A O 1
ATOM 2999 N N . SER A 1 401 ? 2.045 -14.734 -19.155 1.00 55.84 401 SER A N 1
ATOM 3000 C CA . SER A 1 401 ? 1.923 -15.791 -20.174 1.00 55.84 401 SER A CA 1
ATOM 3001 C C . SER A 1 401 ? 2.766 -15.574 -21.450 1.00 55.84 401 SER A C 1
ATOM 3003 O O . SER A 1 401 ? 2.553 -16.263 -22.453 1.00 55.84 401 SER A O 1
ATOM 3005 N N . HIS A 1 402 ? 3.728 -14.637 -21.454 1.00 62.38 402 HIS A N 1
ATOM 3006 C CA . HIS A 1 402 ? 4.320 -14.107 -22.683 1.00 62.38 402 HIS A CA 1
ATOM 3007 C C . HIS A 1 402 ? 5.858 -14.231 -22.781 1.00 62.38 402 HIS A C 1
ATOM 3009 O O . HIS A 1 402 ? 6.586 -13.778 -21.896 1.00 62.38 402 HIS A O 1
ATOM 3015 N N . PRO A 1 403 ? 6.406 -14.736 -23.911 1.00 61.62 403 PRO A N 1
ATOM 3016 C CA . PRO A 1 403 ? 7.851 -14.936 -24.112 1.00 61.62 403 PRO A CA 1
ATOM 3017 C C . PRO A 1 403 ? 8.672 -13.636 -24.200 1.00 61.62 403 PRO A C 1
ATOM 3019 O O . PRO A 1 403 ? 9.896 -13.680 -24.346 1.00 61.62 403 PRO A O 1
ATOM 3022 N N . SER A 1 404 ? 8.018 -12.474 -24.180 1.00 70.44 404 SER A N 1
ATOM 3023 C CA . SER A 1 404 ? 8.666 -11.164 -24.255 1.00 70.44 404 SER A CA 1
ATOM 3024 C C . SER A 1 404 ? 9.151 -10.635 -22.910 1.00 70.44 404 SER A C 1
ATOM 3026 O O . SER A 1 404 ? 10.024 -9.768 -22.942 1.00 70.44 404 SER A O 1
ATOM 3028 N N . CYS A 1 405 ? 8.625 -11.145 -21.788 1.00 83.00 405 CYS A N 1
ATOM 3029 C CA . CYS A 1 405 ? 8.968 -10.683 -20.444 1.00 83.00 405 CYS A CA 1
ATOM 3030 C C . CYS A 1 405 ? 10.420 -11.045 -20.107 1.00 83.00 405 CYS A C 1
ATOM 3032 O O . CYS A 1 405 ? 10.748 -12.189 -19.794 1.00 83.00 405 CYS A O 1
ATOM 3034 N N . ASN A 1 406 ? 11.331 -10.095 -20.344 1.00 88.25 406 ASN A N 1
ATOM 3035 C CA . ASN A 1 406 ? 12.769 -10.310 -20.229 1.00 88.25 406 ASN A CA 1
ATOM 3036 C C . ASN A 1 406 ? 13.564 -8.992 -20.162 1.00 88.25 406 ASN A C 1
ATOM 3038 O O . ASN A 1 406 ? 13.140 -7.956 -20.679 1.00 88.25 406 ASN A O 1
ATOM 3042 N N . ILE A 1 407 ? 14.793 -9.077 -19.650 1.00 93.25 407 ILE A N 1
ATOM 3043 C CA . ILE A 1 407 ? 15.850 -8.077 -19.833 1.00 93.25 407 ILE A CA 1
ATOM 3044 C C . ILE A 1 407 ? 16.569 -8.352 -21.158 1.00 93.25 407 ILE A C 1
ATOM 3046 O O . ILE A 1 407 ? 17.297 -9.335 -21.313 1.00 93.25 407 ILE A O 1
ATOM 3050 N N . ALA A 1 408 ? 16.346 -7.495 -22.144 1.00 93.81 408 ALA A N 1
ATOM 3051 C CA . ALA A 1 408 ? 16.839 -7.639 -23.509 1.00 93.81 408 ALA A CA 1
ATOM 3052 C C . ALA A 1 408 ? 18.361 -7.572 -23.614 1.00 93.81 408 ALA A C 1
ATOM 3054 O O . ALA A 1 408 ? 18.977 -8.394 -24.292 1.00 93.81 408 ALA A O 1
ATOM 3055 N N . HIS A 1 409 ? 18.937 -6.572 -22.957 1.00 96.50 409 HIS A N 1
ATOM 3056 C CA . HIS A 1 409 ? 20.356 -6.299 -22.932 1.00 96.50 409 HIS A CA 1
ATOM 3057 C C . HIS A 1 409 ? 20.744 -5.975 -21.493 1.00 96.50 409 HIS A C 1
ATOM 3059 O O . HIS A 1 409 ? 20.153 -5.090 -20.882 1.00 96.50 409 HIS A O 1
ATOM 3065 N N . CYS A 1 410 ? 21.689 -6.745 -20.967 1.00 97.00 410 CYS A N 1
ATOM 3066 C CA . CYS A 1 410 ? 22.248 -6.602 -19.632 1.00 97.00 410 CYS A CA 1
ATOM 3067 C C . CYS A 1 410 ? 23.763 -6.516 -19.795 1.00 97.00 410 CYS A C 1
ATOM 3069 O O . CYS A 1 410 ? 24.385 -7.483 -20.251 1.00 97.00 410 CYS A O 1
ATOM 3071 N N . GLU A 1 411 ? 24.338 -5.365 -19.474 1.00 95.81 411 GLU A N 1
ATOM 3072 C CA . GLU A 1 411 ? 25.780 -5.191 -19.380 1.00 95.81 411 GLU A CA 1
ATOM 3073 C C . GLU A 1 411 ? 26.232 -5.634 -17.987 1.00 95.81 411 GLU A C 1
ATOM 3075 O O . GLU A 1 411 ? 26.216 -4.869 -17.028 1.00 95.81 411 GLU A O 1
ATOM 3080 N N . GLY A 1 412 ? 26.577 -6.918 -17.878 1.00 92.94 412 GLY A N 1
ATOM 3081 C CA . GLY A 1 412 ? 27.045 -7.531 -16.640 1.00 92.94 412 GLY A CA 1
ATOM 3082 C C . GLY A 1 412 ? 26.390 -8.883 -16.383 1.00 92.94 412 GLY A C 1
ATOM 3083 O O . GLY A 1 412 ? 26.299 -9.719 -17.290 1.00 92.94 412 GLY A O 1
ATOM 3084 N N . GLN A 1 413 ? 25.985 -9.144 -15.138 1.00 93.81 413 GLN A N 1
ATOM 3085 C CA . GLN A 1 413 ? 25.497 -10.464 -14.740 1.00 93.81 413 GLN A CA 1
ATOM 3086 C C . GLN A 1 413 ? 23.972 -10.538 -14.787 1.00 93.81 413 GLN A C 1
ATOM 3088 O O . GLN A 1 413 ? 23.285 -10.085 -13.875 1.00 93.81 413 GLN A O 1
ATOM 3093 N N . LYS A 1 414 ? 23.452 -11.201 -15.824 1.00 95.56 414 LYS A N 1
ATOM 3094 C CA . LYS A 1 414 ? 22.036 -11.560 -15.929 1.00 95.56 414 LYS A CA 1
ATOM 3095 C C . LYS A 1 414 ? 21.750 -12.896 -15.244 1.00 95.56 414 LYS A C 1
ATOM 3097 O O . LYS A 1 414 ? 22.443 -13.877 -15.519 1.00 95.56 414 LYS A O 1
ATOM 3102 N N . GLN A 1 415 ? 20.710 -12.957 -14.418 1.00 94.56 415 GLN A N 1
ATOM 3103 C CA . GLN A 1 415 ? 20.284 -14.175 -13.719 1.00 94.56 415 GLN A CA 1
ATOM 3104 C C . GLN A 1 415 ? 18.769 -14.372 -13.844 1.00 94.56 415 GLN A C 1
ATOM 3106 O O . GLN A 1 415 ? 18.019 -13.403 -13.938 1.00 94.56 415 GLN A O 1
ATOM 3111 N N . TYR A 1 416 ? 18.335 -15.633 -13.862 1.00 91.94 416 TYR A N 1
ATOM 3112 C CA . TYR A 1 416 ? 16.926 -16.020 -13.785 1.00 91.94 416 TYR A CA 1
ATOM 3113 C C . TYR A 1 416 ? 16.683 -16.594 -12.390 1.00 91.94 416 TYR A C 1
ATOM 3115 O O . TYR A 1 416 ? 17.390 -17.518 -11.981 1.00 91.94 416 TYR A O 1
ATOM 3123 N N . CYS A 1 417 ? 15.732 -16.011 -11.678 1.00 88.56 417 CYS A N 1
ATOM 3124 C CA . CYS A 1 417 ? 15.386 -16.328 -10.302 1.00 88.56 417 CYS A CA 1
ATOM 3125 C C . CYS A 1 417 ? 14.169 -17.269 -10.259 1.00 88.56 417 CYS A C 1
ATOM 3127 O O . CYS A 1 417 ? 13.713 -17.758 -11.299 1.00 88.56 417 CYS A O 1
ATOM 3129 N N . ALA A 1 418 ? 13.675 -17.566 -9.055 1.00 84.56 418 ALA A N 1
ATOM 3130 C CA . ALA A 1 418 ? 12.417 -18.289 -8.890 1.00 84.56 418 ALA A CA 1
ATOM 3131 C C . ALA A 1 418 ? 11.232 -17.481 -9.458 1.00 84.56 418 ALA A C 1
ATOM 3133 O O . ALA A 1 418 ? 11.351 -16.280 -9.703 1.00 84.56 418 ALA A O 1
ATOM 3134 N N . ASP A 1 419 ? 10.135 -18.186 -9.739 1.00 80.06 419 ASP A N 1
ATOM 3135 C CA . ASP A 1 419 ? 8.817 -17.618 -10.065 1.00 80.06 419 ASP A CA 1
ATOM 3136 C C . ASP A 1 419 ? 8.758 -16.667 -11.276 1.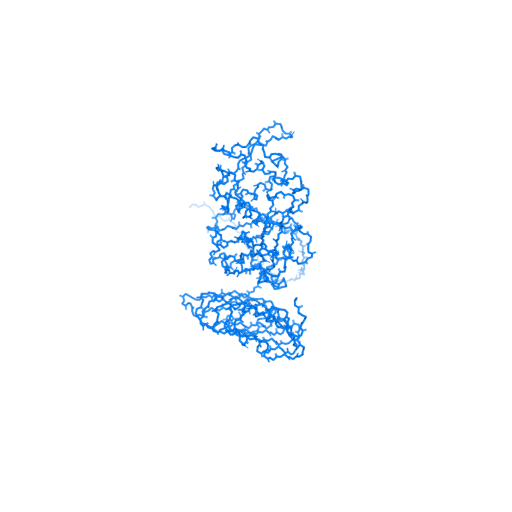00 80.06 419 ASP A C 1
ATOM 3138 O O . ASP A 1 419 ? 7.775 -15.988 -11.516 1.00 80.06 419 ASP A O 1
ATOM 3142 N N . GLY A 1 420 ? 9.770 -16.706 -12.148 1.00 83.00 420 GLY A N 1
ATOM 3143 C CA . GLY A 1 420 ? 9.790 -15.918 -13.385 1.00 83.00 420 GLY A CA 1
ATOM 3144 C C . GLY A 1 420 ? 10.486 -14.564 -13.252 1.00 83.00 420 GLY A C 1
ATOM 3145 O O . GLY A 1 420 ? 10.573 -13.833 -14.236 1.00 83.00 420 GLY A O 1
ATOM 3146 N N . VAL A 1 421 ? 11.065 -14.254 -12.092 1.00 88.06 421 VAL A N 1
ATOM 3147 C CA . VAL A 1 421 ? 11.850 -13.034 -11.887 1.00 88.06 421 VAL A CA 1
ATOM 3148 C C . VAL A 1 421 ? 13.181 -13.106 -12.652 1.00 88.06 421 VAL A C 1
ATOM 3150 O O . VAL A 1 421 ? 13.896 -14.113 -12.629 1.00 88.06 421 VAL A O 1
ATOM 3153 N N . VAL A 1 422 ? 13.556 -12.020 -13.332 1.00 92.25 422 VAL A N 1
ATOM 3154 C CA . VAL A 1 422 ? 14.834 -11.889 -14.050 1.00 92.25 422 VAL A CA 1
ATOM 3155 C C . VAL A 1 422 ? 15.567 -10.653 -13.563 1.00 92.25 422 VAL A C 1
ATOM 3157 O O . VAL A 1 422 ? 15.003 -9.564 -13.506 1.00 92.25 422 VAL A O 1
ATOM 3160 N N . VAL A 1 423 ? 16.855 -10.807 -13.270 1.00 94.50 423 VAL A N 1
ATOM 3161 C CA . VAL A 1 423 ? 17.693 -9.728 -12.747 1.00 94.50 423 VAL A CA 1
ATOM 3162 C C . VAL A 1 423 ? 18.939 -9.483 -13.595 1.00 94.50 423 VAL A C 1
ATOM 3164 O O . VAL A 1 423 ? 19.433 -10.383 -14.277 1.00 94.50 423 VAL A O 1
ATOM 3167 N N . CYS A 1 424 ? 19.455 -8.257 -13.547 1.00 96.75 424 CYS A N 1
ATOM 3168 C CA . CYS A 1 424 ? 20.737 -7.831 -14.102 1.00 96.75 424 CYS A CA 1
ATOM 3169 C C . CYS A 1 424 ? 21.490 -7.012 -13.050 1.00 96.75 424 CYS A C 1
ATOM 3171 O O . CYS A 1 424 ? 20.891 -6.124 -12.451 1.00 96.75 424 CYS A O 1
ATOM 3173 N N . ASN A 1 425 ? 22.765 -7.336 -12.816 1.00 94.81 425 ASN A N 1
ATOM 3174 C CA . ASN A 1 425 ? 23.683 -6.676 -11.867 1.00 94.81 425 ASN A CA 1
ATOM 3175 C C . ASN A 1 425 ? 23.284 -6.698 -10.380 1.00 94.81 425 ASN A C 1
ATOM 3177 O O . ASN A 1 425 ? 24.117 -6.431 -9.523 1.00 94.81 425 ASN A O 1
ATOM 3181 N N . ARG A 1 426 ? 22.097 -7.215 -10.059 1.00 92.62 426 ARG A N 1
ATOM 3182 C CA . ARG A 1 426 ? 21.597 -7.427 -8.695 1.00 92.62 426 ARG A CA 1
ATOM 3183 C C . ARG A 1 426 ? 21.435 -8.905 -8.332 1.00 92.62 426 ARG A C 1
ATOM 3185 O O . ARG A 1 426 ? 21.399 -9.787 -9.196 1.00 92.62 426 ARG A O 1
ATOM 3192 N N . ALA A 1 427 ? 21.293 -9.169 -7.035 1.00 88.56 427 ALA A N 1
ATOM 3193 C CA . ALA A 1 427 ? 20.914 -10.482 -6.521 1.00 88.56 427 ALA A CA 1
ATOM 3194 C C . ALA A 1 427 ? 19.429 -10.789 -6.790 1.00 88.56 427 ALA A C 1
ATOM 3196 O O . ALA A 1 427 ? 18.606 -9.875 -6.921 1.00 88.56 427 ALA A O 1
ATOM 3197 N N . CYS A 1 428 ? 19.103 -12.083 -6.858 1.00 85.00 428 CYS A N 1
ATOM 3198 C CA . CYS A 1 428 ? 17.715 -12.530 -6.810 1.00 85.00 428 CYS A CA 1
ATOM 3199 C C . CYS A 1 428 ? 17.082 -12.125 -5.468 1.00 85.00 428 CYS A C 1
ATOM 3201 O O . CYS A 1 428 ? 17.783 -12.221 -4.454 1.00 85.00 428 CYS A O 1
ATOM 3203 N N . PRO A 1 429 ? 15.827 -11.641 -5.484 1.00 77.56 429 PRO A N 1
ATOM 3204 C CA . PRO A 1 429 ? 15.079 -11.351 -4.266 1.00 77.56 429 PRO A CA 1
ATOM 3205 C C . PRO A 1 429 ? 14.836 -12.609 -3.425 1.00 77.56 429 PRO A C 1
ATOM 3207 O O . PRO A 1 429 ? 14.873 -13.729 -3.994 1.00 77.56 429 PRO A O 1
#

Sequence (429 aa):
MHIFRCLTLWSCILTIGACAQEPLDASATHEVPTEHQEAALRGENRLAFNRLAFNRLAFNRLAFNRLAFNRLAFNRLAFNSLDGLEDTEGGQELLTYVARCALDDGDILVAEYDNPDTGASETLEFPGLLGLAPAWEERALTASEGRWVSACLIAHVNAYGVSVQISLRASGRIDADEQEAFEFPVYEGTFFGSVFEDETLATYACLGGDPRIANAHASQRALRVCTDPGEDCEVSSLGYCRDVCDTYEPSAGWSGCWVGDQRYEETVSTFLYNDVAGCRQSCGNNDFLCNLLCPDSDQDPADDSYAGNRILSCDGIPGACNMNCPGGACSLDADYGDGPVNASFSDGAVGELTCRNTASCRATCTGEDTSCALDCTQGGNCRITQCVDGADCLIDCTDASHPSCNIAHCEGQKQYCADGVVVCNRACP

Foldseek 3Di:
DDDDDDDDDDDDDDDDDDDDDDDDDDDDDDDDDDPPPPPPPPPDAFKDKQLQAPDVCLLVVPLPALCLQFVAADDDQEDADSPCLLVDPNSLVVLLLLQQQAADAPDWHKYWYQHPVPRDTDIDIRGYHQNLHRCSNHGRDDQLSQFLSLQSNLLSYWNVSDIAIKGKFAPPRHFDDPVRCQQFVQWQWKWTFGSNDPDDGQTEIEGADDLQLSCQQAVCSVRVCLLPPPDDRSHHNPYHLVVFFDDQDSRGGGAQGDDPPDTRRNMMIITHGRPHAAWGWDDPPPQADIATHHPPPPPPSPPLPDQEEEEEECEPGEEAAEEEHQHYRYEYEYADDAYEYEYEWHDQYEYEYEHAHYVEYEYEFAAANTEYEYEQANNAAYEDAYQDHHYKYKYQCQNPPYPRRYHNYAPADWDADPRRMIIHNDDDD

Radius of gyration: 28.23 Å; chains: 1; bounding box: 59×105×68 Å

Secondary structure (DSSP, 8-state):
-------------------------------PPPTTSSTTS--SS-EEE--B---HHHHHSSS--HHHHH---SSS---S-STTSTTSHHHHHHHHHHHHHHSBTT-EEEEEEE-TTT--EEEEEEE-BB-SSGGGGTS---HHHHHHHHHHHHHTB-TT----EEEEEBTTTBPPPHHHHHH--EEEEEEEEESSSSSS-EEEEEE-S-HHHHHHH-GGGGG--TTSTT--SSSEEEEEHHHHEEEEETTTEEEEEEETTEEE--EEEEEE---S--BEEEE-SSSS-EEEE-TT--S-TT-TT--S-EEEE-TT--S-EEEEESSSEEEEEE-SSSPEEEEEEETT-EEEEEE-S-SEEEEEEESTT-EEEEE-TT-SSEEEEEEETT-EEEEE-TT---TT-EES-BSS-EEE-GGG-EEESS---

Organism: Haliangium ochraceum (strain DSM 14365 / JCM 11303 / SMP-2) (NCBI:txid502025)

pLDDT: mean 76.28, std 20.86, range [25.28, 97.94]